Protein AF-0000000069304670 (afdb_homodimer)

Structure (mmCIF, N/CA/C/O backbone):
data_AF-0000000069304670-model_v1
#
loop_
_entity.id
_entity.type
_entity.pdbx_description
1 polymer 'Uncharacterized protein'
#
loop_
_atom_site.group_PDB
_atom_site.id
_atom_site.type_symbol
_atom_site.label_atom_id
_atom_site.label_alt_id
_atom_site.label_comp_id
_atom_site.label_asym_id
_atom_site.label_entity_id
_atom_site.label_seq_id
_atom_site.pdbx_PDB_ins_code
_atom_site.Cartn_x
_atom_site.Cartn_y
_atom_site.Cartn_z
_atom_site.occupancy
_atom_site.B_iso_or_equiv
_atom_site.auth_seq_id
_atom_site.auth_comp_id
_atom_site.auth_asym_id
_atom_site.auth_atom_id
_atom_site.pdbx_PDB_model_num
ATOM 1 N N . MET A 1 1 ? -14.133 -51.281 -9.211 1 35.16 1 MET A N 1
ATOM 2 C CA . MET A 1 1 ? -13.719 -49.969 -8.703 1 35.16 1 MET A CA 1
ATOM 3 C C . MET A 1 1 ? -14.164 -48.844 -9.641 1 35.16 1 MET A C 1
ATOM 5 O O . MET A 1 1 ? -13.594 -48.656 -10.719 1 35.16 1 MET A O 1
ATOM 9 N N . PRO A 1 2 ? -15.312 -48.594 -9.758 1 51.09 2 PRO A N 1
ATOM 10 C CA . PRO A 1 2 ? -16.062 -47.719 -10.656 1 51.09 2 PRO A CA 1
ATOM 11 C C . PRO A 1 2 ? -15.383 -46.375 -10.867 1 51.09 2 PRO A C 1
ATOM 13 O O . PRO A 1 2 ? -15.531 -45.75 -11.93 1 51.09 2 PRO A O 1
ATOM 16 N N . GLY A 1 3 ? -14.578 -45.969 -9.867 1 55.69 3 GLY A N 1
ATOM 17 C CA . GLY A 1 3 ? -13.914 -44.688 -9.852 1 55.69 3 GLY A CA 1
ATOM 18 C C . GLY A 1 3 ? -12.812 -44.562 -10.883 1 55.69 3 GLY A C 1
ATOM 19 O O . GLY A 1 3 ? -12.656 -43.5 -11.508 1 55.69 3 GLY A O 1
ATOM 20 N N . LEU A 1 4 ? -12.078 -45.688 -11.125 1 59 4 LEU A N 1
ATOM 21 C CA . LEU A 1 4 ? -10.992 -45.688 -12.102 1 59 4 LEU A CA 1
ATOM 22 C C . LEU A 1 4 ? -11.539 -45.594 -13.523 1 59 4 LEU A C 1
ATOM 24 O O . LEU A 1 4 ? -10.922 -44.969 -14.391 1 59 4 LEU A O 1
ATOM 28 N N . ARG A 1 5 ? -12.703 -46.281 -13.836 1 63.81 5 ARG A N 1
ATOM 29 C CA . ARG A 1 5 ? -13.281 -46.188 -15.172 1 63.81 5 ARG A CA 1
ATOM 30 C C . ARG A 1 5 ? -13.742 -44.781 -15.492 1 63.81 5 ARG A C 1
ATOM 32 O O . ARG A 1 5 ? -13.656 -44.344 -16.641 1 63.81 5 ARG A O 1
ATOM 39 N N . GLN A 1 6 ? -14.156 -44.219 -14.422 1 68.44 6 GLN A N 1
ATOM 40 C CA . GLN A 1 6 ? -14.641 -42.844 -14.609 1 68.44 6 GLN A CA 1
ATOM 41 C C . GLN A 1 6 ? -13.484 -41.875 -14.852 1 68.44 6 GLN A C 1
ATOM 43 O O . GLN A 1 6 ? -13.648 -40.875 -15.508 1 68.44 6 GLN A O 1
ATOM 48 N N . CYS A 1 7 ? -12.305 -42.375 -14.461 1 68.19 7 CYS A N 1
ATOM 49 C CA . CYS A 1 7 ? -11.117 -41.562 -14.633 1 68.19 7 CYS A CA 1
ATOM 50 C C . CYS A 1 7 ? -10.672 -41.562 -16.094 1 68.19 7 CYS A C 1
ATOM 52 O O . CYS A 1 7 ? -9.961 -40.625 -16.516 1 68.19 7 CYS A O 1
ATOM 54 N N . TRP A 1 8 ? -11.211 -42.531 -16.828 1 74.56 8 TRP A N 1
ATOM 55 C CA . TRP A 1 8 ? -10.734 -42.625 -18.203 1 74.56 8 TRP A CA 1
ATOM 56 C C . TRP A 1 8 ? -11.805 -42.156 -19.188 1 74.56 8 TRP A C 1
ATOM 58 O O . TRP A 1 8 ? -11.75 -42.469 -20.375 1 74.56 8 TRP A O 1
ATOM 68 N N . ASP A 1 9 ? -12.805 -41.5 -18.656 1 77.12 9 ASP A N 1
ATOM 69 C CA . ASP A 1 9 ? -13.758 -40.875 -19.578 1 77.12 9 ASP A CA 1
ATOM 70 C C . ASP A 1 9 ? -13.047 -39.906 -20.531 1 77.12 9 ASP A C 1
ATOM 72 O O . ASP A 1 9 ? -12.328 -39 -20.109 1 77.12 9 ASP A O 1
ATOM 76 N N . PRO A 1 10 ? -13.25 -40.156 -21.781 1 80.94 10 PRO A N 1
ATOM 77 C CA . PRO A 1 10 ? -12.438 -39.469 -22.781 1 80.94 10 PRO A CA 1
ATOM 78 C C . PRO A 1 10 ? -12.688 -37.969 -22.797 1 80.94 10 PRO A C 1
ATOM 80 O O . PRO A 1 10 ? -11.758 -37.188 -22.984 1 80.94 10 PRO A O 1
ATOM 83 N N . VAL A 1 11 ? -13.891 -37.531 -22.562 1 81.44 11 VAL A N 1
ATOM 84 C CA . VAL A 1 11 ? -14.203 -36.094 -22.703 1 81.44 11 VAL A CA 1
ATOM 85 C C . VAL A 1 11 ? -13.562 -35.312 -21.547 1 81.44 11 VAL A C 1
ATOM 87 O O . VAL A 1 11 ? -12.766 -34.406 -21.781 1 81.44 11 VAL A O 1
ATOM 90 N N . PRO A 1 12 ? -13.812 -35.75 -20.375 1 82.5 12 PRO A N 1
ATOM 91 C CA . PRO A 1 12 ? -13.156 -35.062 -19.281 1 82.5 12 PRO A CA 1
ATOM 92 C C . PRO A 1 12 ? -11.641 -35.188 -19.312 1 82.5 12 PRO A C 1
ATOM 94 O O . PRO A 1 12 ? -10.914 -34.25 -18.984 1 82.5 12 PRO A O 1
ATOM 97 N N . LEU A 1 13 ? -11.203 -36.281 -19.812 1 84.31 13 LEU A N 1
ATOM 98 C CA . LEU A 1 13 ? -9.766 -36.531 -19.859 1 84.31 13 LEU A CA 1
ATOM 99 C C . LEU A 1 13 ? -9.086 -35.594 -20.828 1 84.31 13 LEU A C 1
ATOM 101 O O . LEU A 1 13 ? -8 -35.062 -20.547 1 84.31 13 LEU A O 1
ATOM 105 N N . LYS A 1 14 ? -9.711 -35.344 -21.938 1 86.81 14 LYS A N 1
ATOM 106 C CA . LYS A 1 14 ? -9.133 -34.438 -22.922 1 86.81 14 LYS A CA 1
ATOM 107 C C . LYS A 1 14 ? -9.086 -33.031 -22.391 1 86.81 14 LYS A C 1
ATOM 109 O O . LYS A 1 14 ? -8.086 -32.312 -22.578 1 86.81 14 LYS A O 1
ATOM 114 N N . ILE A 1 15 ? -10.086 -32.656 -21.719 1 87.12 15 ILE A N 1
ATOM 115 C CA . ILE A 1 15 ? -10.18 -31.281 -21.203 1 87.12 15 ILE A CA 1
ATOM 116 C C . ILE A 1 15 ? -9.18 -31.078 -20.062 1 87.12 15 ILE A C 1
ATOM 118 O O . ILE A 1 15 ? -8.414 -30.109 -20.062 1 87.12 15 ILE A O 1
ATOM 122 N N . PHE A 1 16 ? -9.117 -32.031 -19.266 1 87.69 16 PHE A N 1
ATOM 123 C CA . PHE A 1 16 ? -8.211 -31.906 -18.125 1 87.69 16 PHE A CA 1
ATOM 124 C C . PHE A 1 16 ? -6.762 -32.062 -18.562 1 87.69 16 PHE A C 1
ATOM 126 O O . PHE A 1 16 ? -5.859 -31.484 -17.969 1 87.69 16 PHE A O 1
ATOM 133 N N . SER A 1 17 ? -6.602 -32.844 -19.625 1 88.12 17 SER A N 1
ATOM 134 C CA . SER A 1 17 ? -5.254 -32.969 -20.172 1 88.12 17 SER A CA 1
ATOM 135 C C . SER A 1 17 ? -4.773 -31.656 -20.766 1 88.12 17 SER A C 1
ATOM 137 O O . SER A 1 17 ? -3.604 -31.281 -20.625 1 88.12 17 SER A O 1
ATOM 139 N N . ALA A 1 18 ? -5.656 -30.984 -21.406 1 89.19 18 ALA A N 1
ATOM 140 C CA . ALA A 1 18 ? -5.305 -29.672 -21.969 1 89.19 18 ALA A CA 1
ATOM 141 C C . ALA A 1 18 ? -4.957 -28.688 -20.859 1 89.19 18 ALA A C 1
ATOM 143 O O . ALA A 1 18 ? -3.994 -27.922 -20.984 1 89.19 18 ALA A O 1
ATOM 144 N N . ILE A 1 19 ? -5.723 -28.734 -19.797 1 89.69 19 ILE A N 1
ATOM 145 C CA . ILE A 1 19 ? -5.461 -27.875 -18.641 1 89.69 19 ILE A CA 1
ATOM 146 C C . ILE A 1 19 ? -4.129 -28.25 -18 1 89.69 19 ILE A C 1
ATOM 148 O O . ILE A 1 19 ? -3.35 -27.375 -17.609 1 89.69 19 ILE A O 1
ATOM 152 N N . ALA A 1 20 ? -3.898 -29.469 -18.031 1 90.31 20 ALA A N 1
ATOM 153 C CA . ALA A 1 20 ? -2.668 -29.969 -17.438 1 90.31 20 ALA A CA 1
ATOM 154 C C . ALA A 1 20 ? -1.442 -29.484 -18.203 1 90.31 20 ALA A C 1
ATOM 156 O O . ALA A 1 20 ? -0.4 -29.203 -17.609 1 90.31 20 ALA A O 1
ATOM 157 N N . VAL A 1 21 ? -1.559 -29.484 -19.516 1 91.31 21 VAL A N 1
ATOM 158 C CA . VAL A 1 21 ? -0.458 -29 -20.344 1 91.31 21 VAL A CA 1
ATOM 159 C C . VAL A 1 21 ? -0.141 -27.547 -20 1 91.31 21 VAL A C 1
ATOM 161 O O . VAL A 1 21 ? 1.025 -27.188 -19.844 1 91.31 21 VAL A O 1
ATOM 164 N N . ALA A 1 22 ? -1.161 -26.781 -19.844 1 91.06 22 ALA A N 1
ATOM 165 C CA . ALA A 1 22 ? -0.978 -25.375 -19.5 1 91.06 22 ALA A CA 1
ATOM 166 C C . ALA A 1 22 ? -0.364 -25.219 -18.109 1 91.06 22 ALA A C 1
ATOM 168 O O . ALA A 1 22 ? 0.526 -24.391 -17.906 1 91.06 22 ALA A O 1
ATOM 169 N N . TYR A 1 23 ? -0.764 -26.016 -17.25 1 89.62 23 TYR A N 1
ATOM 170 C CA . TYR A 1 23 ? -0.209 -26 -15.898 1 89.62 23 TYR A CA 1
ATOM 171 C C . TYR A 1 23 ? 1.265 -26.391 -15.906 1 89.62 23 TYR A C 1
ATOM 173 O O . TYR A 1 23 ? 2.078 -25.781 -15.203 1 89.62 23 TYR A O 1
ATOM 181 N N . ALA A 1 24 ? 1.558 -27.359 -16.672 1 91.25 24 ALA A N 1
ATOM 182 C CA . ALA A 1 24 ? 2.939 -27.828 -16.766 1 91.25 24 ALA A CA 1
ATOM 183 C C . ALA A 1 24 ? 3.848 -26.734 -17.344 1 91.25 24 ALA A C 1
ATOM 185 O O . ALA A 1 24 ? 4.977 -26.562 -16.875 1 91.25 24 ALA A O 1
ATOM 186 N N . LEU A 1 25 ? 3.35 -26.125 -18.328 1 90.5 25 LEU A N 1
ATOM 187 C CA . LEU A 1 25 ? 4.109 -25.016 -18.906 1 90.5 25 LEU A CA 1
ATOM 188 C C . LEU A 1 25 ? 4.32 -23.906 -17.875 1 90.5 25 LEU A C 1
ATOM 190 O O . LEU A 1 25 ? 5.418 -23.359 -17.766 1 90.5 25 LEU A O 1
ATOM 194 N N . GLY A 1 26 ? 3.258 -23.625 -17.188 1 91.06 26 GLY A N 1
ATOM 195 C CA . GLY A 1 26 ? 3.375 -22.641 -16.125 1 91.06 26 GLY A CA 1
ATOM 196 C C . GLY A 1 26 ? 4.395 -23.016 -15.062 1 91.06 26 GLY A C 1
ATOM 197 O O . GLY A 1 26 ? 5.176 -22.172 -14.609 1 91.06 26 GLY A O 1
ATOM 198 N N . ASP A 1 27 ? 4.41 -24.234 -14.711 1 89.12 27 ASP A N 1
ATOM 199 C CA . ASP A 1 27 ? 5.34 -24.719 -13.695 1 89.12 27 ASP A CA 1
ATOM 200 C C . ASP A 1 27 ? 6.777 -24.688 -14.211 1 89.12 27 ASP A C 1
ATOM 202 O O . ASP A 1 27 ? 7.707 -24.422 -13.438 1 89.12 27 ASP A O 1
ATOM 206 N N . PHE A 1 28 ? 6.91 -25.016 -15.453 1 89.19 28 PHE A N 1
ATOM 207 C CA . PHE A 1 28 ? 8.234 -24.938 -16.062 1 89.19 28 PHE A CA 1
ATOM 208 C C . PHE A 1 28 ? 8.75 -23.5 -16.047 1 89.19 28 PHE A C 1
ATOM 210 O O . PHE A 1 28 ? 9.906 -23.266 -15.688 1 89.19 28 PHE A O 1
ATOM 217 N N . LEU A 1 29 ? 7.914 -22.594 -16.359 1 89.25 29 LEU A N 1
ATOM 218 C CA . LEU A 1 29 ? 8.289 -21.188 -16.359 1 89.25 29 LEU A CA 1
ATOM 219 C C . LEU A 1 29 ? 8.562 -20.703 -14.938 1 89.25 29 LEU A C 1
ATOM 221 O O . LEU A 1 29 ? 9.422 -19.844 -14.727 1 89.25 29 LEU A O 1
ATOM 225 N N . GLU A 1 30 ? 7.848 -21.266 -14.031 1 89.19 30 GLU A N 1
ATOM 226 C CA . GLU A 1 30 ? 8.078 -20.953 -12.625 1 89.19 30 GLU A CA 1
ATOM 227 C C . GLU A 1 30 ? 9.5 -21.328 -12.203 1 89.19 30 GLU A C 1
ATOM 229 O O . GLU A 1 30 ? 10.188 -20.547 -11.555 1 89.19 30 GLU A O 1
ATOM 234 N N . MET A 1 31 ? 9.93 -22.484 -12.648 1 85.81 31 MET A N 1
ATOM 235 C CA . MET A 1 31 ? 11.266 -22.938 -12.305 1 85.81 31 MET A CA 1
ATOM 236 C C . MET A 1 31 ? 12.336 -22.078 -12.969 1 85.81 31 MET A C 1
ATOM 238 O O . MET A 1 31 ? 13.359 -21.766 -12.359 1 85.81 31 MET A O 1
ATOM 242 N N . GLN A 1 32 ? 12.086 -21.688 -14.148 1 84.88 32 GLN A N 1
ATOM 243 C CA . GLN A 1 32 ? 13.023 -20.812 -14.852 1 84.88 32 GLN A CA 1
ATOM 244 C C . GLN A 1 32 ? 13.094 -19.438 -14.203 1 84.88 32 GLN A C 1
ATOM 246 O O . GLN A 1 32 ? 14.172 -18.844 -14.109 1 84.88 32 GLN A O 1
ATOM 251 N N . SER A 1 33 ? 11.969 -18.953 -13.758 1 86.5 33 SER A N 1
ATOM 252 C CA . SER A 1 33 ? 11.914 -17.641 -13.133 1 86.5 33 SER A CA 1
ATOM 253 C C . SER A 1 33 ? 12.672 -17.625 -11.805 1 86.5 33 SER A C 1
ATOM 255 O O . SER A 1 33 ? 13.43 -16.703 -11.523 1 86.5 33 SER A O 1
ATOM 257 N N . MET A 1 34 ? 12.508 -18.672 -11.062 1 82.69 34 MET A N 1
ATOM 258 C CA . MET A 1 34 ? 13.133 -18.75 -9.75 1 82.69 34 MET A CA 1
ATOM 259 C C . MET A 1 34 ? 14.648 -18.891 -9.875 1 82.69 34 MET A C 1
ATOM 261 O O . MET A 1 34 ? 15.383 -18.594 -8.938 1 82.69 34 MET A O 1
ATOM 265 N N . SER A 1 35 ? 15.117 -19.312 -11.047 1 79.31 35 SER A N 1
ATOM 266 C CA . SER A 1 35 ? 16.547 -19.453 -11.258 1 79.31 35 SER A CA 1
ATOM 267 C C . SER A 1 35 ? 17.219 -18.109 -11.516 1 79.31 35 SER A C 1
ATOM 269 O O . SER A 1 35 ? 18.422 -17.953 -11.289 1 79.31 35 SER A O 1
ATOM 271 N N . VAL A 1 36 ? 16.438 -17.156 -11.961 1 80.94 36 VAL A N 1
ATOM 272 C CA . VAL A 1 36 ? 17.047 -15.891 -12.367 1 80.94 36 VAL A CA 1
ATOM 273 C C . VAL A 1 36 ? 16.688 -14.797 -11.367 1 80.94 36 VAL A C 1
ATOM 275 O O . VAL A 1 36 ? 17.219 -13.688 -11.438 1 80.94 36 VAL A O 1
ATOM 278 N N . MET A 1 37 ? 15.758 -15.18 -10.523 1 79.38 37 MET A N 1
ATOM 279 C CA . MET A 1 37 ? 15.336 -14.156 -9.578 1 79.38 37 MET A CA 1
ATOM 280 C C . MET A 1 37 ? 15.383 -14.68 -8.148 1 79.38 37 MET A C 1
ATOM 282 O O . MET A 1 37 ? 15.367 -15.891 -7.926 1 79.38 37 MET A O 1
ATOM 286 N N . GLY A 1 38 ? 15.508 -13.867 -7.203 1 76.94 38 GLY A N 1
ATOM 287 C CA . GLY A 1 38 ? 15.453 -14.258 -5.805 1 76.94 38 GLY A CA 1
ATOM 288 C C . GLY A 1 38 ? 14.078 -14.75 -5.379 1 76.94 38 GLY A C 1
ATOM 289 O O . GLY A 1 38 ? 13.078 -14.438 -6.023 1 76.94 38 GLY A O 1
ATOM 290 N N . GLY A 1 39 ? 13.992 -15.672 -4.363 1 79.62 39 GLY A N 1
ATOM 291 C CA . GLY A 1 39 ? 12.758 -16.25 -3.867 1 79.62 39 GLY A CA 1
ATOM 292 C C . GLY A 1 39 ? 11.727 -15.203 -3.473 1 79.62 39 GLY A C 1
ATOM 293 O O . GLY A 1 39 ? 10.555 -15.32 -3.822 1 79.62 39 GLY A O 1
ATOM 294 N N . ALA A 1 40 ? 12.18 -14.156 -2.768 1 82.94 40 ALA A N 1
ATOM 295 C CA . ALA A 1 40 ? 11.25 -13.133 -2.295 1 82.94 40 ALA A CA 1
ATOM 296 C C . ALA A 1 40 ? 10.664 -12.344 -3.461 1 82.94 40 ALA A C 1
ATOM 298 O O . ALA A 1 40 ? 9.469 -12.039 -3.477 1 82.94 40 ALA A O 1
ATOM 299 N N . ALA A 1 41 ? 11.523 -11.977 -4.387 1 85.94 41 ALA A N 1
ATOM 300 C CA . ALA A 1 41 ? 11.062 -11.234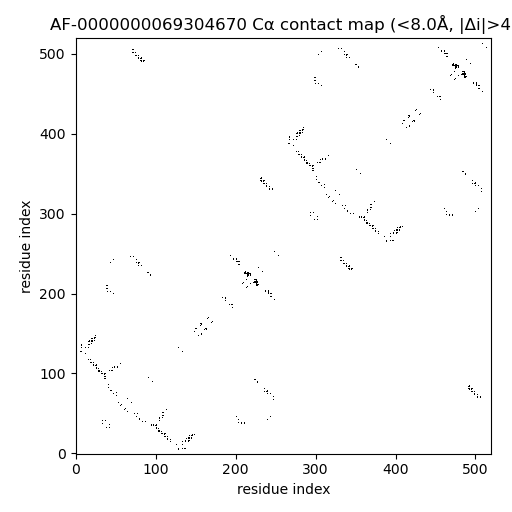 -5.555 1 85.94 41 ALA A CA 1
ATOM 301 C C . ALA A 1 41 ? 10.047 -12.047 -6.355 1 85.94 41 ALA A C 1
ATOM 303 O O . ALA A 1 41 ? 9.023 -11.516 -6.793 1 85.94 41 ALA A O 1
ATOM 304 N N . TYR A 1 42 ? 10.305 -13.297 -6.52 1 88.56 42 TYR A N 1
ATOM 305 C CA . TYR A 1 42 ? 9.383 -14.164 -7.234 1 88.56 42 TYR A CA 1
ATOM 306 C C . TYR A 1 42 ? 8.031 -14.234 -6.52 1 88.56 42 TYR A C 1
ATOM 308 O O . TYR A 1 42 ? 6.98 -14.109 -7.152 1 88.56 42 TYR A O 1
ATOM 316 N N . GLN A 1 43 ? 8.047 -14.492 -5.203 1 88 43 GLN A N 1
ATOM 317 C CA . GLN A 1 43 ? 6.82 -14.641 -4.426 1 88 43 GLN A CA 1
ATOM 318 C C . GLN A 1 43 ? 5.98 -13.367 -4.477 1 88 43 GLN A C 1
ATOM 320 O O . GLN A 1 43 ? 4.75 -13.43 -4.512 1 88 43 GLN A O 1
ATOM 325 N N . ILE A 1 44 ? 6.625 -12.258 -4.41 1 91 44 ILE A N 1
ATOM 326 C CA . ILE A 1 44 ? 5.914 -10.984 -4.457 1 91 44 ILE A CA 1
ATOM 327 C C . ILE A 1 44 ? 5.285 -10.797 -5.836 1 91 44 ILE A C 1
ATOM 329 O O . ILE A 1 44 ? 4.133 -10.367 -5.945 1 91 44 ILE A O 1
ATOM 333 N N . LEU A 1 45 ? 5.988 -11.148 -6.863 1 90.5 45 LEU A N 1
ATOM 334 C CA . LEU A 1 45 ? 5.496 -10.977 -8.227 1 90.5 45 LEU A CA 1
ATOM 335 C C . LEU A 1 45 ? 4.336 -11.93 -8.508 1 90.5 45 LEU A C 1
ATOM 337 O O . LEU A 1 45 ? 3.48 -11.641 -9.344 1 90.5 45 LEU A O 1
ATOM 341 N N . LEU A 1 46 ? 4.324 -12.992 -7.766 1 90.25 46 LEU A N 1
ATOM 342 C CA . LEU A 1 46 ? 3.227 -13.938 -7.918 1 90.25 46 LEU A CA 1
ATOM 343 C C . LEU A 1 46 ? 1.903 -13.312 -7.484 1 90.25 46 LEU A C 1
ATOM 345 O O . LEU A 1 46 ? 0.834 -13.766 -7.898 1 90.25 46 LEU A O 1
ATOM 349 N N . GLN A 1 47 ? 1.986 -12.305 -6.727 1 88.5 47 GLN A N 1
ATOM 350 C CA . GLN A 1 47 ? 0.762 -11.648 -6.285 1 88.5 47 GLN A CA 1
ATOM 351 C C . GLN A 1 47 ? 0.067 -10.945 -7.445 1 88.5 47 GLN A C 1
ATOM 353 O O . GLN A 1 47 ? -1.09 -10.531 -7.328 1 88.5 47 GLN A O 1
ATOM 358 N N . SER A 1 48 ? 0.752 -10.867 -8.531 1 89.44 48 SER A N 1
ATOM 359 C CA . SER A 1 48 ? 0.111 -10.297 -9.711 1 89.44 48 SER A CA 1
ATOM 360 C C . SER A 1 48 ? -1.067 -11.156 -10.164 1 89.44 48 SER A C 1
ATOM 362 O O . SER A 1 48 ? -1.889 -10.711 -10.969 1 89.44 48 SER A O 1
ATOM 364 N N . LYS A 1 49 ? -1.186 -12.312 -9.586 1 88.31 49 LYS A N 1
ATOM 365 C CA . LYS A 1 49 ? -2.307 -13.195 -9.914 1 88.31 49 LYS A CA 1
ATOM 366 C C . LYS A 1 49 ? -3.641 -12.508 -9.625 1 88.31 49 LYS A C 1
ATOM 368 O O . LYS A 1 49 ? -4.641 -12.781 -10.289 1 88.31 49 LYS A O 1
ATOM 373 N N . LEU A 1 50 ? -3.703 -11.711 -8.625 1 87.12 50 LEU A N 1
ATOM 374 C CA . LEU A 1 50 ? -4.938 -11.008 -8.289 1 87.12 50 LEU A CA 1
ATOM 375 C C . LEU A 1 50 ? -5.355 -10.078 -9.414 1 87.12 50 LEU A C 1
ATOM 377 O O . LEU A 1 50 ? -6.535 -10 -9.766 1 87.12 50 LEU A O 1
ATOM 381 N N . LEU A 1 51 ? -4.375 -9.492 -9.93 1 87.12 51 LEU A N 1
ATOM 382 C CA . LEU A 1 51 ? -4.637 -8.555 -11.016 1 87.12 51 LEU A CA 1
ATOM 383 C C . LEU A 1 51 ? -5.039 -9.305 -12.289 1 87.12 51 LEU A C 1
ATOM 385 O O . LEU A 1 51 ? -6.02 -8.945 -12.938 1 87.12 51 LEU A O 1
ATOM 389 N N . VAL A 1 52 ? -4.348 -10.336 -12.617 1 88.06 52 VAL A N 1
ATOM 390 C CA . VAL A 1 52 ? -4.609 -11.102 -13.828 1 88.06 52 VAL A CA 1
ATOM 391 C C . VAL A 1 52 ? -5.961 -11.805 -13.719 1 88.06 52 VAL A C 1
ATOM 393 O O . VAL A 1 52 ? -6.734 -11.828 -14.68 1 88.06 52 VAL A O 1
ATOM 396 N N . THR A 1 53 ? -6.207 -12.328 -12.531 1 83.44 53 THR A N 1
ATOM 397 C CA . THR A 1 53 ? -7.5 -12.969 -12.312 1 83.44 53 THR A CA 1
ATOM 398 C C . THR A 1 53 ? -8.641 -11.977 -12.5 1 83.44 53 THR A C 1
ATOM 400 O O . THR A 1 53 ? -9.664 -12.297 -13.109 1 83.44 53 THR A O 1
ATOM 403 N N . ALA A 1 54 ? -8.5 -10.789 -12 1 84.06 54 ALA A N 1
ATOM 404 C CA . ALA A 1 54 ? -9.531 -9.766 -12.141 1 84.06 54 ALA A CA 1
ATOM 405 C C . ALA A 1 54 ? -9.766 -9.422 -13.609 1 84.06 54 ALA A C 1
ATOM 407 O O . ALA A 1 54 ? -10.906 -9.25 -14.039 1 84.06 54 ALA A O 1
ATOM 408 N N . VAL A 1 55 ? -8.719 -9.406 -14.359 1 85.75 55 VAL A N 1
ATOM 409 C CA . VAL A 1 55 ? -8.82 -9.07 -15.781 1 85.75 55 VAL A CA 1
ATOM 410 C C . VAL A 1 55 ? -9.484 -10.227 -16.531 1 85.75 55 VAL A C 1
ATOM 412 O O . VAL A 1 55 ? -10.336 -10 -17.391 1 85.75 55 VAL A O 1
ATOM 415 N N . ILE A 1 56 ? -9.141 -11.391 -16.203 1 82.12 56 ILE A N 1
ATOM 416 C CA . ILE A 1 56 ? -9.695 -12.562 -16.875 1 82.12 56 ILE A CA 1
ATOM 417 C C . ILE A 1 56 ? -11.18 -12.695 -16.531 1 82.12 56 ILE A C 1
ATOM 419 O O . ILE A 1 56 ? -12 -12.961 -17.422 1 82.12 56 ILE A O 1
ATOM 423 N N . ILE A 1 57 ? -11.5 -12.469 -15.305 1 76.44 57 ILE A N 1
ATOM 424 C CA . ILE A 1 57 ? -12.898 -12.547 -14.906 1 76.44 57 ILE A CA 1
ATOM 425 C C . ILE A 1 57 ? -13.703 -11.445 -15.602 1 76.44 57 ILE A C 1
ATOM 427 O O . ILE A 1 57 ? -14.828 -11.68 -16.047 1 76.44 57 ILE A O 1
ATOM 431 N N . TRP A 1 58 ? -13.109 -10.312 -15.633 1 82.62 58 TRP A N 1
ATOM 432 C CA . TRP A 1 58 ? -13.773 -9.203 -16.312 1 82.62 58 TRP A CA 1
ATOM 433 C C . TRP A 1 58 ? -13.953 -9.508 -17.797 1 82.62 58 TRP A C 1
ATOM 435 O O . TRP A 1 58 ? -15.016 -9.242 -18.375 1 82.62 58 TRP A O 1
ATOM 445 N N . SER A 1 59 ? -12.977 -10.117 -18.406 1 82.31 59 SER A N 1
ATOM 446 C CA . SER A 1 59 ? -13 -10.406 -19.844 1 82.31 59 SER A CA 1
ATOM 447 C C . SER A 1 59 ? -13.906 -11.586 -20.156 1 82.31 59 SER A C 1
ATOM 449 O O . SER A 1 59 ? -14.617 -11.578 -21.156 1 82.31 59 SER A O 1
ATOM 451 N N . LEU A 1 60 ? -13.969 -12.57 -19.328 1 76.06 60 LEU A N 1
ATOM 452 C CA . LEU A 1 60 ? -14.703 -13.797 -19.609 1 76.06 60 LEU A CA 1
ATOM 453 C C . LEU A 1 60 ? -16.141 -13.703 -19.109 1 76.06 60 LEU A C 1
ATOM 455 O O . LEU A 1 60 ? -17.062 -14.148 -19.797 1 76.06 60 LEU A O 1
ATOM 459 N N . ARG A 1 61 ? -16.297 -13.086 -17.875 1 73.94 61 ARG A N 1
ATOM 460 C CA . ARG A 1 61 ? -17.609 -13.117 -17.25 1 73.94 61 ARG A CA 1
ATOM 461 C C . ARG A 1 61 ? -18.281 -11.75 -17.328 1 73.94 61 ARG A C 1
ATOM 463 O O . ARG A 1 61 ? -19.469 -11.617 -17.047 1 73.94 61 ARG A O 1
ATOM 470 N N . GLY A 1 62 ? -17.516 -10.703 -17.672 1 77.62 62 GLY A N 1
ATOM 471 C CA . GLY A 1 62 ? -18.078 -9.367 -17.797 1 77.62 62 GLY A CA 1
ATOM 472 C C . GLY A 1 62 ? -18.328 -8.711 -16.453 1 77.62 62 GLY A C 1
ATOM 473 O O . GLY A 1 62 ? -19.078 -7.738 -16.359 1 77.62 62 GLY A O 1
ATOM 474 N N . VAL A 1 63 ? -17.875 -9.352 -15.461 1 75.31 63 VAL A N 1
ATOM 475 C CA . VAL A 1 63 ? -18.062 -8.781 -14.125 1 75.31 63 VAL A CA 1
ATOM 476 C C . VAL A 1 63 ? -17.031 -7.684 -13.891 1 75.31 63 VAL A C 1
ATOM 478 O O . VAL A 1 63 ? -15.82 -7.914 -14 1 75.31 63 VAL A O 1
ATOM 481 N N . ARG A 1 64 ? -17.609 -6.5 -13.594 1 77.5 64 ARG A N 1
ATOM 482 C CA . ARG A 1 64 ? -16.703 -5.371 -13.383 1 77.5 64 ARG A CA 1
ATOM 483 C C . ARG A 1 64 ? -16.391 -5.191 -11.898 1 77.5 64 ARG A C 1
ATOM 485 O O . ARG A 1 64 ? -17.281 -5.285 -11.055 1 77.5 64 ARG A O 1
ATOM 492 N N . GLN A 1 65 ? -15.117 -5.113 -11.773 1 79.81 65 GLN A N 1
ATOM 493 C CA . GLN A 1 65 ? -14.656 -4.785 -10.43 1 79.81 65 GLN A CA 1
ATOM 494 C C . GLN A 1 65 ? -15.008 -3.348 -10.055 1 79.81 65 GLN A C 1
ATOM 496 O O . GLN A 1 65 ? -15.18 -2.5 -10.938 1 79.81 65 GLN A O 1
ATOM 501 N N . THR A 1 66 ? -15.164 -3.1 -8.859 1 84.62 66 THR A N 1
ATOM 502 C CA . THR A 1 66 ? -15.422 -1.741 -8.391 1 84.62 66 THR A CA 1
ATOM 503 C C . THR A 1 66 ? -14.172 -0.878 -8.539 1 84.62 66 THR A C 1
ATOM 505 O O . THR A 1 66 ? -13.055 -1.399 -8.609 1 84.62 66 THR A O 1
ATOM 508 N N . PRO A 1 67 ? -14.391 0.325 -8.648 1 85 67 PRO A N 1
ATOM 509 C CA . PRO A 1 67 ? -13.234 1.215 -8.75 1 85 67 PRO A CA 1
ATOM 510 C C . PRO A 1 67 ? -12.281 1.082 -7.559 1 85 67 PRO A C 1
ATOM 512 O O . PRO A 1 67 ? -11.07 1.228 -7.719 1 85 67 PRO A O 1
ATOM 515 N N . LEU A 1 68 ? -12.844 0.875 -6.449 1 84.81 68 LEU A N 1
ATOM 516 C CA . LEU A 1 68 ? -12.016 0.704 -5.262 1 84.81 68 LEU A CA 1
ATOM 517 C C . LEU A 1 68 ? -11.156 -0.551 -5.375 1 84.81 68 LEU A C 1
ATOM 519 O O . LEU A 1 68 ? -9.984 -0.542 -4.996 1 84.81 68 LEU A O 1
ATOM 523 N N . GLN A 1 69 ? -11.758 -1.564 -5.926 1 87.25 69 GLN A N 1
ATOM 524 C CA . GLN A 1 69 ? -11 -2.797 -6.121 1 87.25 69 GLN A CA 1
ATOM 525 C C . GLN A 1 69 ? -9.852 -2.59 -7.102 1 87.25 69 GLN A C 1
ATOM 527 O O . GLN A 1 69 ? -8.742 -3.088 -6.887 1 87.25 69 GLN A O 1
ATOM 532 N N . TRP A 1 70 ? -10.172 -1.853 -8.133 1 88.69 70 TRP A N 1
ATOM 533 C CA . TRP A 1 70 ? -9.133 -1.552 -9.109 1 88.69 70 TRP A CA 1
ATOM 534 C C . TRP A 1 70 ? -8.016 -0.736 -8.484 1 88.69 70 TRP A C 1
ATOM 536 O O . TRP A 1 70 ? -6.836 -0.956 -8.773 1 88.69 70 TRP A O 1
ATOM 546 N N . ASN A 1 71 ? -8.398 0.16 -7.664 1 90.38 71 ASN A N 1
ATOM 547 C CA . ASN A 1 71 ? -7.402 0.982 -6.984 1 90.38 71 ASN A CA 1
ATOM 548 C C . ASN A 1 71 ? -6.465 0.135 -6.133 1 90.38 71 ASN A C 1
ATOM 550 O O . ASN A 1 71 ? -5.25 0.356 -6.129 1 90.38 71 ASN A O 1
ATOM 554 N N . VAL A 1 72 ? -7.043 -0.787 -5.438 1 91 72 VAL A N 1
ATOM 555 C CA . VAL A 1 72 ? -6.238 -1.644 -4.57 1 91 72 VAL A CA 1
ATOM 556 C C . VAL A 1 72 ? -5.336 -2.537 -5.418 1 91 72 VAL A C 1
ATOM 558 O O . VAL A 1 72 ? -4.168 -2.744 -5.086 1 91 72 VAL A O 1
ATOM 561 N N . LEU A 1 73 ? -5.875 -3.025 -6.527 1 92.06 73 LEU A N 1
ATOM 562 C CA . LEU A 1 73 ? -5.094 -3.879 -7.418 1 92.06 73 LEU A CA 1
ATOM 563 C C . LEU A 1 73 ? -3.91 -3.117 -8 1 92.06 73 LEU A C 1
ATOM 565 O O . LEU A 1 73 ? -2.803 -3.654 -8.086 1 92.06 73 LEU A O 1
ATOM 569 N N . VAL A 1 74 ? -4.148 -1.915 -8.344 1 93.25 74 VAL A N 1
ATOM 570 C CA . VAL A 1 74 ? -3.074 -1.081 -8.875 1 93.25 74 VAL A CA 1
ATOM 571 C C . VAL A 1 74 ? -2.043 -0.805 -7.781 1 93.25 74 VAL A C 1
ATOM 573 O O . VAL A 1 74 ? -0.84 -0.765 -8.055 1 93.25 74 VAL A O 1
ATOM 576 N N . THR A 1 75 ? -2.551 -0.598 -6.59 1 94.31 75 THR A N 1
ATOM 577 C CA . THR A 1 75 ? -1.654 -0.392 -5.457 1 94.31 75 THR A CA 1
ATOM 578 C C . THR A 1 75 ? -0.731 -1.593 -5.273 1 94.31 75 THR A C 1
ATOM 580 O O . THR A 1 75 ? 0.468 -1.43 -5.035 1 94.31 75 THR A O 1
ATOM 583 N N . ILE A 1 76 ? -1.283 -2.768 -5.398 1 93.56 76 ILE A N 1
ATOM 584 C CA . ILE A 1 76 ? -0.491 -3.986 -5.27 1 93.56 76 ILE A CA 1
ATOM 585 C C . ILE A 1 76 ? 0.576 -4.023 -6.363 1 93.56 76 ILE A C 1
ATOM 587 O O . ILE A 1 76 ? 1.746 -4.297 -6.086 1 93.56 76 ILE A O 1
ATOM 591 N N . ALA A 1 77 ? 0.186 -3.688 -7.559 1 93.31 77 ALA A N 1
ATOM 592 C CA . ALA A 1 77 ? 1.103 -3.705 -8.695 1 93.31 77 ALA A CA 1
ATOM 593 C C . ALA A 1 77 ? 2.244 -2.713 -8.492 1 93.31 77 ALA A C 1
ATOM 595 O O . ALA A 1 77 ? 3.404 -3.029 -8.766 1 93.31 77 ALA A O 1
ATOM 596 N N . MET A 1 78 ? 1.915 -1.588 -8.008 1 93.81 78 MET A N 1
ATOM 597 C CA . MET A 1 78 ? 2.936 -0.573 -7.766 1 93.81 78 MET A CA 1
ATOM 598 C C . MET A 1 78 ? 3.859 -0.994 -6.625 1 93.81 78 MET A C 1
ATOM 600 O O . MET A 1 78 ? 5.074 -0.791 -6.699 1 93.81 78 MET A O 1
ATOM 604 N N . GLY A 1 79 ? 3.229 -1.526 -5.594 1 93.75 79 GLY A N 1
ATOM 605 C CA . GLY A 1 79 ? 4.027 -1.982 -4.465 1 93.75 79 GLY A CA 1
ATOM 606 C C . GLY A 1 79 ? 5.012 -3.076 -4.836 1 93.75 79 GLY A C 1
ATOM 607 O O . GLY A 1 79 ? 6.176 -3.033 -4.43 1 93.75 79 GLY A O 1
ATOM 608 N N . MET A 1 80 ? 4.602 -4.02 -5.637 1 92.38 80 MET A N 1
ATOM 609 C CA . MET A 1 80 ? 5.48 -5.109 -6.059 1 92.38 80 MET A CA 1
ATOM 610 C C . MET A 1 80 ? 6.621 -4.582 -6.922 1 92.38 80 MET A C 1
ATOM 612 O O . MET A 1 80 ? 7.762 -5.031 -6.793 1 92.38 80 MET A O 1
ATOM 616 N N . SER A 1 81 ? 6.277 -3.658 -7.805 1 90.5 81 SER A N 1
ATOM 617 C CA . SER A 1 81 ? 7.289 -3.072 -8.68 1 90.5 81 SER A CA 1
ATOM 618 C C . SER A 1 81 ? 8.328 -2.299 -7.875 1 90.5 81 SER A C 1
ATOM 620 O O . SER A 1 81 ? 9.523 -2.389 -8.156 1 90.5 81 SER A O 1
ATOM 622 N N . ALA A 1 82 ? 7.852 -1.592 -6.895 1 91.12 82 ALA A N 1
ATOM 623 C CA . ALA A 1 82 ? 8.758 -0.836 -6.039 1 91.12 82 ALA A CA 1
ATOM 624 C C . ALA A 1 82 ? 9.711 -1.768 -5.293 1 91.12 82 ALA A C 1
ATOM 626 O O . ALA A 1 82 ? 10.914 -1.495 -5.199 1 91.12 82 ALA A O 1
ATOM 627 N N . PHE A 1 83 ? 9.219 -2.848 -4.762 1 89.69 83 PHE A N 1
ATOM 628 C CA . PHE A 1 83 ? 10.039 -3.795 -4.016 1 89.69 83 PHE A CA 1
ATOM 629 C C . PHE A 1 83 ? 11.109 -4.406 -4.906 1 89.69 83 PHE A C 1
ATOM 631 O O . PHE A 1 83 ? 12.273 -4.496 -4.512 1 89.69 83 PHE A O 1
ATOM 638 N N . VAL A 1 84 ? 10.734 -4.863 -6.109 1 86.56 84 VAL A N 1
ATOM 639 C CA . VAL A 1 84 ? 11.664 -5.555 -6.988 1 86.56 84 VAL A CA 1
ATOM 640 C C . VAL A 1 84 ? 12.812 -4.613 -7.371 1 86.56 84 VAL A C 1
ATOM 642 O O . VAL A 1 84 ? 13.969 -5.023 -7.402 1 86.56 84 VAL A O 1
ATOM 645 N N . LEU A 1 85 ? 12.477 -3.346 -7.59 1 84.44 85 LEU A N 1
ATOM 646 C CA . LEU A 1 85 ? 13.484 -2.363 -7.961 1 84.44 85 LEU A CA 1
ATOM 647 C C . LEU A 1 85 ? 14.383 -2.033 -6.773 1 84.44 85 LEU A C 1
ATOM 649 O O . LEU A 1 85 ? 15.594 -1.877 -6.93 1 84.44 85 LEU A O 1
ATOM 653 N N . ALA A 1 86 ? 13.766 -1.948 -5.633 1 82.94 86 ALA A N 1
ATOM 654 C CA . ALA A 1 86 ? 14.531 -1.635 -4.434 1 82.94 86 ALA A CA 1
ATOM 655 C C . ALA A 1 86 ? 15.43 -2.803 -4.031 1 82.94 86 ALA A C 1
ATOM 657 O O . ALA A 1 86 ? 16.547 -2.602 -3.557 1 82.94 86 ALA A O 1
ATOM 658 N N . ASP A 1 87 ? 14.844 -3.945 -4.172 1 77.56 87 ASP A N 1
ATOM 659 C CA . ASP A 1 87 ? 15.578 -5.152 -3.816 1 77.56 87 ASP A CA 1
ATOM 660 C C . ASP A 1 87 ? 16.781 -5.355 -4.738 1 77.56 87 ASP A C 1
ATOM 662 O O . ASP A 1 87 ? 17.828 -5.816 -4.301 1 77.56 87 ASP A O 1
ATOM 666 N N . GLN A 1 88 ? 16.641 -5.02 -5.973 1 73.12 88 GLN A N 1
ATOM 667 C CA . GLN A 1 88 ? 17.734 -5.141 -6.941 1 73.12 88 GLN A CA 1
ATOM 668 C C . GLN A 1 88 ? 18.859 -4.168 -6.625 1 73.12 88 GLN A C 1
ATOM 670 O O . GLN A 1 88 ? 20.031 -4.488 -6.812 1 73.12 88 GLN A O 1
ATOM 675 N N . GLY A 1 89 ? 18.484 -2.955 -6.273 1 65.06 89 GLY A N 1
ATOM 676 C CA . GLY A 1 89 ? 19.5 -1.972 -5.957 1 65.06 89 GLY A CA 1
ATOM 677 C C . GLY A 1 89 ? 20.344 -2.346 -4.746 1 65.06 89 GLY A C 1
ATOM 678 O O . GLY A 1 89 ? 21.5 -1.937 -4.629 1 65.06 89 GLY A O 1
ATOM 679 N N . SER A 1 90 ? 19.797 -3.055 -3.867 1 60.38 90 SER A N 1
ATOM 680 C CA . SER A 1 90 ? 20.5 -3.396 -2.635 1 60.38 90 SER A CA 1
ATOM 681 C C . SER A 1 90 ? 21.359 -4.648 -2.812 1 60.38 90 SER A C 1
ATOM 683 O O . SER A 1 90 ? 22.203 -4.953 -1.972 1 60.38 90 SER A O 1
ATOM 685 N N . SER A 1 91 ? 21.047 -5.492 -3.816 1 56.88 91 SER A N 1
ATOM 686 C CA . SER A 1 91 ? 21.75 -6.766 -3.949 1 56.88 91 SER A CA 1
ATOM 687 C C . SER A 1 91 ? 23.125 -6.574 -4.57 1 56.88 91 SER A C 1
ATOM 689 O O . SER A 1 91 ? 23.25 -6.41 -5.785 1 56.88 91 SER A O 1
ATOM 691 N N . SER A 1 92 ? 23.969 -5.75 -4.051 1 53.88 92 SER A N 1
ATOM 692 C CA . SER A 1 92 ? 25.344 -5.625 -4.512 1 53.88 92 SER A CA 1
ATOM 693 C C . SER A 1 92 ? 25.906 -6.973 -4.957 1 53.88 92 SER A C 1
ATOM 695 O O . SER A 1 92 ? 26.766 -7.035 -5.84 1 53.88 92 SER A O 1
ATOM 697 N N . GLY A 1 93 ? 25.438 -8.078 -4.398 1 50.59 93 GLY A N 1
ATOM 698 C CA . GLY A 1 93 ? 26.172 -9.312 -4.656 1 50.59 93 GLY A CA 1
ATOM 699 C C . GLY A 1 93 ? 25.328 -10.352 -5.391 1 50.59 93 GLY A C 1
ATOM 700 O O . GLY A 1 93 ? 25.828 -11.422 -5.73 1 50.59 93 GLY A O 1
ATOM 701 N N . GLY A 1 94 ? 24.109 -10.148 -5.512 1 52.72 94 GLY A N 1
ATOM 702 C CA . GLY A 1 94 ? 23.375 -11.234 -6.121 1 52.72 94 GLY A CA 1
ATOM 703 C C . GLY A 1 94 ? 23.188 -11.062 -7.617 1 52.72 94 GLY A C 1
ATOM 704 O O . GLY A 1 94 ? 23.641 -10.07 -8.195 1 52.72 94 GLY A O 1
ATOM 705 N N . PRO A 1 95 ? 23.016 -12.188 -8.328 1 54.66 95 PRO A N 1
ATOM 706 C CA . PRO A 1 95 ? 22.828 -12.086 -9.781 1 54.66 95 PRO A CA 1
ATOM 707 C C . PRO A 1 95 ? 21.906 -10.93 -10.172 1 54.66 95 PRO A C 1
ATOM 709 O O . PRO A 1 95 ? 20.969 -10.617 -9.438 1 54.66 95 PRO A O 1
ATOM 712 N N . PRO A 1 96 ? 22.438 -10.062 -10.945 1 57.69 96 PRO A N 1
ATOM 713 C CA . PRO A 1 96 ? 21.672 -8.906 -11.406 1 57.69 96 PRO A CA 1
ATOM 714 C C . PRO A 1 96 ? 20.25 -9.258 -11.805 1 57.69 96 PRO A C 1
ATOM 716 O O . PRO A 1 96 ? 19.984 -10.375 -12.266 1 57.69 96 PRO A O 1
ATOM 719 N N . PHE A 1 97 ? 19.281 -8.609 -11.352 1 59.81 97 PHE A N 1
ATOM 720 C CA . PHE A 1 97 ? 17.906 -8.75 -11.812 1 59.81 97 PHE A CA 1
ATOM 721 C C . PHE A 1 97 ? 17.859 -8.82 -13.336 1 59.81 97 PHE A C 1
ATOM 723 O O . PHE A 1 97 ? 18.375 -7.938 -14.023 1 59.81 97 PHE A O 1
ATOM 730 N N . GLN A 1 98 ? 17.5 -10.094 -13.93 1 72.56 98 GLN A N 1
ATOM 731 C CA . GLN A 1 98 ? 17.297 -10.273 -15.367 1 72.56 98 GLN A CA 1
ATOM 732 C C . GLN A 1 98 ? 15.836 -10 -15.742 1 72.56 98 GLN A C 1
ATOM 734 O O . GLN A 1 98 ? 14.93 -10.672 -15.258 1 72.56 98 GLN A O 1
ATOM 739 N N . PRO A 1 99 ? 15.617 -9.031 -16.484 1 79.75 99 PRO A N 1
ATOM 740 C CA . PRO A 1 99 ? 14.258 -8.695 -16.906 1 79.75 99 PRO A CA 1
ATOM 741 C C . PRO A 1 99 ? 13.492 -9.906 -17.453 1 79.75 99 PRO A C 1
ATOM 743 O O . PRO A 1 99 ? 12.258 -9.938 -17.406 1 79.75 99 PRO A O 1
ATOM 746 N N . ILE A 1 100 ? 14.281 -10.945 -17.906 1 84.31 100 ILE A N 1
ATOM 747 C CA . ILE A 1 100 ? 13.641 -12.133 -18.469 1 84.31 100 ILE A CA 1
ATOM 748 C C . ILE A 1 100 ? 12.875 -12.867 -17.375 1 84.31 100 ILE A C 1
ATOM 750 O O . ILE A 1 100 ? 11.875 -13.531 -17.656 1 84.31 100 ILE A O 1
ATOM 754 N N . GLY A 1 101 ? 13.312 -12.789 -16.203 1 84.69 101 GLY A N 1
ATOM 755 C CA . GLY A 1 101 ? 12.609 -13.383 -15.07 1 84.69 101 GLY A CA 1
ATOM 756 C C . GLY A 1 101 ? 11.203 -12.828 -14.891 1 84.69 101 GLY A C 1
ATOM 757 O O . GLY A 1 101 ? 10.281 -13.57 -14.555 1 84.69 101 GLY A O 1
ATOM 758 N N . LEU A 1 102 ? 11.141 -11.594 -15.219 1 86.06 102 LEU A N 1
ATOM 759 C CA . LEU A 1 102 ? 9.836 -10.953 -15.117 1 86.06 102 LEU A CA 1
ATOM 760 C C . LEU A 1 102 ? 8.867 -11.516 -16.156 1 86.06 102 LEU A C 1
ATOM 762 O O . LEU A 1 102 ? 7.691 -11.734 -15.859 1 86.06 102 LEU A O 1
ATOM 766 N N . VAL A 1 103 ? 9.391 -11.766 -17.312 1 88.75 103 VAL A N 1
ATOM 767 C CA . VAL A 1 103 ? 8.578 -12.328 -18.375 1 88.75 103 VAL A CA 1
ATOM 768 C C . VAL A 1 103 ? 8.102 -13.719 -17.984 1 88.75 103 VAL A C 1
ATOM 770 O O . VAL A 1 103 ? 6.934 -14.07 -18.203 1 88.75 103 VAL A O 1
ATOM 773 N N . PHE A 1 104 ? 8.969 -14.453 -17.406 1 91.38 104 PHE A N 1
ATOM 774 C CA . PHE A 1 104 ? 8.625 -15.805 -17 1 91.38 104 PHE A CA 1
ATOM 775 C C . PHE A 1 104 ? 7.531 -15.789 -15.945 1 91.38 104 PHE A C 1
ATOM 777 O O . PHE A 1 104 ? 6.59 -16.594 -16 1 91.38 104 PHE A O 1
ATOM 784 N N . VAL A 1 105 ? 7.621 -14.867 -15.047 1 91 105 VAL A N 1
ATOM 785 C CA . VAL A 1 105 ? 6.656 -14.828 -13.961 1 91 105 VAL A CA 1
ATOM 786 C C . VAL A 1 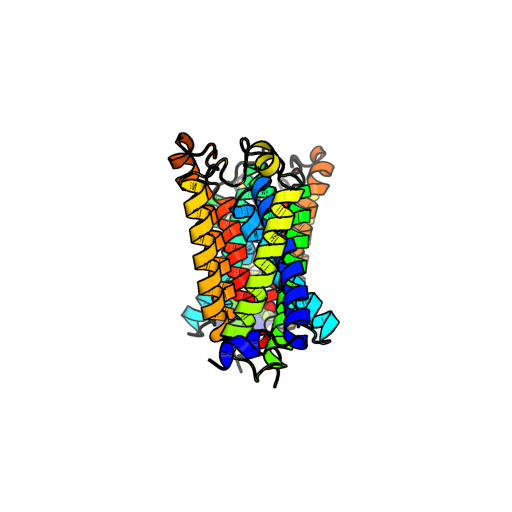105 ? 5.285 -14.414 -14.5 1 91 105 VAL A C 1
ATOM 788 O O . VAL A 1 105 ? 4.266 -14.992 -14.117 1 91 105 VAL A O 1
ATOM 791 N N . VAL A 1 106 ? 5.309 -13.469 -15.367 1 88.25 106 VAL A N 1
ATOM 792 C CA . VAL A 1 106 ? 4.051 -12.992 -15.93 1 88.25 106 VAL A CA 1
ATOM 793 C C . VAL A 1 106 ? 3.385 -14.109 -16.734 1 88.25 106 VAL A C 1
ATOM 795 O O . VAL A 1 106 ? 2.172 -14.32 -16.625 1 88.25 106 VAL A O 1
ATOM 798 N N . ALA A 1 107 ? 4.16 -14.766 -17.5 1 91.38 107 ALA A N 1
ATOM 799 C CA . ALA A 1 107 ? 3.639 -15.891 -18.266 1 91.38 107 ALA A CA 1
ATOM 800 C C . ALA A 1 107 ? 3.109 -16.984 -17.359 1 91.38 107 ALA A C 1
ATOM 802 O O . ALA A 1 107 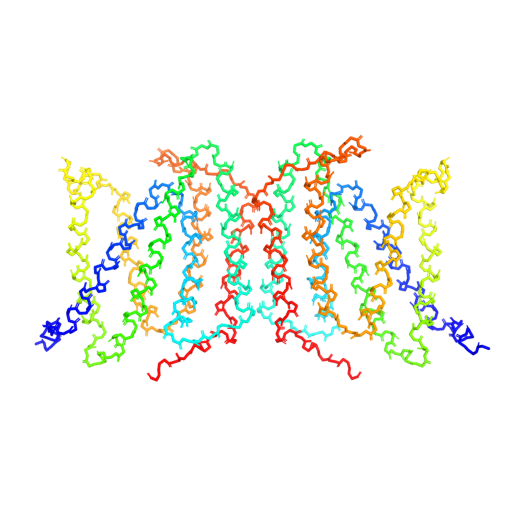? 2.033 -17.547 -17.594 1 91.38 107 ALA A O 1
ATOM 803 N N . LYS A 1 108 ? 3.838 -17.297 -16.344 1 92.69 108 LYS A N 1
ATOM 804 C CA . LYS A 1 108 ? 3.41 -18.312 -15.375 1 92.69 108 LYS A CA 1
ATOM 805 C C . LYS A 1 108 ? 2.078 -17.922 -14.742 1 92.69 108 LYS A C 1
ATOM 807 O O . LYS A 1 108 ? 1.176 -18.766 -14.625 1 92.69 108 LYS A O 1
ATOM 812 N N . VAL A 1 109 ? 1.968 -16.719 -14.367 1 91 109 VAL A N 1
ATOM 813 C CA . VAL A 1 109 ? 0.755 -16.25 -13.703 1 91 109 VAL A CA 1
ATOM 814 C C . VAL A 1 109 ? -0.42 -16.297 -14.672 1 91 109 VAL A C 1
ATOM 816 O O . VAL A 1 109 ? -1.531 -16.688 -14.297 1 91 109 VAL A O 1
ATOM 819 N N . PHE A 1 110 ? -0.164 -15.961 -15.891 1 88.94 110 PHE A N 1
ATOM 820 C CA . PHE A 1 110 ? -1.209 -16 -16.906 1 88.94 110 PHE A CA 1
ATOM 821 C C . PHE A 1 110 ? -1.708 -17.422 -17.109 1 88.94 110 PHE A C 1
ATOM 823 O O . PHE A 1 110 ? -2.916 -17.672 -17.094 1 88.94 110 PHE A O 1
ATOM 830 N N . PHE A 1 111 ? -0.85 -18.328 -17.234 1 88.94 111 PHE A N 1
ATOM 831 C CA . PHE A 1 111 ? -1.218 -19.734 -17.438 1 88.94 111 PHE A CA 1
ATOM 832 C C . PHE A 1 111 ? -1.91 -20.297 -16.203 1 88.94 111 PHE A C 1
ATOM 834 O O . PHE A 1 111 ? -2.928 -20.984 -16.312 1 88.94 111 PHE A O 1
ATOM 841 N N . SER A 1 112 ? -1.382 -19.938 -15.094 1 86.81 112 SER A N 1
ATOM 842 C CA . SER A 1 112 ? -1.946 -20.438 -13.844 1 86.81 112 SER A CA 1
ATOM 843 C C . SER A 1 112 ? -3.367 -19.922 -13.633 1 86.81 112 SER A C 1
ATOM 845 O O . SER A 1 112 ? -4.254 -20.688 -13.25 1 86.81 112 SER A O 1
ATOM 847 N N . CYS A 1 113 ? -3.613 -18.688 -13.922 1 85 113 CYS A N 1
ATOM 848 C CA . CYS A 1 113 ? -4.941 -18.125 -13.734 1 85 113 CYS A CA 1
ATOM 849 C C . CYS A 1 113 ? -5.922 -18.672 -14.766 1 85 113 CYS A C 1
ATOM 851 O O . CYS A 1 113 ? -7.07 -18.969 -14.438 1 85 113 CYS A O 1
ATOM 853 N N . LEU A 1 114 ? -5.473 -18.797 -15.953 1 83.5 114 LEU A N 1
ATOM 854 C CA . LEU A 1 114 ? -6.312 -19.359 -17 1 83.5 114 LEU A CA 1
ATOM 855 C C . LEU A 1 114 ? -6.719 -20.797 -16.656 1 83.5 114 LEU A C 1
ATOM 857 O O . LEU A 1 114 ? -7.891 -21.156 -16.781 1 83.5 114 LEU A O 1
ATOM 861 N N . CYS A 1 115 ? -5.773 -21.531 -16.188 1 84.44 115 CYS A N 1
ATOM 862 C CA . CYS A 1 115 ? -6.035 -22.922 -15.812 1 84.44 115 CYS A CA 1
ATOM 863 C C . CYS A 1 115 ? -6.98 -23 -14.625 1 84.44 115 CYS A C 1
ATOM 865 O O . CYS A 1 115 ? -7.859 -23.859 -14.57 1 84.44 115 CYS A O 1
ATOM 867 N N . ALA A 1 116 ? -6.77 -22.062 -13.727 1 77.94 116 ALA A N 1
ATOM 868 C CA . ALA A 1 116 ? -7.613 -22.062 -12.531 1 77.94 116 ALA A CA 1
ATOM 869 C C . ALA A 1 116 ? -9.07 -21.766 -12.898 1 77.94 116 ALA A C 1
ATOM 871 O O . ALA A 1 116 ? -9.984 -22.438 -12.391 1 77.94 116 ALA A O 1
ATOM 872 N N . VAL A 1 117 ? -9.25 -20.859 -13.727 1 76.38 117 VAL A N 1
ATOM 873 C CA . VAL A 1 117 ? -10.602 -20.484 -14.133 1 76.38 117 VAL A CA 1
ATOM 874 C C . VAL A 1 117 ? -11.219 -21.609 -14.953 1 76.38 117 VAL A C 1
ATOM 876 O O . VAL A 1 117 ? -12.391 -21.953 -14.758 1 76.38 117 VAL A O 1
ATOM 879 N N . MET A 1 118 ? -10.445 -22.234 -15.812 1 80.31 118 MET A N 1
ATOM 880 C CA . MET A 1 118 ? -10.945 -23.328 -16.641 1 80.31 118 MET A CA 1
ATOM 881 C C . MET A 1 118 ? -11.234 -24.562 -15.805 1 80.31 118 MET A C 1
ATOM 883 O O . MET A 1 118 ? -12.219 -25.266 -16.047 1 80.31 118 MET A O 1
ATOM 887 N N . ALA A 1 119 ? -10.328 -24.734 -14.914 1 77.75 119 ALA A N 1
ATOM 888 C CA . ALA A 1 119 ? -10.523 -25.891 -14.031 1 77.75 119 ALA A CA 1
ATOM 889 C C . ALA A 1 119 ? -11.789 -25.719 -13.188 1 77.75 119 ALA A C 1
ATOM 891 O O . ALA A 1 119 ? -12.547 -26.672 -13 1 77.75 119 ALA A O 1
ATOM 892 N N . GLU A 1 120 ? -11.945 -24.547 -12.68 1 73.38 120 GLU A N 1
ATOM 893 C CA . GLU A 1 120 ? -13.133 -24.281 -11.875 1 73.38 120 GLU A CA 1
ATOM 894 C C . GLU A 1 120 ? -14.406 -24.484 -12.703 1 73.38 120 GLU A C 1
ATOM 896 O O . GLU A 1 120 ? -15.383 -25.062 -12.219 1 73.38 120 GLU A O 1
ATOM 901 N N . LYS A 1 121 ? -14.406 -24 -13.828 1 75.25 121 LYS A N 1
ATOM 902 C CA . LYS A 1 121 ? -15.555 -24.109 -14.727 1 75.25 121 LYS A CA 1
ATOM 903 C C . LYS A 1 121 ? -15.859 -25.578 -15.031 1 75.25 121 LYS A C 1
ATOM 905 O O . LYS A 1 121 ? -17.016 -26 -14.977 1 75.25 121 LYS A O 1
ATOM 910 N N . HIS A 1 122 ? -14.875 -26.391 -15.25 1 78.88 122 HIS A N 1
ATOM 911 C CA . HIS A 1 122 ? -15.086 -27.766 -15.703 1 78.88 122 HIS A CA 1
ATOM 912 C C . HIS A 1 122 ? -15.281 -28.703 -14.523 1 78.88 122 HIS A C 1
ATOM 914 O O . HIS A 1 122 ? -15.977 -29.719 -14.648 1 78.88 122 HIS A O 1
ATOM 920 N N . LEU A 1 123 ? -14.703 -28.328 -13.43 1 75.44 123 LEU A N 1
ATOM 921 C CA . LEU A 1 123 ? -14.953 -29.125 -12.227 1 75.44 123 LEU A CA 1
ATOM 922 C C . LEU A 1 123 ? -16.422 -29.047 -11.836 1 75.44 123 LEU A C 1
ATOM 924 O O . LEU A 1 123 ? -17 -30.047 -11.383 1 75.44 123 LEU A O 1
ATOM 928 N N . LYS A 1 124 ? -16.891 -27.906 -12.047 1 73.25 124 LYS A N 1
ATOM 929 C CA . LYS A 1 124 ? -18.312 -27.719 -11.742 1 73.25 124 LYS A CA 1
ATOM 930 C C . LYS A 1 124 ? -19.203 -28.391 -12.789 1 73.25 124 LYS A C 1
ATOM 932 O O . LYS A 1 124 ? -20.297 -28.844 -12.484 1 73.25 124 LYS A O 1
ATOM 937 N N . ALA A 1 125 ? -18.688 -28.453 -13.992 1 78.44 125 ALA A N 1
ATOM 938 C CA . ALA A 1 125 ? -19.453 -29.031 -15.086 1 78.44 125 ALA A CA 1
ATOM 939 C C . ALA A 1 125 ? -19.531 -30.562 -14.961 1 78.44 125 ALA A C 1
ATOM 941 O O . ALA A 1 125 ? -20.547 -31.172 -15.297 1 78.44 125 ALA A O 1
ATOM 942 N N . PHE A 1 126 ? -18.344 -31.156 -14.508 1 80.19 126 PHE A N 1
ATOM 943 C CA . PHE A 1 126 ? -18.297 -32.625 -14.367 1 80.19 126 PHE A CA 1
ATOM 944 C C . PHE A 1 126 ? -18.531 -33.031 -12.914 1 80.19 126 PHE A C 1
ATOM 946 O O . PHE A 1 126 ? -17.734 -33.781 -12.352 1 80.19 126 PHE A O 1
ATOM 953 N N . SER A 1 127 ? -19.547 -32.531 -12.336 1 76.81 127 SER A N 1
ATOM 954 C CA . SER A 1 127 ? -19.828 -32.781 -10.93 1 76.81 127 SER A CA 1
ATOM 955 C C . SER A 1 127 ? -20.141 -34.25 -10.664 1 76.81 127 SER A C 1
ATOM 957 O O . SER A 1 127 ? -20.078 -34.688 -9.516 1 76.81 127 SER A O 1
ATOM 959 N N . HIS A 1 128 ? -20.312 -35.031 -11.781 1 79.75 128 HIS A N 1
ATOM 960 C CA . HIS A 1 128 ? -20.625 -36.469 -11.617 1 79.75 128 HIS A CA 1
ATOM 961 C C . HIS A 1 128 ? -19.359 -37.281 -11.297 1 79.75 128 HIS A C 1
ATOM 963 O O . HIS A 1 128 ? -19.453 -38.406 -10.82 1 79.75 128 HIS A O 1
ATOM 969 N N . ILE A 1 129 ? -18.234 -36.781 -11.625 1 80.06 129 ILE A N 1
ATOM 970 C CA . ILE A 1 129 ? -16.953 -37.406 -11.297 1 80.06 129 ILE A CA 1
ATOM 971 C C . ILE A 1 129 ? -16.422 -36.812 -9.992 1 80.06 129 ILE A C 1
ATOM 973 O O . ILE A 1 129 ? -16.422 -35.594 -9.797 1 80.06 129 ILE A O 1
ATOM 977 N N . PRO A 1 130 ? -16.094 -37.688 -9.117 1 80.56 130 PRO A N 1
ATOM 978 C CA . PRO A 1 130 ? -15.531 -37.156 -7.867 1 80.56 130 PRO A CA 1
ATOM 979 C C . PRO A 1 130 ? -14.312 -36.281 -8.094 1 80.56 130 PRO A C 1
ATOM 981 O O . PRO A 1 130 ? -13.531 -36.5 -9.023 1 80.56 130 PRO A O 1
ATOM 984 N N . ILE A 1 131 ? -14.148 -35.344 -7.27 1 77.56 131 ILE A N 1
ATOM 985 C CA . ILE A 1 131 ? -13.117 -34.312 -7.414 1 77.56 131 ILE A CA 1
ATOM 986 C C . ILE A 1 131 ? -11.742 -34.969 -7.41 1 77.56 131 ILE A C 1
ATOM 988 O O . ILE A 1 131 ? -10.836 -34.531 -8.133 1 77.56 131 ILE A O 1
ATOM 992 N N . TYR A 1 132 ? -11.539 -36.031 -6.633 1 78.31 132 TYR A N 1
ATOM 993 C CA . TYR A 1 132 ? -10.234 -36.656 -6.543 1 78.31 132 TYR A CA 1
ATOM 994 C C . TYR A 1 132 ? -9.859 -37.312 -7.863 1 78.31 132 TYR A C 1
ATOM 996 O O . TYR A 1 132 ? -8.688 -37.344 -8.242 1 78.31 132 TYR A O 1
ATOM 1004 N N . ALA A 1 133 ? -10.805 -37.812 -8.547 1 80.31 133 ALA A N 1
ATOM 1005 C CA . ALA A 1 133 ? -10.547 -38.438 -9.844 1 80.31 133 ALA A CA 1
ATOM 1006 C C . ALA A 1 133 ? -10.211 -37.406 -10.906 1 80.31 133 ALA A C 1
ATOM 1008 O O . ALA A 1 133 ? -9.375 -37.625 -11.773 1 80.31 133 ALA A O 1
ATOM 1009 N N . GLN A 1 134 ? -10.852 -36.344 -10.773 1 81.19 134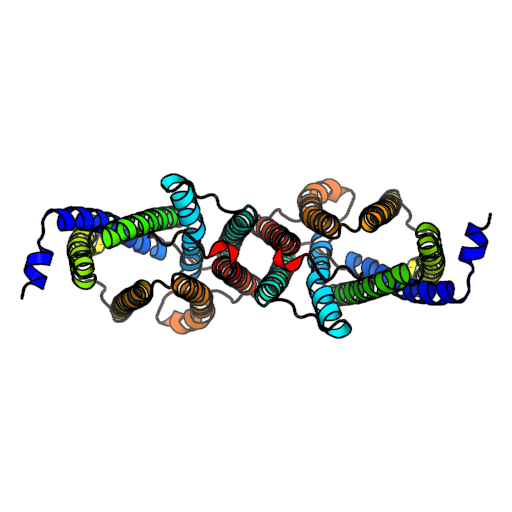 GLN A N 1
ATOM 1010 C CA . GLN A 1 134 ? -10.578 -35.281 -11.711 1 81.19 134 GLN A CA 1
ATOM 1011 C C . GLN A 1 134 ? -9.172 -34.719 -11.523 1 81.19 134 GLN A C 1
ATOM 1013 O O . GLN A 1 134 ? -8.453 -34.469 -12.5 1 81.19 134 GLN A O 1
ATOM 1018 N N . VAL A 1 135 ? -8.773 -34.625 -10.281 1 80.44 135 VAL A N 1
ATOM 1019 C CA . VAL A 1 135 ? -7.445 -34.094 -9.969 1 80.44 135 VAL A CA 1
ATOM 1020 C C . VAL A 1 135 ? -6.391 -35.125 -10.383 1 80.44 135 VAL A C 1
ATOM 1022 O O . VAL A 1 135 ? -5.305 -34.75 -10.844 1 80.44 135 VAL A O 1
ATOM 1025 N N . ALA A 1 136 ? -6.75 -36.312 -10.227 1 81 136 ALA A N 1
ATOM 1026 C CA . ALA A 1 136 ? -5.824 -37.375 -10.617 1 81 136 ALA A CA 1
ATOM 1027 C C . ALA A 1 136 ? -5.582 -37.375 -12.117 1 81 136 ALA A C 1
ATOM 1029 O O . ALA A 1 136 ? -4.465 -37.625 -12.578 1 81 136 ALA A O 1
ATOM 1030 N N . GLN A 1 137 ? -6.621 -37.156 -12.852 1 83.56 137 GLN A N 1
ATOM 1031 C CA . GLN A 1 137 ? -6.48 -37.062 -14.297 1 83.56 137 GLN A CA 1
ATOM 1032 C C . GLN A 1 137 ? -5.602 -35.875 -14.695 1 83.56 137 GLN A C 1
ATOM 1034 O O . GLN A 1 137 ? -4.738 -36 -15.57 1 83.56 137 GLN A O 1
ATOM 1039 N N . LEU A 1 138 ? -5.809 -34.875 -14.047 1 85.62 138 LEU A N 1
ATOM 1040 C CA . LEU A 1 138 ? -5.039 -33.656 -14.32 1 85.62 138 LEU A CA 1
ATOM 1041 C C . LEU A 1 138 ? -3.564 -33.875 -13.992 1 85.62 138 LEU A C 1
ATOM 1043 O O . LEU A 1 138 ? -2.691 -33.5 -14.789 1 85.62 138 LEU A O 1
ATOM 1047 N N . LYS A 1 139 ? -3.283 -34.5 -12.875 1 86.19 139 LYS A N 1
ATOM 1048 C CA . LYS A 1 139 ? -1.903 -34.656 -12.43 1 86.19 139 LYS A CA 1
ATOM 1049 C C . LYS A 1 139 ? -1.17 -35.688 -13.266 1 86.19 139 LYS A C 1
ATOM 1051 O O . LYS A 1 139 ? 0.036 -35.562 -13.5 1 86.19 139 LYS A O 1
ATOM 1056 N N . PHE A 1 140 ? -1.953 -36.625 -13.711 1 87.81 140 PHE A N 1
ATOM 1057 C CA . PHE A 1 140 ? -1.349 -37.625 -14.57 1 87.81 140 PHE A CA 1
ATOM 1058 C C . PHE A 1 140 ? -0.845 -37 -15.867 1 87.81 140 PHE A C 1
ATOM 1060 O O . PHE A 1 140 ? 0.293 -37.25 -16.281 1 87.81 140 PHE A O 1
ATOM 1067 N N . ALA A 1 141 ? -1.683 -36.312 -16.484 1 89.25 141 ALA A N 1
ATOM 1068 C CA . ALA A 1 141 ? -1.28 -35.625 -17.719 1 89.25 141 ALA A CA 1
ATOM 1069 C C . ALA A 1 141 ? -0.184 -34.594 -17.453 1 89.25 141 ALA A C 1
ATOM 1071 O O . ALA A 1 141 ? 0.745 -34.469 -18.266 1 89.25 141 ALA A O 1
ATOM 1072 N N . TRP A 1 142 ? -0.267 -33.906 -16.344 1 91.06 142 TRP A N 1
ATOM 1073 C CA . TRP A 1 142 ? 0.728 -32.906 -15.953 1 91.06 142 TRP A CA 1
ATOM 1074 C C . TRP A 1 142 ? 2.107 -33.562 -15.82 1 91.06 142 TRP A C 1
ATOM 1076 O O . TRP A 1 142 ? 3.109 -32.969 -16.25 1 91.06 142 TRP A O 1
ATOM 1086 N N . LEU A 1 143 ? 2.184 -34.75 -15.266 1 90.75 143 LEU A N 1
ATOM 1087 C CA . LEU A 1 143 ? 3.441 -35.438 -15.023 1 90.75 143 LEU A CA 1
ATOM 1088 C C . LEU A 1 143 ? 4.152 -35.75 -16.344 1 90.75 143 LEU A C 1
ATOM 1090 O O . LEU A 1 143 ? 5.359 -35.531 -16.469 1 90.75 143 LEU A O 1
ATOM 1094 N N . TRP A 1 144 ? 3.414 -36.188 -17.297 1 91.25 144 TRP A N 1
ATOM 1095 C CA . TRP A 1 144 ? 4 -36.562 -18.578 1 91.25 144 TRP A CA 1
ATOM 1096 C C . TRP A 1 144 ? 4.484 -35.344 -19.328 1 91.25 144 TRP A C 1
ATOM 1098 O O . TRP A 1 144 ? 5.566 -35.344 -19.922 1 91.25 144 TRP A O 1
ATOM 1108 N N . VAL A 1 145 ? 3.725 -34.406 -19.266 1 91.69 145 VAL A N 1
ATOM 1109 C CA . VAL A 1 145 ? 4.09 -33.188 -19.984 1 91.69 145 VAL A CA 1
ATOM 1110 C C . VAL A 1 145 ? 5.309 -32.562 -19.312 1 91.69 145 VAL A C 1
ATOM 1112 O O . VAL A 1 145 ? 6.23 -32.094 -20 1 91.69 145 VAL A O 1
ATOM 1115 N N . SER A 1 146 ? 5.305 -32.5 -17.984 1 91.19 146 SER A N 1
ATOM 1116 C CA . SER A 1 146 ? 6.43 -31.922 -17.25 1 91.19 146 SER A CA 1
ATOM 1117 C C . SER A 1 146 ? 7.719 -32.688 -17.531 1 91.19 146 SER A C 1
ATOM 1119 O O . SER A 1 146 ? 8.789 -32.094 -17.672 1 91.19 146 SER A O 1
ATOM 1121 N N . LEU A 1 147 ? 7.602 -34 -17.656 1 89.31 147 LEU A N 1
ATOM 1122 C CA . LEU A 1 147 ? 8.758 -34.844 -17.984 1 89.31 147 LEU A CA 1
ATOM 1123 C C . LEU A 1 147 ? 9.273 -34.531 -19.391 1 89.31 147 LEU A C 1
ATOM 1125 O O . LEU A 1 147 ? 10.484 -34.438 -19.594 1 89.31 147 LEU A O 1
ATOM 1129 N N . ALA A 1 148 ? 8.367 -34.375 -20.25 1 90.5 148 ALA A N 1
ATOM 1130 C CA . ALA A 1 148 ? 8.742 -34.062 -21.625 1 90.5 148 ALA A CA 1
ATOM 1131 C C . ALA A 1 148 ? 9.422 -32.719 -21.703 1 90.5 148 ALA A C 1
ATOM 1133 O O . ALA A 1 148 ? 10.43 -32.562 -22.406 1 90.5 148 ALA A O 1
ATOM 1134 N N . LEU A 1 149 ? 8.906 -31.797 -20.953 1 89.44 149 LEU A N 1
ATOM 1135 C CA . LEU A 1 149 ? 9.469 -30.438 -20.953 1 89.44 149 LEU A CA 1
ATOM 1136 C C . LEU A 1 149 ? 10.859 -30.438 -20.344 1 89.44 149 LEU A C 1
ATOM 1138 O O . LEU A 1 149 ? 11.773 -29.781 -20.859 1 89.44 149 LEU A O 1
ATOM 1142 N N . THR A 1 150 ? 11.07 -31.094 -19.281 1 86.06 150 THR A N 1
ATOM 1143 C CA . THR A 1 150 ? 12.359 -31.141 -18.594 1 86.06 150 THR A CA 1
ATOM 1144 C C . THR A 1 150 ? 13.406 -31.844 -19.469 1 86.06 150 THR A C 1
ATOM 1146 O O . THR A 1 150 ? 14.547 -31.375 -19.562 1 86.06 150 THR A O 1
ATOM 1149 N N . LEU A 1 151 ? 12.953 -32.906 -20.172 1 85.5 151 LEU A N 1
ATOM 1150 C CA . LEU A 1 151 ? 13.883 -33.656 -21.016 1 85.5 151 LEU A CA 1
ATOM 1151 C C . LEU A 1 151 ? 14.25 -32.875 -22.266 1 85.5 151 LEU A C 1
ATOM 1153 O O . LEU A 1 151 ? 15.352 -33 -22.797 1 85.5 151 LEU A O 1
ATOM 1157 N N . THR A 1 152 ? 13.414 -31.938 -22.656 1 85.19 152 THR A N 1
ATOM 1158 C CA . THR A 1 152 ? 13.641 -31.188 -23.891 1 85.19 152 THR A CA 1
ATOM 1159 C C . THR A 1 152 ? 14.422 -29.906 -23.609 1 85.19 152 THR A C 1
ATOM 1161 O O . THR A 1 152 ? 15.328 -29.547 -24.359 1 85.19 152 THR A O 1
ATOM 1164 N N . PHE A 1 153 ? 14.133 -29.266 -22.453 1 81.81 153 PHE A N 1
ATOM 1165 C CA . PHE A 1 153 ? 14.648 -27.906 -22.281 1 81.81 153 PHE A CA 1
ATOM 1166 C C . PHE A 1 153 ? 15.742 -27.875 -21.219 1 81.81 153 PHE A C 1
ATOM 1168 O O . PHE A 1 153 ? 16.5 -26.906 -21.141 1 81.81 153 PHE A O 1
ATOM 1175 N N . ASP A 1 154 ? 15.82 -28.844 -20.422 1 76.5 154 ASP A N 1
ATOM 1176 C CA . ASP A 1 154 ? 16.875 -28.859 -19.422 1 76.5 154 ASP A CA 1
ATOM 1177 C C . ASP A 1 154 ? 18.125 -29.594 -19.953 1 76.5 154 ASP A C 1
ATOM 1179 O O . ASP A 1 154 ? 18.156 -30.812 -20 1 76.5 154 ASP A O 1
ATOM 1183 N N . GLY A 1 155 ? 19.109 -28.828 -20.266 1 75.12 155 GLY A N 1
ATOM 1184 C CA . GLY A 1 155 ? 20.344 -29.375 -20.812 1 75.12 155 GLY A CA 1
ATOM 1185 C C . GLY A 1 155 ? 21.094 -30.25 -19.828 1 75.12 155 GLY A C 1
ATOM 1186 O O . GLY A 1 155 ? 21.703 -31.234 -20.234 1 75.12 155 GLY A O 1
ATOM 1187 N N . ASN A 1 156 ? 20.984 -29.922 -18.656 1 76.5 156 ASN A N 1
ATOM 1188 C CA . ASN A 1 156 ? 21.719 -30.688 -17.656 1 76.5 156 ASN A CA 1
ATOM 1189 C C . ASN A 1 156 ? 21.172 -32.094 -17.516 1 76.5 156 ASN A C 1
ATOM 1191 O O . ASN A 1 156 ? 21.922 -33.062 -17.391 1 76.5 156 ASN A O 1
ATOM 1195 N N . VAL A 1 157 ? 19.875 -32.188 -17.578 1 76.19 157 VAL A N 1
ATOM 1196 C CA . VAL A 1 157 ? 19.234 -33.469 -17.453 1 76.19 157 VAL A CA 1
ATOM 1197 C C . VAL A 1 157 ? 19.547 -34.344 -18.688 1 76.19 157 VAL A C 1
ATOM 1199 O O . VAL A 1 157 ? 19.734 -35.531 -18.578 1 76.19 157 VAL A O 1
ATOM 1202 N N . ARG A 1 158 ? 19.703 -33.625 -19.75 1 77.44 158 ARG A N 1
ATOM 1203 C CA . ARG A 1 158 ? 20 -34.344 -20.984 1 77.44 158 ARG A CA 1
ATOM 1204 C C . ARG A 1 158 ? 21.422 -34.844 -21 1 77.44 158 ARG A C 1
ATOM 1206 O O . ARG A 1 158 ? 21.688 -35.969 -21.484 1 77.44 158 ARG A O 1
ATOM 1213 N N . GLN A 1 159 ? 22.25 -34.094 -20.359 1 81.12 159 GLN A N 1
ATOM 1214 C CA . GLN A 1 159 ? 23.672 -34.438 -20.438 1 81.12 159 GLN A CA 1
ATOM 1215 C C . GLN A 1 159 ? 24.078 -35.344 -19.281 1 81.12 159 GLN A C 1
ATOM 1217 O O . GLN A 1 159 ? 24.859 -36.281 -19.453 1 81.12 159 GLN A O 1
ATOM 1222 N N . HIS A 1 160 ? 23.5 -35.062 -18.125 1 81.75 160 HIS A N 1
ATOM 1223 C CA . HIS A 1 160 ? 24.031 -35.75 -16.953 1 81.75 160 HIS A CA 1
ATOM 1224 C C . HIS A 1 160 ? 22.984 -36.688 -16.359 1 81.75 160 HIS A C 1
ATOM 1226 O O . HIS A 1 160 ? 23.297 -37.438 -15.445 1 81.75 160 HIS A O 1
ATOM 1232 N N . GLY A 1 161 ? 21.797 -36.688 -16.969 1 76.62 161 GLY A N 1
ATOM 1233 C CA . GLY A 1 161 ? 20.766 -37.594 -16.453 1 76.62 161 GLY A CA 1
ATOM 1234 C C . GLY A 1 161 ? 19.75 -36.906 -15.562 1 76.62 161 GLY A C 1
ATOM 1235 O O . GLY A 1 161 ? 20 -35.781 -15.086 1 76.62 161 GLY A O 1
ATOM 1236 N N . PHE A 1 162 ? 18.688 -37.531 -15.25 1 79.44 162 PHE A N 1
ATOM 1237 C CA . PHE A 1 162 ? 17.531 -37 -14.523 1 79.44 162 PHE A CA 1
ATOM 1238 C C . PHE A 1 162 ? 17.875 -36.781 -13.055 1 79.44 162 PHE A C 1
ATOM 1240 O O . PHE A 1 162 ? 17.438 -35.781 -12.445 1 79.44 162 PHE A O 1
ATOM 1247 N N . PHE A 1 163 ? 18.688 -37.594 -12.508 1 78.69 163 PHE A N 1
ATOM 1248 C CA . PHE A 1 163 ? 18.953 -37.531 -11.078 1 78.69 163 PHE A CA 1
ATOM 1249 C C . PHE A 1 163 ? 20.266 -36.812 -10.797 1 78.69 163 PHE A C 1
ATOM 1251 O O . PHE A 1 163 ? 20.75 -36.812 -9.664 1 78.69 163 PHE A O 1
ATOM 1258 N N . ASP A 1 164 ? 20.75 -36.281 -11.883 1 75.75 164 ASP A N 1
ATOM 1259 C CA . ASP A 1 164 ? 22 -35.531 -11.688 1 75.75 164 ASP A CA 1
ATOM 1260 C C . ASP A 1 164 ? 21.75 -34.219 -10.922 1 75.75 164 ASP A C 1
ATOM 1262 O O . ASP A 1 164 ? 20.812 -33.469 -11.234 1 75.75 164 ASP A O 1
ATOM 1266 N N . GLY A 1 165 ? 22.297 -34.094 -9.859 1 72.38 165 GLY A N 1
ATOM 1267 C CA . GLY A 1 165 ? 22.188 -32.875 -9.078 1 72.38 165 GLY A CA 1
ATOM 1268 C C . GLY A 1 165 ? 21.25 -33 -7.898 1 72.38 165 GLY A C 1
ATOM 1269 O O . GLY A 1 165 ? 21.031 -32.031 -7.156 1 72.38 165 GLY A O 1
ATOM 1270 N N . TRP A 1 166 ? 20.672 -34.156 -7.938 1 77.31 166 TRP A N 1
ATOM 1271 C CA . TRP A 1 166 ? 19.781 -34.375 -6.809 1 77.31 166 TRP A CA 1
ATOM 1272 C C . TRP A 1 166 ? 20.547 -34.406 -5.496 1 77.31 166 TRP A C 1
ATOM 1274 O O . TRP A 1 166 ? 21.453 -35.219 -5.328 1 77.31 166 TRP A O 1
ATOM 1284 N N . ASP A 1 167 ? 20.391 -33.406 -4.82 1 80.5 167 ASP A N 1
ATOM 1285 C CA . ASP A 1 167 ? 20.938 -33.344 -3.471 1 80.5 167 ASP A CA 1
ATOM 1286 C C . ASP A 1 167 ? 19.844 -33.156 -2.432 1 80.5 167 ASP A C 1
ATOM 1288 O O . ASP A 1 167 ? 18.656 -33.344 -2.742 1 80.5 167 ASP A O 1
ATOM 1292 N N . ALA A 1 168 ? 20.156 -33.219 -1.232 1 82.75 168 ALA A N 1
ATOM 1293 C CA . ALA A 1 168 ? 19.188 -33.062 -0.142 1 82.75 168 ALA A CA 1
ATOM 1294 C C . ALA A 1 168 ? 18.344 -31.797 -0.333 1 82.75 168 ALA A C 1
ATOM 1296 O O . ALA A 1 168 ? 17.156 -31.781 -0.015 1 82.75 168 ALA A O 1
ATOM 1297 N N . ARG A 1 169 ? 18.984 -30.859 -1.006 1 76.31 169 ARG A N 1
ATOM 1298 C CA . ARG A 1 169 ? 18.281 -29.594 -1.244 1 76.31 169 ARG A CA 1
ATOM 1299 C C . ARG A 1 169 ? 17.172 -29.781 -2.285 1 76.31 169 ARG A C 1
ATOM 1301 O O . ARG A 1 169 ? 16.078 -29.25 -2.125 1 76.31 169 ARG A O 1
ATOM 1308 N N . THR A 1 170 ? 17.547 -30.531 -3.223 1 80 170 THR A N 1
ATOM 1309 C CA . THR A 1 170 ? 16.562 -30.766 -4.281 1 80 170 THR A CA 1
ATOM 1310 C C . THR A 1 170 ? 15.398 -31.594 -3.76 1 80 170 THR A C 1
ATOM 1312 O O . THR A 1 170 ? 14.242 -31.328 -4.102 1 80 170 THR A O 1
ATOM 1315 N N . VAL A 1 171 ? 15.695 -32.531 -2.924 1 84.94 171 VAL A N 1
ATOM 1316 C CA . VAL A 1 171 ? 14.664 -33.375 -2.35 1 84.94 171 VAL A CA 1
ATOM 1317 C C . VAL A 1 171 ? 13.758 -32.562 -1.434 1 84.94 171 VAL A C 1
ATOM 1319 O O . VAL A 1 171 ? 12.539 -32.719 -1.429 1 84.94 171 VAL A O 1
ATOM 1322 N N . ALA A 1 172 ? 14.336 -31.703 -0.718 1 83.06 172 ALA A N 1
ATOM 1323 C CA . ALA A 1 172 ? 13.547 -30.828 0.164 1 83.06 172 ALA A CA 1
ATOM 1324 C C . ALA A 1 172 ? 12.594 -29.953 -0.637 1 83.06 172 ALA A C 1
ATOM 1326 O O . ALA A 1 172 ? 11.445 -29.75 -0.234 1 83.06 172 ALA A O 1
ATOM 1327 N N . VAL A 1 173 ? 13.102 -29.469 -1.734 1 81.75 173 VAL A N 1
ATOM 1328 C CA . VAL A 1 173 ? 12.266 -28.625 -2.588 1 81.75 173 VAL A CA 1
ATOM 1329 C C . VAL A 1 173 ? 11.133 -29.469 -3.182 1 81.75 173 VAL A C 1
ATOM 1331 O O . VAL A 1 173 ? 9.984 -29.031 -3.213 1 81.75 173 VAL A O 1
ATOM 1334 N N . ALA A 1 174 ? 11.484 -30.672 -3.635 1 83.19 174 ALA A N 1
ATOM 1335 C CA . ALA A 1 174 ? 10.477 -31.547 -4.219 1 83.19 174 ALA A CA 1
ATOM 1336 C C . ALA A 1 174 ? 9.391 -31.891 -3.205 1 83.19 174 ALA A C 1
ATOM 1338 O O . ALA A 1 174 ? 8.203 -31.844 -3.525 1 83.19 174 ALA A O 1
ATOM 1339 N N . VAL A 1 175 ? 9.766 -32.156 -2.039 1 87.12 175 VAL A N 1
ATOM 1340 C CA . VAL A 1 175 ? 8.812 -32.469 -0.987 1 87.12 175 VAL A CA 1
ATOM 1341 C C . VAL A 1 175 ? 7.953 -31.266 -0.655 1 87.12 175 VAL A C 1
ATOM 1343 O O . VAL A 1 175 ? 6.746 -31.391 -0.422 1 87.12 175 VAL A O 1
ATOM 1346 N N . SER A 1 176 ? 8.617 -30.156 -0.637 1 84.69 176 SER A N 1
ATOM 1347 C CA . SER A 1 176 ? 7.871 -28.922 -0.351 1 84.69 176 SER A CA 1
ATOM 1348 C C . SER A 1 176 ? 6.805 -28.672 -1.409 1 84.69 176 SER A C 1
ATOM 1350 O O . SER A 1 176 ? 5.707 -28.203 -1.091 1 84.69 176 SER A O 1
ATOM 1352 N N . TRP A 1 177 ? 7.082 -29.016 -2.588 1 84.12 177 TRP A N 1
ATOM 1353 C CA . TRP A 1 177 ? 6.121 -28.812 -3.668 1 84.12 177 TRP A CA 1
ATOM 1354 C C . TRP A 1 177 ? 4.934 -29.75 -3.527 1 84.12 177 TRP A C 1
ATOM 1356 O O . TRP A 1 177 ? 3.799 -29.391 -3.83 1 84.12 177 TRP A O 1
ATOM 1366 N N . VAL A 1 178 ? 5.234 -30.938 -3.094 1 82.88 178 VAL A N 1
ATOM 1367 C CA . VAL A 1 178 ? 4.164 -31.906 -2.877 1 82.88 178 VAL A CA 1
ATOM 1368 C C . VAL A 1 178 ? 3.256 -31.422 -1.747 1 82.88 178 VAL A C 1
ATOM 1370 O O . VAL A 1 178 ? 2.031 -31.5 -1.852 1 82.88 178 VAL A O 1
ATOM 1373 N N . CYS A 1 179 ? 3.824 -30.938 -0.745 1 85.12 179 CYS A N 1
ATOM 1374 C CA . CYS A 1 179 ? 3.045 -30.422 0.374 1 85.12 179 CYS A CA 1
ATOM 1375 C C . CYS A 1 179 ? 2.193 -29.234 -0.056 1 85.12 179 CYS A C 1
ATOM 1377 O O . CYS A 1 179 ? 1.033 -29.125 0.343 1 85.12 179 CYS A O 1
ATOM 1379 N N . LYS A 1 180 ? 2.807 -28.375 -0.853 1 78.88 180 LYS A N 1
ATOM 1380 C CA . LYS A 1 180 ? 2.082 -27.219 -1.374 1 78.88 180 LYS A CA 1
ATOM 1381 C C . LYS A 1 180 ? 0.878 -27.656 -2.205 1 78.88 180 LYS A C 1
ATOM 1383 O O . LYS A 1 180 ? -0.209 -27.094 -2.078 1 78.88 180 LYS A O 1
ATOM 1388 N N . GLY A 1 181 ? 1.039 -28.672 -3.021 1 74.44 181 GLY A N 1
ATOM 1389 C CA . GLY A 1 181 ? -0.054 -29.188 -3.83 1 74.44 181 GLY A CA 1
ATOM 1390 C C . GLY A 1 181 ? -1.179 -29.781 -3.002 1 74.44 181 GLY A C 1
ATOM 1391 O O . GLY A 1 181 ? -2.355 -29.531 -3.279 1 74.44 181 GLY A O 1
ATOM 1392 N N . TRP A 1 182 ? -0.751 -30.406 -1.976 1 77.25 182 TRP A N 1
ATOM 1393 C CA . TRP A 1 182 ? -1.74 -31.016 -1.097 1 77.25 182 TRP A CA 1
ATOM 1394 C C . TRP A 1 182 ? -2.527 -29.969 -0.336 1 77.25 182 TRP A C 1
ATOM 1396 O O . TRP A 1 182 ? -3.746 -30.078 -0.186 1 77.25 182 TRP A O 1
ATOM 1406 N N . THR A 1 183 ? -1.89 -29.047 0.108 1 76.69 183 THR A N 1
ATOM 1407 C CA . THR A 1 183 ? -2.545 -27.953 0.834 1 76.69 183 THR A CA 1
ATOM 1408 C C . THR A 1 183 ? -3.51 -27.203 -0.075 1 76.69 183 THR A C 1
ATOM 1410 O O . THR A 1 183 ? -4.609 -26.844 0.346 1 76.69 183 THR A O 1
ATOM 1413 N N . THR A 1 184 ? -3.041 -27 -1.252 1 71.56 184 THR A N 1
ATOM 1414 C CA . THR A 1 184 ? -3.898 -26.312 -2.211 1 71.56 184 THR A CA 1
ATOM 1415 C C . THR A 1 184 ? -5.164 -27.125 -2.484 1 71.56 184 THR A C 1
ATOM 1417 O O . THR A 1 184 ? -6.25 -26.562 -2.617 1 71.56 184 THR A O 1
ATOM 1420 N N . PHE A 1 185 ? -5.008 -28.359 -2.545 1 68.75 185 PHE A N 1
ATOM 1421 C CA . PHE A 1 185 ? -6.148 -29.25 -2.756 1 68.75 185 PHE A CA 1
ATOM 1422 C C . PHE A 1 185 ? -7.129 -29.156 -1.592 1 68.75 185 PHE A C 1
ATOM 1424 O O . PHE A 1 185 ? -8.344 -29.109 -1.797 1 68.75 185 PHE A O 1
ATOM 1431 N N . LEU A 1 186 ? -6.605 -29.078 -0.435 1 73.25 186 LEU A N 1
ATOM 1432 C CA . LEU A 1 186 ? -7.445 -29.016 0.754 1 73.25 186 LEU A CA 1
ATOM 1433 C C . LEU A 1 186 ? -8.188 -27.688 0.831 1 73.25 186 LEU A C 1
ATOM 1435 O O . LEU A 1 186 ? -9.352 -27.641 1.229 1 73.25 186 LEU A O 1
ATOM 1439 N N . VAL A 1 187 ? -7.492 -26.688 0.385 1 69.88 187 VAL A N 1
ATOM 1440 C CA . VAL A 1 187 ? -8.086 -25.359 0.42 1 69.88 187 VAL A CA 1
ATOM 1441 C C . VAL A 1 187 ? -9.148 -25.234 -0.673 1 69.88 187 VAL A C 1
ATOM 1443 O O . VAL A 1 187 ? -10.195 -24.625 -0.465 1 69.88 187 VAL A O 1
ATOM 1446 N N . LEU A 1 188 ? -8.875 -25.812 -1.815 1 61.91 188 LEU A N 1
ATOM 1447 C CA . LEU A 1 188 ? -9.844 -25.797 -2.91 1 61.91 188 LEU A CA 1
ATOM 1448 C C . LEU A 1 188 ? -11.094 -26.578 -2.541 1 61.91 188 LEU A C 1
ATOM 1450 O O . LEU A 1 188 ? -12.203 -26.188 -2.916 1 61.91 188 LEU A O 1
ATOM 1454 N N . LYS A 1 189 ? -10.867 -27.562 -1.846 1 63.5 189 LYS A N 1
ATOM 1455 C CA . LYS A 1 189 ? -11.992 -28.375 -1.412 1 63.5 189 LYS A CA 1
ATOM 1456 C C . LYS A 1 189 ? -12.938 -27.578 -0.519 1 63.5 189 LYS A C 1
ATOM 1458 O O . LYS A 1 189 ? -14.156 -27.75 -0.585 1 63.5 189 LYS A O 1
ATOM 1463 N N . ASN A 1 190 ? -12.328 -26.656 0.142 1 61.84 190 ASN A N 1
ATOM 1464 C CA . ASN A 1 190 ? -13.148 -25.859 1.048 1 61.84 190 ASN A CA 1
ATOM 1465 C C . ASN A 1 190 ? -13.492 -24.5 0.45 1 61.84 190 ASN A C 1
ATOM 1467 O O . ASN A 1 190 ? -14.195 -23.703 1.07 1 61.84 190 ASN A O 1
ATOM 1471 N N . LEU A 1 191 ? -13.188 -24.328 -0.797 1 57.09 191 LEU A N 1
ATOM 1472 C CA . LEU A 1 191 ? -13.492 -23.188 -1.646 1 57.09 191 LEU A CA 1
ATOM 1473 C C . LEU A 1 191 ? -13.109 -21.875 -0.953 1 57.09 191 LEU A C 1
ATOM 1475 O O . LEU A 1 191 ? -13.859 -20.906 -1.013 1 57.09 191 LEU A O 1
ATOM 1479 N N . ASP A 1 192 ? -12.148 -21.969 -0.069 1 67.69 192 ASP A N 1
ATOM 1480 C CA . ASP A 1 192 ? -11.883 -20.703 0.612 1 67.69 192 ASP A CA 1
ATOM 1481 C C . ASP A 1 192 ? -10.695 -19.984 -0.02 1 67.69 192 ASP A C 1
ATOM 1483 O O . ASP A 1 192 ? -9.555 -20.141 0.422 1 67.69 192 ASP A O 1
ATOM 1487 N N . SER A 1 193 ? -10.93 -19.328 -1.088 1 70.38 193 SER A N 1
ATOM 1488 C CA . SER A 1 193 ? -9.938 -18.562 -1.82 1 70.38 193 SER A CA 1
ATOM 1489 C C . SER A 1 193 ? -9.328 -17.469 -0.943 1 70.38 193 SER A C 1
ATOM 1491 O O . SER A 1 193 ? -8.188 -17.062 -1.152 1 70.38 193 SER A O 1
ATOM 1493 N N . VAL A 1 194 ? -10.039 -17.172 0.03 1 74.88 194 VAL A N 1
ATOM 1494 C CA . VAL A 1 194 ? -9.578 -16.125 0.924 1 74.88 194 VAL A CA 1
ATOM 1495 C C . VAL A 1 194 ? -8.383 -16.625 1.736 1 74.88 194 VAL A C 1
ATOM 1497 O O . VAL A 1 194 ? -7.348 -15.953 1.81 1 74.88 194 VAL A O 1
ATOM 1500 N N . LEU A 1 195 ? -8.562 -17.828 2.236 1 76.44 195 LEU A N 1
ATOM 1501 C CA . LEU A 1 195 ? -7.508 -18.391 3.062 1 76.44 195 LEU A CA 1
ATOM 1502 C C . LEU A 1 195 ? -6.254 -18.672 2.234 1 76.44 195 LEU A C 1
ATOM 1504 O O . LEU A 1 195 ? -5.137 -18.469 2.713 1 76.44 195 LEU A O 1
ATOM 1508 N N . LYS A 1 196 ? -6.43 -19.062 1.091 1 77.31 196 LYS A N 1
ATOM 1509 C CA . LYS A 1 196 ? -5.312 -19.312 0.185 1 77.31 196 LYS A CA 1
ATOM 1510 C C . LYS A 1 196 ? -4.527 -18.031 -0.087 1 77.31 196 LYS A C 1
ATOM 1512 O O . LYS A 1 196 ? -3.297 -18.031 -0.017 1 77.31 196 LYS A O 1
ATOM 1517 N N . ASN A 1 197 ? -5.25 -17.031 -0.333 1 79.75 197 ASN A N 1
ATOM 1518 C CA . ASN A 1 197 ? -4.598 -15.766 -0.65 1 79.75 197 ASN A CA 1
ATOM 1519 C C . ASN A 1 197 ? -3.889 -15.18 0.566 1 79.75 197 ASN A C 1
ATOM 1521 O O . ASN A 1 197 ? -2.799 -14.617 0.444 1 79.75 197 ASN A O 1
ATOM 1525 N N . ILE A 1 198 ? -4.488 -15.328 1.685 1 83.12 198 ILE A N 1
ATOM 1526 C CA . ILE A 1 198 ? -3.865 -14.836 2.906 1 83.12 198 ILE A CA 1
ATOM 1527 C C . ILE A 1 198 ? -2.605 -15.641 3.209 1 83.12 198 ILE A C 1
ATOM 1529 O O . ILE A 1 198 ? -1.585 -15.078 3.617 1 83.12 198 ILE A O 1
ATOM 1533 N N . GLY A 1 199 ? -2.748 -17 3.033 1 85.06 199 GLY A N 1
ATOM 1534 C CA . GLY A 1 199 ? -1.585 -17.844 3.221 1 85.06 199 GLY A CA 1
ATOM 1535 C C . GLY A 1 199 ? -0.425 -17.484 2.314 1 85.06 199 GLY A C 1
ATOM 1536 O O . GLY A 1 199 ? 0.726 -17.453 2.754 1 85.06 199 GLY A O 1
ATOM 1537 N N . GLU A 1 200 ? -0.672 -17.219 1.114 1 84.62 200 GLU A N 1
ATOM 1538 C CA . GLU A 1 200 ? 0.359 -16.844 0.146 1 84.62 200 GLU A CA 1
ATOM 1539 C C . GLU A 1 200 ? 0.967 -15.492 0.473 1 84.62 200 GLU A C 1
ATOM 1541 O O . GLU A 1 200 ? 2.164 -15.273 0.269 1 84.62 200 GLU A O 1
ATOM 1546 N N . ALA A 1 201 ? 0.113 -14.609 0.97 1 87.88 201 ALA A N 1
ATOM 1547 C CA . ALA A 1 201 ? 0.622 -13.297 1.366 1 87.88 201 ALA A CA 1
ATOM 1548 C C . ALA A 1 201 ? 1.59 -13.422 2.539 1 87.88 201 ALA A C 1
ATOM 1550 O O . ALA A 1 201 ? 2.648 -12.789 2.545 1 87.88 201 ALA A O 1
ATOM 1551 N N . VAL A 1 202 ? 1.249 -14.227 3.461 1 88.38 202 VAL A N 1
ATOM 1552 C CA . VAL A 1 202 ? 2.102 -14.43 4.625 1 88.38 202 VAL A CA 1
ATOM 1553 C C . VAL A 1 202 ? 3.393 -15.133 4.207 1 88.38 202 VAL A C 1
ATOM 1555 O O . VAL A 1 202 ? 4.461 -14.867 4.766 1 88.38 202 VAL A O 1
ATOM 1558 N N . ALA A 1 203 ? 3.24 -15.992 3.242 1 89.81 203 ALA A N 1
ATOM 1559 C CA . ALA A 1 203 ? 4.414 -16.703 2.738 1 89.81 203 ALA A CA 1
ATOM 1560 C C . ALA A 1 203 ? 5.457 -15.727 2.201 1 89.81 203 ALA A C 1
ATOM 1562 O O . ALA A 1 203 ? 6.66 -15.984 2.279 1 89.81 203 ALA A O 1
ATOM 1563 N N . ILE A 1 204 ? 5.027 -14.594 1.652 1 91.25 204 ILE A N 1
ATOM 1564 C CA . ILE A 1 204 ? 5.957 -13.578 1.174 1 91.25 204 ILE A CA 1
ATOM 1565 C C . ILE A 1 204 ? 6.863 -13.125 2.318 1 91.25 204 ILE A C 1
ATOM 1567 O O . ILE A 1 204 ? 8.086 -13.047 2.156 1 91.25 204 ILE A O 1
ATOM 1571 N N . LEU A 1 205 ? 6.258 -12.852 3.439 1 90.31 205 LEU A N 1
ATOM 1572 C CA . LEU A 1 205 ? 6.98 -12.359 4.609 1 90.31 205 LEU A CA 1
ATOM 1573 C C . LEU A 1 205 ? 7.984 -13.398 5.098 1 90.31 205 LEU A C 1
ATOM 1575 O O . LEU A 1 205 ? 9.141 -13.07 5.371 1 90.31 205 LEU A O 1
ATOM 1579 N N . VAL A 1 206 ? 7.578 -14.633 5.117 1 88.38 206 VAL A N 1
ATOM 1580 C CA . VAL A 1 206 ? 8.43 -15.711 5.613 1 88.38 206 VAL A CA 1
ATOM 1581 C C . VAL A 1 206 ? 9.609 -15.922 4.668 1 88.38 206 VAL A C 1
ATOM 1583 O O . VAL A 1 206 ? 10.75 -16.047 5.109 1 88.38 206 VAL A O 1
ATOM 1586 N N . ILE A 1 207 ? 9.328 -15.914 3.408 1 87.31 207 ILE A N 1
ATOM 1587 C CA . ILE A 1 207 ? 10.375 -16.141 2.414 1 87.31 207 ILE A CA 1
ATOM 1588 C C . ILE A 1 207 ? 11.367 -14.984 2.43 1 87.31 207 ILE A C 1
ATOM 1590 O O . ILE A 1 207 ? 12.578 -15.195 2.297 1 87.31 207 ILE A O 1
ATOM 1594 N N . TYR A 1 208 ? 10.875 -13.789 2.598 1 87.38 208 TYR A N 1
ATOM 1595 C CA . TYR A 1 208 ? 11.766 -12.633 2.674 1 87.38 208 TYR A CA 1
ATOM 1596 C C . TYR A 1 208 ? 12.688 -12.727 3.881 1 87.38 208 TYR A C 1
ATOM 1598 O O . TYR A 1 208 ? 13.891 -12.469 3.773 1 87.38 208 TYR A O 1
ATOM 1606 N N . LEU A 1 209 ? 12.102 -13.047 5.043 1 84.88 209 LEU A N 1
ATOM 1607 C CA . LEU A 1 209 ? 12.891 -13.172 6.262 1 84.88 209 LEU A CA 1
ATOM 1608 C C . LEU A 1 209 ? 13.922 -14.289 6.129 1 84.88 209 LEU A C 1
ATOM 1610 O O . LEU A 1 209 ? 15.039 -14.164 6.629 1 84.88 209 LEU A O 1
ATOM 1614 N N . PHE A 1 210 ? 13.523 -15.352 5.461 1 81.31 210 PHE A N 1
ATOM 1615 C CA . PHE A 1 210 ? 14.453 -16.438 5.199 1 81.31 210 PHE A CA 1
ATOM 1616 C C . PHE A 1 210 ? 15.594 -15.984 4.297 1 81.31 210 PHE A C 1
ATOM 1618 O O . PHE A 1 210 ? 16.75 -16.375 4.492 1 81.31 210 PHE A O 1
ATOM 1625 N N . ASP A 1 211 ? 15.258 -15.164 3.338 1 76.56 211 ASP A N 1
ATOM 1626 C CA . ASP A 1 211 ? 16.25 -14.633 2.406 1 76.56 211 ASP A CA 1
ATOM 1627 C C . ASP A 1 211 ? 17.266 -13.758 3.131 1 76.56 211 ASP A C 1
ATOM 1629 O O . ASP A 1 211 ? 18.453 -13.797 2.811 1 76.56 211 ASP A O 1
ATOM 1633 N N . VAL A 1 212 ? 16.844 -13.031 4.09 1 77.44 212 VAL A N 1
ATOM 1634 C CA . VAL A 1 212 ? 17.703 -12.078 4.793 1 77.44 212 VAL A CA 1
ATOM 1635 C C . VAL A 1 212 ? 18.531 -12.812 5.852 1 77.44 212 VAL A C 1
ATOM 1637 O O . VAL A 1 212 ? 19.719 -12.555 6.008 1 77.44 212 VAL A O 1
ATOM 1640 N N . PHE A 1 213 ? 17.953 -13.656 6.629 1 74.25 213 PHE A N 1
ATOM 1641 C CA . PHE A 1 213 ? 18.641 -14.25 7.773 1 74.25 213 PHE A CA 1
ATOM 1642 C C . PHE A 1 213 ? 19.375 -15.516 7.371 1 74.25 213 PHE A C 1
ATOM 1644 O O . PHE A 1 213 ? 20.484 -15.773 7.84 1 74.25 213 PHE A O 1
ATOM 1651 N N . ILE A 1 214 ? 18.75 -16.344 6.684 1 66.06 214 ILE A N 1
ATOM 1652 C CA . ILE A 1 214 ? 19.312 -17.672 6.457 1 66.06 214 ILE A CA 1
ATOM 1653 C C . ILE A 1 214 ? 20.328 -17.625 5.309 1 66.06 214 ILE A C 1
ATOM 1655 O O . ILE A 1 214 ? 21.297 -18.375 5.289 1 66.06 214 ILE A O 1
ATOM 1659 N N . ALA A 1 215 ? 20.062 -16.625 4.445 1 59.75 215 ALA A N 1
ATOM 1660 C CA . ALA A 1 215 ? 21.016 -16.625 3.34 1 59.75 215 ALA A CA 1
ATOM 1661 C C . ALA A 1 215 ? 22.438 -16.359 3.844 1 59.75 215 ALA A C 1
ATOM 1663 O O . ALA A 1 215 ? 23.406 -16.922 3.311 1 59.75 215 ALA A O 1
ATOM 1664 N N . ASP A 1 216 ? 22.453 -15.547 4.922 1 57.12 216 ASP A N 1
ATOM 1665 C CA . ASP A 1 216 ? 23.781 -15.344 5.516 1 57.12 216 ASP A CA 1
ATOM 1666 C C . ASP A 1 216 ? 24.266 -16.609 6.219 1 57.12 216 ASP A C 1
ATOM 1668 O O . ASP A 1 216 ? 25.453 -16.906 6.207 1 57.12 216 ASP A O 1
ATOM 1672 N N . MET A 1 217 ? 23.328 -17.234 6.789 1 55.94 217 MET A N 1
ATOM 1673 C CA . MET A 1 217 ? 23.734 -18.391 7.566 1 55.94 217 MET A CA 1
ATOM 1674 C C . MET A 1 217 ? 24.156 -19.547 6.652 1 55.94 217 MET A C 1
ATOM 1676 O O . MET A 1 217 ? 25.016 -20.344 7.004 1 55.94 217 MET A O 1
ATOM 1680 N N . VAL A 1 218 ? 23.5 -19.562 5.574 1 54.25 218 VAL A N 1
ATOM 168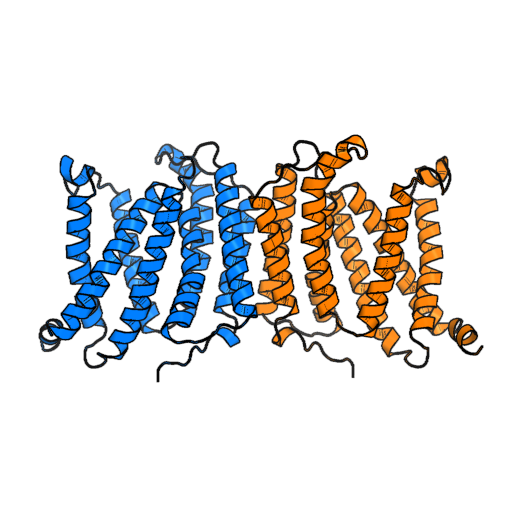1 C CA . VAL A 1 218 ? 23.781 -20.688 4.695 1 54.25 218 VAL A CA 1
ATOM 1682 C C . VAL A 1 218 ? 24.75 -20.266 3.598 1 54.25 218 VAL A C 1
ATOM 1684 O O . VAL A 1 218 ? 25.016 -21.031 2.662 1 54.25 218 VAL A O 1
ATOM 1687 N N . ALA A 1 219 ? 25.172 -19.016 3.73 1 54.97 219 ALA A N 1
ATOM 1688 C CA . ALA A 1 219 ? 26.156 -18.531 2.756 1 54.97 219 ALA A CA 1
ATOM 1689 C C . ALA A 1 219 ? 27.312 -19.516 2.604 1 54.97 219 ALA A C 1
ATOM 1691 O O . ALA A 1 219 ? 27.922 -19.609 1.538 1 54.97 219 ALA A O 1
ATOM 1692 N N . ASP A 1 220 ? 27.547 -20.078 3.691 1 52.56 220 ASP A N 1
ATOM 1693 C CA . ASP A 1 220 ? 28.625 -21.062 3.619 1 52.56 220 ASP A CA 1
ATOM 1694 C C . ASP A 1 220 ? 28.219 -22.266 2.77 1 52.56 220 ASP A C 1
ATOM 1696 O O . ASP A 1 220 ? 29.078 -22.875 2.123 1 52.56 220 ASP A O 1
ATOM 1700 N N . ILE A 1 221 ? 27.047 -22.609 2.807 1 50.75 221 ILE A N 1
ATOM 1701 C CA . ILE A 1 221 ? 26.625 -23.812 2.107 1 50.75 221 ILE A CA 1
ATOM 1702 C C . ILE A 1 221 ? 26.031 -23.453 0.755 1 50.75 221 ILE A C 1
ATOM 1704 O O . ILE A 1 221 ? 26.156 -24.203 -0.216 1 50.75 221 ILE A O 1
ATOM 1708 N N . LEU A 1 222 ? 25.297 -22.344 0.727 1 49.06 222 LEU A N 1
ATOM 1709 C CA . LEU A 1 222 ? 24.656 -21.922 -0.507 1 49.06 222 LEU A CA 1
ATOM 1710 C C . LEU A 1 222 ? 25.172 -20.547 -0.95 1 49.06 222 LEU A C 1
ATOM 1712 O O . LEU A 1 222 ? 25.375 -19.656 -0.12 1 49.06 222 LEU A O 1
ATOM 1716 N N . PRO A 1 223 ? 25.859 -20.578 -2.01 1 47.12 223 PRO A N 1
ATOM 1717 C CA . PRO A 1 223 ? 26.391 -19.312 -2.52 1 47.12 223 PRO A CA 1
ATOM 1718 C C . PRO A 1 223 ? 25.344 -18.203 -2.508 1 47.12 223 PRO A C 1
ATOM 1720 O O . PRO A 1 223 ? 25.125 -17.531 -3.529 1 47.12 223 PRO A O 1
ATOM 1723 N N . VAL A 1 224 ? 24.516 -18.359 -1.604 1 51.31 224 VAL A N 1
ATOM 1724 C CA . VAL A 1 224 ? 23.5 -17.297 -1.616 1 51.31 224 VAL A CA 1
ATOM 1725 C C . VAL A 1 224 ? 23.984 -16.125 -0.758 1 51.31 224 VAL A C 1
ATOM 1727 O O . VAL A 1 224 ? 24.484 -16.328 0.347 1 51.31 224 VAL A O 1
ATOM 1730 N N . HIS A 1 225 ? 24.438 -15.188 -1.341 1 51.03 225 HIS A N 1
ATOM 1731 C CA . HIS A 1 225 ? 24.828 -13.984 -0.613 1 51.03 225 HIS A CA 1
ATOM 1732 C C . HIS A 1 225 ? 23.641 -13.359 0.097 1 51.03 225 HIS A C 1
ATOM 1734 O O . HIS A 1 225 ? 22.578 -13.172 -0.507 1 51.03 225 HIS A O 1
ATOM 1740 N N . GLY A 1 226 ? 23.578 -13.711 1.398 1 54.94 226 GLY A N 1
ATOM 1741 C CA . GLY A 1 226 ? 22.562 -13.109 2.242 1 54.94 226 GLY A CA 1
ATOM 1742 C C . GLY A 1 226 ? 22.328 -11.641 1.94 1 54.94 226 GLY A C 1
ATOM 1743 O O . GLY A 1 226 ? 23.25 -10.938 1.513 1 54.94 226 GLY A O 1
ATOM 1744 N N . LYS A 1 227 ? 21.156 -11.281 1.708 1 63.12 227 LYS A N 1
ATOM 1745 C CA . LYS A 1 227 ? 20.781 -9.883 1.492 1 63.12 227 LYS A CA 1
ATOM 1746 C C . LYS A 1 227 ? 20.859 -9.086 2.791 1 63.12 227 LYS A C 1
ATOM 1748 O O . LYS A 1 227 ? 20.609 -9.625 3.871 1 63.12 227 LYS A O 1
ATOM 1753 N N . ASP A 1 228 ? 21.625 -8.023 2.83 1 69.12 228 ASP A N 1
ATOM 1754 C CA . ASP A 1 228 ? 21.609 -7.105 3.967 1 69.12 228 ASP A CA 1
ATOM 1755 C C . ASP A 1 228 ? 20.188 -6.66 4.301 1 69.12 228 ASP A C 1
ATOM 1757 O O . ASP A 1 228 ? 19.406 -6.355 3.402 1 69.12 228 ASP A O 1
ATOM 1761 N N . PHE A 1 229 ? 19.828 -7.02 5.492 1 76.38 229 PHE A N 1
ATOM 1762 C CA . PHE A 1 229 ? 18.516 -6.59 5.949 1 76.38 229 PHE A CA 1
ATOM 1763 C C . PHE A 1 229 ? 18.359 -5.082 5.793 1 76.38 229 PHE A C 1
ATOM 1765 O O . PHE A 1 229 ? 19.125 -4.309 6.367 1 76.38 229 PHE A O 1
ATOM 1772 N N . ARG A 1 230 ? 17.594 -4.719 4.949 1 81.62 230 ARG A N 1
ATOM 1773 C CA . ARG A 1 230 ? 17.219 -3.316 4.812 1 81.62 230 ARG A CA 1
ATOM 1774 C C . ARG A 1 230 ? 15.797 -3.08 5.328 1 81.62 230 ARG A C 1
ATOM 1776 O O . ARG A 1 230 ? 14.844 -3.674 4.824 1 81.62 230 ARG A O 1
ATOM 1783 N N . LEU A 1 231 ? 15.672 -2.26 6.289 1 84.81 231 LEU A N 1
ATOM 1784 C CA . LEU A 1 231 ? 14.391 -1.969 6.922 1 84.81 231 LEU A CA 1
ATOM 1785 C C . LEU A 1 231 ? 13.391 -1.44 5.902 1 84.81 231 LEU A C 1
ATOM 1787 O O . LEU A 1 231 ? 12.203 -1.764 5.969 1 84.81 231 LEU A O 1
ATOM 1791 N N . ALA A 1 232 ? 13.82 -0.65 5 1 85.81 232 ALA A N 1
ATOM 1792 C CA . ALA A 1 232 ? 12.938 -0.089 3.977 1 85.81 232 ALA A CA 1
ATOM 1793 C C . ALA A 1 232 ? 12.297 -1.192 3.145 1 85.81 232 ALA A C 1
ATOM 1795 O O . ALA A 1 232 ? 11.094 -1.153 2.879 1 85.81 232 ALA A O 1
ATOM 1796 N N . THR A 1 233 ? 13.07 -2.154 2.785 1 88.12 233 THR A N 1
ATOM 1797 C CA . THR A 1 233 ? 12.555 -3.248 1.968 1 88.12 233 THR A CA 1
ATOM 1798 C C . THR A 1 233 ? 11.602 -4.125 2.771 1 88.12 233 THR A C 1
ATOM 1800 O O . THR A 1 233 ? 10.602 -4.613 2.238 1 88.12 233 THR A O 1
ATOM 1803 N N . PHE A 1 234 ? 11.938 -4.32 4.023 1 90.06 234 PHE A N 1
ATOM 1804 C CA . PHE A 1 234 ? 11.062 -5.086 4.902 1 90.06 234 PHE A CA 1
ATOM 1805 C C . PHE A 1 234 ? 9.695 -4.422 5.012 1 90.06 234 PHE A C 1
ATOM 1807 O O . PHE A 1 234 ? 8.664 -5.094 4.934 1 90.06 234 PHE A O 1
ATOM 1814 N N . LEU A 1 235 ? 9.672 -3.17 5.152 1 93.06 235 LEU A N 1
ATOM 1815 C CA . LEU A 1 235 ? 8.422 -2.426 5.258 1 93.06 235 LEU A CA 1
ATOM 1816 C C . LEU A 1 235 ? 7.633 -2.5 3.953 1 93.06 235 LEU A C 1
ATOM 1818 O O . LEU A 1 235 ? 6.402 -2.559 3.971 1 93.06 235 LEU A O 1
ATOM 1822 N N . MET A 1 236 ? 8.281 -2.484 2.883 1 93.12 236 MET A N 1
ATOM 1823 C CA . MET A 1 236 ? 7.609 -2.625 1.593 1 93.12 236 MET A CA 1
ATOM 1824 C C . MET A 1 236 ? 6.898 -3.971 1.491 1 93.12 236 MET A C 1
ATOM 1826 O O . MET A 1 236 ? 5.797 -4.059 0.946 1 93.12 236 MET A O 1
ATOM 1830 N N . VAL A 1 237 ? 7.57 -4.992 1.998 1 93.75 237 VAL A N 1
ATOM 1831 C CA . VAL A 1 237 ? 6.969 -6.32 2.006 1 93.75 237 VAL A CA 1
ATOM 1832 C C . VAL A 1 237 ? 5.68 -6.297 2.83 1 93.75 237 VAL A C 1
ATOM 1834 O O . VAL A 1 237 ? 4.656 -6.828 2.404 1 93.75 237 VAL A O 1
ATOM 1837 N N . LEU A 1 238 ? 5.738 -5.68 3.893 1 94.94 238 LEU A N 1
ATOM 1838 C CA . LEU A 1 238 ? 4.566 -5.59 4.762 1 94.94 238 LEU A CA 1
ATOM 1839 C C . LEU A 1 238 ? 3.43 -4.852 4.066 1 94.94 238 LEU A C 1
ATOM 1841 O O . LEU A 1 238 ? 2.266 -5.234 4.195 1 94.94 238 LEU A O 1
ATOM 1845 N N . VAL A 1 239 ? 3.787 -3.811 3.375 1 95.5 239 VAL A N 1
ATOM 1846 C CA . VAL A 1 239 ? 2.783 -3.039 2.648 1 95.5 239 VAL A CA 1
ATOM 1847 C C . VAL A 1 239 ? 2.062 -3.939 1.649 1 95.5 239 VAL A C 1
ATOM 1849 O O . VAL A 1 239 ? 0.832 -3.916 1.559 1 95.5 239 VAL A O 1
ATOM 1852 N N . ILE A 1 240 ? 2.801 -4.703 0.97 1 94.56 240 ILE A N 1
ATOM 1853 C CA . ILE A 1 240 ? 2.225 -5.578 -0.048 1 94.56 240 ILE A CA 1
ATOM 1854 C C . ILE A 1 240 ? 1.333 -6.625 0.615 1 94.56 240 ILE A C 1
ATOM 1856 O O . ILE A 1 240 ? 0.202 -6.852 0.179 1 94.56 240 ILE A O 1
ATOM 1860 N N . VAL A 1 241 ? 1.831 -7.227 1.69 1 94.88 241 VAL A N 1
ATOM 1861 C CA . VAL A 1 241 ? 1.092 -8.266 2.395 1 94.88 241 VAL A CA 1
ATOM 1862 C C . VAL A 1 241 ? -0.219 -7.699 2.934 1 94.88 241 VAL A C 1
ATOM 1864 O O . VAL A 1 241 ? -1.281 -8.305 2.764 1 94.88 241 VAL A O 1
ATOM 1867 N N . LEU A 1 242 ? -0.142 -6.578 3.451 1 94.5 242 LEU A N 1
ATOM 1868 C CA . LEU A 1 242 ? -1.326 -5.965 4.043 1 94.5 242 LEU A CA 1
ATOM 1869 C C . LEU A 1 242 ? -2.305 -5.52 2.961 1 94.5 242 LEU A C 1
ATOM 1871 O O . LEU A 1 242 ? -3.521 -5.594 3.15 1 94.5 242 LEU A O 1
ATOM 1875 N N . THR A 1 243 ? -1.8 -5.004 1.905 1 93.88 243 THR A N 1
ATOM 1876 C CA . THR A 1 243 ? -2.666 -4.586 0.808 1 93.88 243 THR A CA 1
ATOM 1877 C C . THR A 1 243 ? -3.387 -5.789 0.201 1 93.88 243 THR A C 1
ATOM 1879 O O . THR A 1 243 ? -4.582 -5.719 -0.092 1 93.88 243 THR A O 1
ATOM 1882 N N . VAL A 1 244 ? -2.666 -6.867 0.05 1 92.12 244 VAL A N 1
ATOM 1883 C CA . VAL A 1 244 ? -3.262 -8.086 -0.49 1 92.12 244 VAL A CA 1
ATOM 1884 C C . VAL A 1 244 ? -4.352 -8.586 0.453 1 92.12 244 VAL A C 1
ATOM 1886 O O . VAL A 1 244 ? -5.426 -9 0.007 1 92.12 244 VAL A O 1
ATOM 1889 N N . THR A 1 245 ? -4.074 -8.539 1.707 1 89.25 245 THR A N 1
ATOM 1890 C CA . THR A 1 245 ? -5.055 -8.977 2.693 1 89.25 245 THR A CA 1
ATOM 1891 C C . THR A 1 245 ? -6.289 -8.086 2.67 1 89.25 245 THR A C 1
ATOM 1893 O O . THR A 1 245 ? -7.41 -8.555 2.848 1 89.25 245 THR A O 1
ATOM 1896 N N . SER A 1 246 ? -6.062 -6.824 2.455 1 88.38 246 SER A N 1
ATOM 1897 C CA . SER A 1 246 ? -7.195 -5.91 2.354 1 88.38 246 SER A CA 1
ATOM 1898 C C . SER A 1 246 ? -8.062 -6.238 1.143 1 88.38 246 SER A C 1
ATOM 1900 O O . SER A 1 246 ? -9.297 -6.207 1.228 1 88.38 246 SER A O 1
ATOM 1902 N N . TYR A 1 247 ? -7.41 -6.527 0.075 1 88.25 247 TYR A N 1
ATOM 1903 C CA . TYR A 1 247 ? -8.148 -6.871 -1.135 1 88.25 247 TYR A CA 1
ATOM 1904 C C . TYR A 1 247 ? -8.953 -8.148 -0.94 1 88.25 247 TYR A C 1
ATOM 1906 O O . TYR A 1 247 ? -10.102 -8.242 -1.376 1 88.25 247 TYR A O 1
ATOM 1914 N N . THR A 1 248 ? -8.391 -9.078 -0.249 1 84.12 248 THR A N 1
ATOM 1915 C CA . THR A 1 248 ? -8.992 -10.398 -0.092 1 84.12 248 THR A CA 1
ATOM 1916 C C . THR A 1 248 ? -10.125 -10.359 0.928 1 84.12 248 THR A C 1
ATOM 1918 O O . THR A 1 248 ? -11.109 -11.086 0.8 1 84.12 248 THR A O 1
ATOM 1921 N N . LEU A 1 249 ? -10.008 -9.453 1.937 1 82.12 249 LEU A N 1
ATOM 1922 C CA . LEU A 1 249 ? -10.984 -9.422 3.02 1 82.12 249 LEU A CA 1
ATOM 1923 C C . LEU A 1 249 ? -12.109 -8.438 2.711 1 82.12 249 LEU A C 1
ATOM 1925 O O . LEU A 1 249 ? -13.164 -8.484 3.34 1 82.12 249 LEU A O 1
ATOM 1929 N N . ALA A 1 250 ? -11.953 -7.504 1.897 1 73.38 250 ALA A N 1
ATOM 1930 C CA . ALA A 1 250 ? -12.984 -6.512 1.611 1 73.38 250 ALA A CA 1
ATOM 1931 C C . ALA A 1 250 ? -14.258 -7.176 1.105 1 73.38 250 ALA A C 1
ATOM 1933 O O . ALA A 1 250 ? -14.211 -8.055 0.241 1 73.38 250 ALA A O 1
ATOM 1934 N N . PRO A 1 251 ? -15.359 -7.086 1.984 1 59.28 251 PRO A N 1
ATOM 1935 C CA . PRO A 1 251 ? -16.641 -7.742 1.687 1 59.28 251 PRO A CA 1
ATOM 1936 C C . PRO A 1 251 ? -17.094 -7.508 0.249 1 59.28 251 PRO A C 1
ATOM 1938 O O . PRO A 1 251 ? -17.734 -8.375 -0.347 1 59.28 251 PRO A O 1
ATOM 1941 N N . ALA A 1 252 ? -17.188 -6.281 -0.114 1 52.44 252 ALA A N 1
ATOM 1942 C CA . ALA A 1 252 ? -17.797 -6.051 -1.421 1 52.44 252 ALA A CA 1
ATOM 1943 C C . ALA A 1 252 ? -17.234 -7.012 -2.465 1 52.44 252 ALA A C 1
ATOM 1945 O O . ALA A 1 252 ? -17.844 -7.23 -3.514 1 52.44 252 ALA A O 1
ATOM 1946 N N . TRP A 1 253 ? -15.977 -7.344 -2.244 1 46.72 253 TRP A N 1
ATOM 1947 C CA . TRP A 1 253 ? -15.258 -8.078 -3.279 1 46.72 253 TRP A CA 1
ATOM 1948 C C . TRP A 1 253 ? -15.695 -9.539 -3.318 1 46.72 253 TRP A C 1
ATOM 1950 O O . TRP A 1 253 ? -15.25 -10.305 -4.176 1 46.72 253 TRP A O 1
ATOM 1960 N N . ARG A 1 254 ? -15.984 -10.031 -2.051 1 43.81 254 ARG A N 1
ATOM 1961 C CA . ARG A 1 254 ? -16.266 -11.453 -1.894 1 43.81 254 ARG A CA 1
ATOM 1962 C C . ARG A 1 254 ? -17.188 -11.953 -3.006 1 43.81 254 ARG A C 1
ATOM 1964 O O . ARG A 1 254 ? -17.016 -13.07 -3.508 1 43.81 254 ARG A O 1
ATOM 1971 N N . LYS A 1 255 ? -18.484 -11.664 -2.75 1 39.69 255 LYS A N 1
ATOM 1972 C CA . LYS A 1 255 ? -19.25 -12.711 -3.432 1 39.69 255 LYS A CA 1
ATOM 1973 C C . LYS A 1 255 ? -19.031 -12.641 -4.941 1 39.69 255 LYS A C 1
ATOM 1975 O O . LYS A 1 255 ? -19.531 -11.727 -5.602 1 39.69 255 LYS A O 1
ATOM 1980 N N . PRO A 1 256 ? -17.906 -12.734 -5.52 1 35.53 256 PRO A N 1
ATOM 1981 C CA . PRO A 1 256 ? -18.422 -13.117 -6.832 1 35.53 256 PRO A CA 1
ATOM 1982 C C . PRO A 1 256 ? -19.734 -13.891 -6.75 1 35.53 256 PRO A C 1
ATOM 1984 O O . PRO A 1 256 ? -20.031 -14.5 -5.719 1 35.53 256 PRO A O 1
ATOM 1987 N N . ALA A 1 257 ? -20.734 -13.758 -7.641 1 32.19 257 ALA A N 1
ATOM 1988 C CA . ALA A 1 257 ? -21.828 -14.703 -7.812 1 32.19 257 ALA A CA 1
ATOM 1989 C C . ALA A 1 257 ? -21.359 -16.141 -7.559 1 32.19 257 ALA A C 1
ATOM 1991 O O . ALA A 1 257 ? -20.359 -16.578 -8.117 1 32.19 257 ALA A O 1
ATOM 1992 N N . SER A 1 258 ? -21.375 -16.703 -6.344 1 28.72 258 SER A N 1
ATOM 1993 C CA . SER A 1 258 ? -21.422 -18.156 -6.355 1 28.72 258 SER A CA 1
ATOM 1994 C C . SER A 1 258 ? -21.906 -18.688 -7.703 1 28.72 258 SER A C 1
ATOM 1996 O O . SER A 1 258 ? -22.875 -18.172 -8.266 1 28.72 258 SER A O 1
ATOM 1998 N N . CYS A 1 259 ? -21.109 -19.172 -8.562 1 26.52 259 CYS A N 1
ATOM 1999 C CA . CYS A 1 259 ? -21.859 -20.047 -9.469 1 26.52 259 CYS A CA 1
ATOM 2000 C C . CYS A 1 259 ? -22.984 -20.766 -8.727 1 26.52 259 CYS A C 1
ATOM 2002 O O . CYS A 1 259 ? -22.781 -21.281 -7.625 1 26.52 259 CYS A O 1
ATOM 2004 N N . PRO A 1 260 ? -24.266 -20.562 -9.148 1 23.06 260 PRO A N 1
ATOM 2005 C CA . PRO A 1 260 ? -25.156 -21.578 -8.562 1 23.06 260 PRO A CA 1
ATOM 2006 C C . PRO A 1 260 ? -24.453 -22.906 -8.328 1 23.06 260 PRO A C 1
ATOM 2008 O O . PRO A 1 260 ? -23.516 -23.25 -9.039 1 23.06 260 PRO A O 1
ATOM 2011 N N . MET B 1 1 ? -23.516 46.5 12.984 1 35.44 1 MET B N 1
ATOM 2012 C CA . MET B 1 1 ? -22.906 45.312 12.375 1 35.44 1 MET B CA 1
ATOM 2013 C C . MET B 1 1 ? -22.828 44.156 13.367 1 35.44 1 MET B C 1
ATOM 2015 O O . MET B 1 1 ? -22.016 44.188 14.289 1 35.44 1 MET B O 1
ATOM 2019 N N . PRO B 1 2 ? -23.828 43.625 13.742 1 51.53 2 PRO B N 1
ATOM 2020 C CA . PRO B 1 2 ? -24.125 42.625 14.773 1 51.53 2 PRO B CA 1
ATOM 2021 C C . PRO B 1 2 ? -23.094 41.5 14.812 1 51.53 2 PRO B C 1
ATOM 2023 O O . PRO B 1 2 ? -22.844 40.938 15.875 1 51.53 2 PRO B O 1
ATOM 2026 N N . GLY B 1 3 ? -22.438 41.281 13.664 1 56.12 3 GLY B N 1
ATOM 2027 C CA . GLY B 1 3 ? -21.5 40.188 13.477 1 56.12 3 GLY B CA 1
ATOM 2028 C C . GLY B 1 3 ? -20.203 40.375 14.258 1 56.12 3 GLY B C 1
ATOM 2029 O O . GLY B 1 3 ? -19.688 39.438 14.828 1 56.12 3 GLY B O 1
ATOM 2030 N N . LEU B 1 4 ? -19.75 41.656 14.352 1 59.31 4 LEU B N 1
ATOM 2031 C CA . LEU B 1 4 ? -18.516 41.969 15.07 1 59.31 4 LEU B CA 1
ATOM 2032 C C . LEU B 1 4 ? -18.719 41.781 16.578 1 59.31 4 LEU B C 1
ATOM 2034 O O . LEU B 1 4 ? -17.797 41.344 17.281 1 59.31 4 LEU B O 1
ATOM 2038 N N . ARG B 1 5 ? -19.906 42.188 17.125 1 63.97 5 ARG B N 1
ATOM 2039 C CA . ARG B 1 5 ? -20.156 42.031 18.562 1 63.97 5 ARG B CA 1
ATOM 2040 C C . ARG B 1 5 ? -20.188 40.562 18.938 1 63.97 5 ARG B C 1
ATOM 2042 O O . ARG B 1 5 ? -19.75 40.188 20.031 1 63.97 5 ARG B O 1
ATOM 2049 N N . GLN B 1 6 ? -20.672 39.875 17.984 1 69.06 6 GLN B N 1
ATOM 2050 C CA . GLN B 1 6 ? -20.766 38.438 18.25 1 69.06 6 GLN B CA 1
ATOM 2051 C C . GLN B 1 6 ? -19.391 37.781 18.219 1 69.06 6 GLN B C 1
ATOM 2053 O O . GLN B 1 6 ? -19.172 36.75 18.875 1 69.06 6 GLN B O 1
ATOM 2058 N N . CYS B 1 7 ? -18.484 38.531 17.594 1 68.38 7 CYS B N 1
ATOM 2059 C CA . CYS B 1 7 ? -17.125 38 17.5 1 68.38 7 CYS B CA 1
ATOM 2060 C C . CYS B 1 7 ? -16.375 38.125 18.812 1 68.38 7 CYS B C 1
ATOM 2062 O O . CYS B 1 7 ? -15.406 37.438 19.062 1 68.38 7 CYS B O 1
ATOM 2064 N N . TRP B 1 8 ? -16.969 38.969 19.688 1 75.25 8 TRP B N 1
ATOM 2065 C CA . TRP B 1 8 ? -16.266 39.219 20.938 1 75.25 8 TRP B CA 1
ATOM 2066 C C . TRP B 1 8 ? -16.953 38.531 22.109 1 75.25 8 TRP B C 1
ATOM 2068 O O . TRP B 1 8 ? -16.719 38.875 23.266 1 75.25 8 TRP B O 1
ATOM 2078 N N . ASP B 1 9 ? -17.875 37.625 21.781 1 77.25 9 ASP B N 1
ATOM 2079 C CA . ASP B 1 9 ? -18.438 36.844 22.875 1 77.25 9 ASP B CA 1
ATOM 2080 C C . ASP B 1 9 ? -17.328 36.094 23.641 1 77.25 9 ASP B C 1
ATOM 2082 O O . ASP B 1 9 ? -16.547 35.375 23.047 1 77.25 9 ASP B O 1
ATOM 2086 N N . PRO B 1 10 ? -17.328 36.344 24.906 1 81 10 PRO B N 1
ATOM 2087 C CA . PRO B 1 10 ? -16.188 35.875 25.688 1 81 10 PRO B CA 1
ATOM 2088 C C . PRO B 1 10 ? -16.062 34.344 25.734 1 81 10 PRO B C 1
ATOM 2090 O O . PRO B 1 10 ? -14.961 33.812 25.703 1 81 10 PRO B O 1
ATOM 2093 N N . VAL B 1 11 ? -17.141 33.625 25.75 1 81.75 11 VAL B N 1
ATOM 2094 C CA . VAL B 1 11 ? -17.078 32.188 25.906 1 81.75 11 VAL B CA 1
ATOM 2095 C C . VAL B 1 11 ? -16.531 31.531 24.625 1 81.75 11 VAL B C 1
ATOM 2097 O O . VAL B 1 11 ? -15.523 30.844 24.656 1 81.75 11 VAL B O 1
ATOM 2100 N N . PRO B 1 12 ? -17.125 31.875 23.547 1 82.25 12 PRO B N 1
ATOM 2101 C CA . PRO B 1 12 ? -16.578 31.297 22.328 1 82.25 12 PRO B CA 1
ATOM 2102 C C . PRO B 1 12 ? -15.156 31.797 22.031 1 82.25 12 PRO B C 1
ATOM 2104 O O . PRO B 1 12 ? -14.32 31.047 21.531 1 82.25 12 PRO B O 1
ATOM 2107 N N . LEU B 1 13 ? -14.898 32.969 22.453 1 84.19 13 LEU B N 1
ATOM 2108 C CA . LEU B 1 13 ? -13.578 33.562 22.203 1 84.19 13 LEU B CA 1
ATOM 2109 C C . LEU B 1 13 ? -12.5 32.812 22.984 1 84.19 13 LEU B C 1
ATOM 2111 O O . LEU B 1 13 ? -11.414 32.562 22.453 1 84.19 13 LEU B O 1
ATOM 2115 N N . LYS B 1 14 ? -12.805 32.469 24.203 1 86.69 14 LYS B N 1
ATOM 2116 C CA . LYS B 1 14 ? -11.836 31.766 25.016 1 86.69 14 LYS B CA 1
ATOM 2117 C C . LYS B 1 14 ? -11.562 30.375 24.453 1 86.69 14 LYS B C 1
ATOM 2119 O O . LYS B 1 14 ? -10.414 29.922 24.406 1 86.69 14 LYS B O 1
ATOM 2124 N N . ILE B 1 15 ? -12.57 29.75 24 1 87.25 15 ILE B N 1
ATOM 2125 C CA . ILE B 1 15 ? -12.445 28.391 23.484 1 87.25 15 ILE B CA 1
ATOM 2126 C C . ILE B 1 15 ? -11.695 28.391 22.156 1 87.25 15 ILE B C 1
ATOM 2128 O O . ILE B 1 15 ? -10.75 27.625 21.969 1 87.25 15 ILE B O 1
ATOM 2132 N N . PHE B 1 16 ? -12.039 29.297 21.375 1 87.56 16 PHE B N 1
ATOM 2133 C CA . PHE B 1 16 ? -11.398 29.375 20.062 1 87.56 16 PHE B CA 1
ATOM 2134 C C . PHE B 1 16 ? -9.969 29.891 20.203 1 87.56 16 PHE B C 1
ATOM 2136 O O . PHE B 1 16 ? -9.094 29.516 19.406 1 87.56 16 PHE B O 1
ATOM 2143 N N . SER B 1 17 ? -9.758 30.703 21.234 1 88.12 17 SER B N 1
ATOM 2144 C CA . SER B 1 17 ? -8.391 31.156 21.484 1 88.12 17 SER B CA 1
ATOM 2145 C C . SER B 1 17 ? -7.5 30 21.938 1 88.12 17 SER B C 1
ATOM 2147 O O . SER B 1 17 ? -6.336 29.922 21.531 1 88.12 17 SER B O 1
ATOM 2149 N N . ALA B 1 18 ? -8.047 29.156 22.719 1 89.19 18 ALA B N 1
ATOM 2150 C CA . ALA B 1 18 ? -7.289 27.984 23.156 1 89.19 18 ALA B CA 1
ATOM 2151 C C . ALA B 1 18 ? -6.957 27.062 21.984 1 89.19 18 ALA B C 1
ATOM 2153 O O . ALA B 1 18 ? -5.84 26.547 21.875 1 89.19 18 ALA B O 1
ATOM 2154 N N . ILE B 1 19 ? -7.922 26.922 21.094 1 89.69 19 ILE B N 1
ATOM 2155 C CA . ILE B 1 19 ? -7.719 26.109 19.891 1 89.69 19 ILE B CA 1
ATOM 2156 C C . ILE B 1 19 ? -6.676 26.766 19 1 89.69 19 ILE B C 1
ATOM 2158 O O . ILE B 1 19 ? -5.82 26.094 18.422 1 89.69 19 ILE B O 1
ATOM 2162 N N . ALA B 1 20 ? -6.738 28 19 1 90.31 20 ALA B N 1
ATOM 2163 C CA . ALA B 1 20 ? -5.812 28.766 18.172 1 90.31 20 ALA B CA 1
ATOM 2164 C C . ALA B 1 20 ? -4.375 28.594 18.656 1 90.31 20 ALA B C 1
ATOM 2166 O O . ALA B 1 20 ? -3.447 28.547 17.844 1 90.31 20 ALA B O 1
ATOM 2167 N N . VAL B 1 21 ? -4.203 28.578 19.953 1 91.25 21 VAL B N 1
ATOM 2168 C CA . VAL B 1 21 ? -2.871 28.406 20.516 1 91.25 21 VAL B CA 1
ATOM 2169 C C . VAL B 1 21 ? -2.307 27.047 20.078 1 91.25 21 VAL B C 1
ATOM 2171 O O . VAL B 1 21 ? -1.146 26.969 19.672 1 91.25 21 VAL B O 1
ATOM 2174 N N . ALA B 1 22 ? -3.133 26.078 20.125 1 90.81 22 ALA B N 1
ATOM 2175 C CA . ALA B 1 22 ? -2.705 24.734 19.719 1 90.81 22 ALA B CA 1
ATOM 2176 C C . ALA B 1 22 ? -2.383 24.703 18.219 1 90.81 22 ALA B C 1
ATOM 2178 O O . ALA B 1 22 ? -1.39 24.094 17.812 1 90.81 22 ALA B O 1
ATOM 2179 N N . TYR B 1 23 ? -3.139 25.344 17.469 1 89.44 23 TYR B N 1
ATOM 2180 C CA . TYR B 1 23 ? -2.898 25.422 16.031 1 89.44 23 TYR B CA 1
ATOM 2181 C C . TYR B 1 23 ? -1.587 26.141 15.742 1 89.44 23 TYR B C 1
ATOM 2183 O O . TYR B 1 23 ? -0.831 25.734 14.859 1 89.44 23 TYR B O 1
ATOM 2191 N N . ALA B 1 24 ? -1.365 27.172 16.469 1 91.25 24 ALA B N 1
ATOM 2192 C CA . ALA B 1 24 ? -0.142 27.953 16.266 1 91.25 24 ALA B CA 1
ATOM 2193 C C . ALA B 1 24 ? 1.094 27.125 16.609 1 91.25 24 ALA B C 1
ATOM 2195 O O . ALA B 1 24 ? 2.107 27.188 15.906 1 91.25 24 ALA B O 1
ATOM 2196 N N . LEU B 1 25 ? 0.967 26.422 17.641 1 90.5 25 LEU B N 1
ATOM 2197 C CA . LEU B 1 25 ? 2.068 25.531 18.016 1 90.5 25 LEU B CA 1
ATOM 2198 C C . LEU B 1 25 ? 2.309 24.484 16.953 1 90.5 25 LEU B C 1
ATOM 2200 O O . LEU B 1 25 ? 3.455 24.203 16.594 1 90.5 25 LEU B O 1
ATOM 2204 N N . GLY B 1 26 ? 1.222 23.953 16.484 1 91 26 GLY B N 1
ATOM 2205 C CA . GLY B 1 26 ? 1.336 23 15.391 1 91 26 GLY B CA 1
ATOM 2206 C C . GLY B 1 26 ? 1.993 23.578 14.148 1 91 26 GLY B C 1
ATOM 2207 O O . GLY B 1 26 ? 2.83 22.922 13.523 1 91 26 GLY B O 1
ATOM 2208 N N . ASP B 1 27 ? 1.647 24.766 13.836 1 89.06 27 ASP B N 1
ATOM 2209 C CA . ASP B 1 27 ? 2.205 25.422 12.664 1 89.06 27 ASP B CA 1
ATOM 2210 C C . ASP B 1 27 ? 3.689 25.719 12.852 1 89.06 27 ASP B C 1
ATOM 2212 O O . ASP B 1 27 ? 4.469 25.672 11.898 1 89.06 27 ASP B O 1
ATOM 2216 N N . PHE B 1 28 ? 3.996 26.109 14.062 1 89.25 28 PHE B N 1
ATOM 2217 C CA . PHE B 1 28 ? 5.402 26.344 14.375 1 89.25 28 PHE B CA 1
ATOM 2218 C C . PHE B 1 28 ? 6.219 25.062 14.203 1 89.25 28 PHE B C 1
ATOM 2220 O O . PHE B 1 28 ? 7.301 25.094 13.617 1 89.25 28 PHE B O 1
ATOM 2227 N N . LEU B 1 29 ? 5.703 24 14.672 1 89.31 29 LEU B N 1
ATOM 2228 C CA . LEU B 1 29 ? 6.379 22.719 14.547 1 89.31 29 LEU B CA 1
ATOM 2229 C C . LEU B 1 29 ? 6.457 22.281 13.086 1 89.31 29 LEU B C 1
ATOM 2231 O O . LEU B 1 29 ? 7.426 21.641 12.68 1 89.31 29 LEU B O 1
ATOM 2235 N N . GLU B 1 30 ? 5.453 22.625 12.359 1 89.12 30 GLU B N 1
ATOM 2236 C CA . GLU B 1 30 ? 5.449 22.344 10.93 1 89.12 30 GLU B CA 1
ATOM 2237 C C . GLU B 1 30 ? 6.617 23.031 10.227 1 89.12 30 GLU B C 1
ATOM 2239 O O . GLU B 1 30 ? 7.312 22.406 9.422 1 89.12 30 GLU B O 1
ATOM 2244 N N . MET B 1 31 ? 6.863 24.266 10.602 1 85.75 31 MET B N 1
ATOM 2245 C CA . MET B 1 31 ? 7.953 25.016 9.984 1 85.75 31 MET B CA 1
ATOM 2246 C C . MET B 1 31 ? 9.305 24.438 10.391 1 85.75 31 MET B C 1
ATOM 2248 O O . MET B 1 31 ? 10.219 24.359 9.562 1 85.75 31 MET B O 1
ATOM 2252 N N . GLN B 1 32 ? 9.414 24.031 11.578 1 84.81 32 GLN B N 1
ATOM 2253 C CA . GLN B 1 32 ? 10.656 23.422 12.047 1 84.81 32 GLN B CA 1
ATOM 2254 C C . GLN B 1 32 ? 10.906 22.078 11.375 1 84.81 32 GLN B C 1
ATOM 2256 O O . GLN B 1 32 ? 12.047 21.75 11.039 1 84.81 32 GLN B O 1
ATOM 2261 N N . SER B 1 33 ? 9.852 21.344 11.164 1 86.5 33 SER B N 1
ATOM 2262 C CA . SER B 1 33 ? 9.977 20.031 10.531 1 86.5 33 SER B CA 1
ATOM 2263 C C . SER B 1 33 ? 10.414 20.156 9.078 1 86.5 33 SER B C 1
ATOM 2265 O O . SER B 1 33 ? 11.289 19.422 8.617 1 86.5 33 SER B O 1
ATOM 2267 N N . MET B 1 34 ? 9.836 21.094 8.414 1 82.56 34 MET B N 1
ATOM 2268 C CA . MET B 1 34 ? 10.133 21.281 6.992 1 82.56 34 MET B CA 1
ATOM 2269 C C . MET B 1 34 ? 11.57 21.766 6.797 1 82.56 34 MET B C 1
ATOM 2271 O O . MET B 1 34 ? 12.141 21.594 5.719 1 82.56 34 MET B O 1
ATOM 2275 N N . SER B 1 35 ? 12.172 22.328 7.836 1 79.25 35 SER B N 1
ATOM 2276 C CA . SER B 1 35 ? 13.547 22.812 7.738 1 79.25 35 SER B CA 1
ATOM 2277 C C . SER B 1 35 ? 14.547 21.672 7.82 1 79.25 35 SER B C 1
ATOM 2279 O O . SER B 1 35 ? 15.672 21.781 7.332 1 79.25 35 SER B O 1
ATOM 2281 N N . VAL B 1 36 ? 14.117 20.578 8.406 1 80.81 36 VAL B N 1
ATOM 2282 C CA . VAL B 1 36 ? 15.086 19.5 8.648 1 80.81 36 VAL B CA 1
ATOM 2283 C C . VAL B 1 36 ? 14.789 18.328 7.727 1 80.81 36 VAL B C 1
ATOM 2285 O O . VAL B 1 36 ? 15.578 17.375 7.648 1 80.81 36 VAL B O 1
ATOM 2288 N N . MET B 1 37 ? 13.633 18.469 7.105 1 79.31 37 MET B N 1
ATOM 2289 C CA . MET B 1 37 ? 13.273 17.344 6.246 1 79.31 37 MET B CA 1
ATOM 2290 C C . MET B 1 37 ? 12.898 17.828 4.848 1 79.31 37 MET B C 1
ATOM 2292 O O . MET B 1 37 ? 12.562 19 4.66 1 79.31 37 MET B O 1
ATOM 2296 N N . GLY B 1 38 ? 13.008 17.031 3.887 1 76.81 38 GLY B N 1
ATOM 2297 C CA . GLY B 1 38 ? 12.57 17.359 2.539 1 76.81 38 GLY B CA 1
ATOM 2298 C C . GLY B 1 38 ? 11.062 17.516 2.424 1 76.81 38 GLY B C 1
ATOM 2299 O O . GLY B 1 38 ? 10.32 16.984 3.258 1 76.81 38 GLY B O 1
ATOM 2300 N N . GLY B 1 39 ? 10.555 18.359 1.479 1 79.5 39 GLY B N 1
ATOM 2301 C CA . GLY B 1 39 ? 9.133 18.609 1.27 1 79.5 39 GLY B CA 1
ATOM 2302 C C . GLY B 1 39 ? 8.32 17.344 1.077 1 79.5 39 GLY B C 1
ATOM 2303 O O . GLY B 1 39 ? 7.25 17.203 1.67 1 79.5 39 GLY B O 1
ATOM 2304 N N . ALA B 1 40 ? 8.859 16.422 0.268 1 83 40 ALA B N 1
ATOM 2305 C CA . ALA B 1 40 ? 8.117 15.203 -0.022 1 83 40 ALA B CA 1
ATOM 2306 C C . ALA B 1 40 ? 7.992 14.328 1.223 1 83 40 ALA B C 1
ATOM 2308 O O . ALA B 1 40 ? 6.93 13.758 1.486 1 83 40 ALA B O 1
ATOM 2309 N N . ALA B 1 41 ? 9.078 14.203 1.943 1 85.88 41 ALA B N 1
ATOM 2310 C CA . ALA B 1 41 ? 9.062 13.406 3.166 1 85.88 41 ALA B CA 1
ATOM 2311 C C . ALA B 1 41 ? 8.078 13.977 4.18 1 85.88 41 ALA B C 1
ATOM 2313 O O . ALA B 1 41 ? 7.324 13.234 4.812 1 85.88 41 ALA B O 1
ATOM 2314 N N . TYR B 1 42 ? 8.062 15.25 4.305 1 88.44 42 TYR B N 1
ATOM 2315 C CA . TYR B 1 42 ? 7.133 15.898 5.219 1 88.44 42 TYR B CA 1
ATOM 2316 C C . TYR B 1 42 ? 5.691 15.633 4.809 1 88.44 42 TYR B C 1
ATOM 2318 O O . TYR B 1 42 ? 4.855 15.281 5.645 1 88.44 42 TYR B O 1
ATOM 2326 N N . GLN B 1 43 ? 5.363 15.859 3.533 1 87.94 43 GLN B N 1
ATOM 2327 C CA . GLN B 1 43 ? 4 15.695 3.035 1 87.94 43 GLN B CA 1
ATOM 2328 C C . GLN B 1 43 ? 3.51 14.266 3.232 1 87.94 43 GLN B C 1
ATOM 2330 O O . GLN B 1 43 ? 2.334 14.039 3.527 1 87.94 43 GLN B O 1
ATOM 2335 N N . ILE B 1 44 ? 4.375 13.328 3.01 1 91 44 ILE B N 1
ATOM 2336 C CA . ILE B 1 44 ? 4.008 11.93 3.174 1 91 44 ILE B CA 1
ATOM 2337 C C . ILE B 1 44 ? 3.742 11.633 4.648 1 91 44 ILE B C 1
ATOM 2339 O O . ILE B 1 44 ? 2.773 10.945 4.988 1 91 44 ILE B O 1
ATOM 2343 N N . LEU B 1 45 ? 4.543 12.172 5.516 1 90.44 45 LEU B N 1
ATOM 2344 C CA . LEU B 1 45 ? 4.398 11.93 6.945 1 90.44 45 LEU B CA 1
ATOM 2345 C C . LEU B 1 45 ? 3.141 12.594 7.488 1 90.44 45 LEU B C 1
ATOM 2347 O O . LEU B 1 45 ? 2.57 12.133 8.484 1 90.44 45 LEU B O 1
ATOM 2351 N N . LEU B 1 46 ? 2.717 13.594 6.797 1 90.19 46 LEU B N 1
ATOM 2352 C CA . LEU B 1 46 ? 1.485 14.266 7.207 1 90.19 46 LEU B CA 1
ATOM 2353 C C . LEU B 1 46 ? 0.285 13.336 7.047 1 90.19 46 LEU B C 1
ATOM 2355 O O . LEU B 1 46 ? -0.746 13.531 7.695 1 90.19 46 LEU B O 1
ATOM 2359 N N . GLN B 1 47 ? 0.439 12.359 6.254 1 88.44 47 GLN B N 1
ATOM 2360 C CA . GLN B 1 47 ? -0.662 11.422 6.066 1 88.44 47 GLN B CA 1
ATOM 2361 C C . GLN B 1 47 ? -0.91 10.609 7.332 1 88.44 47 GLN B C 1
ATOM 2363 O O . GLN B 1 47 ? -1.94 9.945 7.457 1 88.44 47 GLN B O 1
ATOM 2368 N N . SER B 1 48 ? -0.019 10.727 8.258 1 89.5 48 SER B N 1
ATOM 2369 C CA . SER B 1 48 ? -0.243 10.055 9.531 1 89.5 48 SER B CA 1
ATOM 2370 C C . SER B 1 48 ? -1.465 10.617 10.242 1 89.5 48 SER B C 1
ATOM 2372 O O . SER B 1 48 ? -1.969 10.016 11.195 1 89.5 48 SER B O 1
ATOM 2374 N N . LYS B 1 49 ? -1.968 11.703 9.734 1 88.12 49 LYS B N 1
ATOM 2375 C CA . LYS B 1 49 ? -3.168 12.305 10.312 1 88.12 49 LYS B CA 1
ATOM 2376 C C . LYS B 1 49 ? -4.336 11.32 10.289 1 88.12 49 LYS B C 1
ATOM 2378 O O . LYS B 1 49 ? -5.207 11.359 11.156 1 88.12 49 LYS B O 1
ATOM 2383 N N . LEU B 1 50 ? -4.414 10.5 9.297 1 86.94 50 LEU B N 1
ATOM 2384 C CA . LEU B 1 50 ? -5.488 9.516 9.211 1 86.94 50 LEU B CA 1
ATOM 2385 C C . LEU B 1 50 ? -5.43 8.539 10.383 1 86.94 50 LEU B C 1
ATOM 2387 O O . LEU B 1 50 ? -6.461 8.195 10.961 1 86.94 50 LEU B O 1
ATOM 2391 N N . LEU B 1 51 ? -4.25 8.227 10.664 1 87.19 51 LEU B N 1
ATOM 2392 C CA . LEU B 1 51 ? -4.055 7.289 11.766 1 87.19 51 LEU B CA 1
ATOM 2393 C C . LEU B 1 51 ? -4.352 7.953 13.109 1 87.19 51 LEU B C 1
ATOM 2395 O O . LEU B 1 51 ? -5.062 7.387 13.938 1 87.19 51 LEU B O 1
ATOM 2399 N N . VAL B 1 52 ? -3.873 9.125 13.312 1 87.88 52 VAL B N 1
ATOM 2400 C CA . VAL B 1 52 ? -4.051 9.836 14.57 1 87.88 52 VAL B CA 1
ATOM 2401 C C . VAL B 1 52 ? -5.523 10.188 14.766 1 87.88 52 VAL B C 1
ATOM 2403 O O . VAL B 1 52 ? -6.062 10.055 15.867 1 87.88 52 VAL B O 1
ATOM 2406 N N . THR B 1 53 ? -6.125 10.617 13.68 1 82.88 53 THR B N 1
ATOM 2407 C CA . THR B 1 53 ? -7.547 10.922 13.75 1 82.88 53 THR B CA 1
ATOM 2408 C C . THR B 1 53 ? -8.352 9.688 14.148 1 82.88 53 THR B C 1
ATOM 2410 O O . THR B 1 53 ? -9.273 9.773 14.961 1 82.88 53 THR B O 1
ATOM 2413 N N . ALA B 1 54 ? -8.039 8.562 13.578 1 83.81 54 ALA B N 1
ATOM 2414 C CA . ALA B 1 54 ? -8.742 7.32 13.906 1 83.81 54 ALA B CA 1
ATOM 2415 C C . ALA B 1 54 ? -8.578 6.973 15.383 1 83.81 54 ALA B C 1
ATOM 2417 O O . ALA B 1 54 ? -9.531 6.543 16.031 1 83.81 54 ALA B O 1
ATOM 2418 N N . VAL B 1 55 ? -7.418 7.227 15.906 1 85.56 55 VAL B N 1
ATOM 2419 C CA . VAL B 1 55 ? -7.141 6.914 17.312 1 85.56 55 VAL B CA 1
ATOM 2420 C C . VAL B 1 55 ? -7.887 7.895 18.219 1 85.56 55 VAL B C 1
ATOM 2422 O O . VAL B 1 55 ? -8.461 7.496 19.234 1 85.56 55 VAL B O 1
ATOM 2425 N N . ILE B 1 56 ? -7.918 9.094 17.844 1 81.56 56 ILE B N 1
ATOM 2426 C CA . ILE B 1 56 ? -8.586 10.117 18.641 1 81.56 56 ILE B CA 1
ATOM 2427 C C . ILE B 1 56 ? -10.094 9.883 18.625 1 81.56 56 ILE B C 1
ATOM 2429 O O . ILE B 1 56 ? -10.75 9.969 19.672 1 81.56 56 ILE B O 1
ATOM 2433 N N . ILE B 1 57 ? -10.594 9.57 17.484 1 75.81 57 ILE B N 1
ATOM 2434 C CA . ILE B 1 57 ? -12.023 9.305 17.375 1 75.81 57 ILE B CA 1
ATOM 2435 C C . ILE B 1 57 ? -12.375 8.062 18.203 1 75.81 57 ILE B C 1
ATOM 2437 O O . ILE B 1 57 ? -13.406 8.031 18.875 1 75.81 57 ILE B O 1
ATOM 2441 N N . TRP B 1 58 ? -11.539 7.094 18.078 1 82.38 58 TRP B N 1
ATOM 2442 C CA . TRP B 1 58 ? -11.758 5.879 18.859 1 82.38 58 TRP B CA 1
ATOM 2443 C C . TRP B 1 58 ? -11.688 6.168 20.359 1 82.38 58 TRP B C 1
ATOM 2445 O O . TRP B 1 58 ? -12.508 5.676 21.125 1 82.38 58 TRP B O 1
ATOM 2455 N N . SER B 1 59 ? -10.773 7.008 20.766 1 82.25 59 SER B N 1
ATOM 2456 C CA . SER B 1 59 ? -10.562 7.312 22.172 1 82.25 59 SER B CA 1
ATOM 2457 C C . SER B 1 59 ? -11.641 8.25 22.703 1 82.25 59 SER B C 1
ATOM 2459 O O . SER B 1 59 ? -12.102 8.094 23.844 1 82.25 59 SER B O 1
ATOM 2461 N N . LEU B 1 60 ? -12.109 9.172 21.953 1 75.5 60 LEU B N 1
ATOM 2462 C CA . LEU B 1 60 ? -13.031 10.203 22.406 1 75.5 60 LEU B CA 1
ATOM 2463 C C . LEU B 1 60 ? -14.477 9.758 22.219 1 75.5 60 LEU B C 1
ATOM 2465 O O . LEU B 1 60 ? -15.32 9.984 23.094 1 75.5 60 LEU B O 1
ATOM 2469 N N . ARG B 1 61 ? -14.734 9.094 21.031 1 73.44 61 ARG B N 1
ATOM 2470 C CA . ARG B 1 61 ? -16.125 8.797 20.703 1 73.44 61 ARG B CA 1
ATOM 2471 C C . ARG B 1 61 ? -16.422 7.309 20.875 1 73.44 61 ARG B C 1
ATOM 2473 O O . ARG B 1 61 ? -17.578 6.887 20.859 1 73.44 61 ARG B O 1
ATOM 2480 N N . GLY B 1 62 ? -15.359 6.473 21.016 1 77.62 62 GLY B N 1
ATOM 2481 C CA . GLY B 1 62 ? -15.555 5.047 21.203 1 77.62 62 GLY B CA 1
ATOM 2482 C C . GLY B 1 62 ? -15.922 4.32 19.922 1 77.62 62 GLY B C 1
ATOM 2483 O O . GLY B 1 62 ? -16.422 3.191 19.953 1 77.62 62 GLY B O 1
ATOM 2484 N N . VAL B 1 63 ? -15.883 5.027 18.875 1 75.19 63 VAL B N 1
ATOM 2485 C CA . VAL B 1 63 ? -16.203 4.41 17.594 1 75.19 63 VAL B CA 1
ATOM 2486 C C . VAL B 1 63 ? -15.023 3.562 17.125 1 75.19 63 VAL B C 1
ATOM 2488 O O . VAL B 1 63 ? -13.898 4.062 16.984 1 75.19 63 VAL B O 1
ATOM 2491 N N . ARG B 1 64 ? -15.359 2.27 16.922 1 77.38 64 ARG B N 1
ATOM 2492 C CA . ARG B 1 64 ? -14.289 1.37 16.5 1 77.38 64 ARG B CA 1
ATOM 2493 C C . ARG B 1 64 ? -14.242 1.235 14.984 1 77.38 64 ARG B C 1
ATOM 2495 O O . ARG B 1 64 ? -15.281 1.095 14.336 1 77.38 64 ARG B O 1
ATOM 2502 N N . GLN B 1 65 ? -13.07 1.441 14.617 1 79.62 65 GLN B N 1
ATOM 2503 C CA . GLN B 1 65 ? -12.82 1.2 13.195 1 79.62 65 GLN B CA 1
ATOM 2504 C C . GLN B 1 65 ? -12.883 -0.29 12.875 1 79.62 65 GLN B C 1
ATOM 2506 O O . GLN B 1 65 ? -12.656 -1.13 13.75 1 79.62 65 GLN B O 1
ATOM 2511 N N . THR B 1 66 ? -13.219 -0.59 11.727 1 84.25 66 THR B N 1
ATOM 2512 C CA . THR B 1 66 ? -13.234 -1.98 11.289 1 84.25 66 THR B CA 1
ATOM 2513 C C . THR B 1 66 ? -11.812 -2.518 11.148 1 84.25 66 THR B C 1
ATOM 2515 O O . THR B 1 66 ? -10.867 -1.746 10.992 1 84.25 66 THR B O 1
ATOM 2518 N N . PRO B 1 67 ? -11.727 -3.748 11.273 1 85 67 PRO B N 1
ATOM 2519 C CA . PRO B 1 67 ? -10.398 -4.332 11.102 1 85 67 PRO B CA 1
ATOM 2520 C C . PRO B 1 67 ? -9.781 -4.012 9.742 1 85 67 PRO B C 1
ATOM 2522 O O . PRO B 1 67 ? -8.562 -3.863 9.633 1 85 67 PRO B O 1
ATOM 2525 N N . LEU B 1 68 ? -10.594 -3.973 8.781 1 84.88 68 LEU B N 1
ATOM 2526 C CA . LEU B 1 68 ? -10.094 -3.641 7.445 1 84.88 68 LEU B CA 1
ATOM 2527 C C . LEU B 1 68 ? -9.555 -2.217 7.406 1 84.88 68 LEU B C 1
ATOM 2529 O O . LEU B 1 68 ? -8.523 -1.957 6.785 1 84.88 68 LEU B O 1
ATOM 2533 N N . GLN B 1 69 ? -10.25 -1.35 8.117 1 86.94 69 GLN B N 1
ATOM 2534 C CA . GLN B 1 69 ? -9.781 0.032 8.18 1 86.94 69 GLN B CA 1
ATOM 2535 C C . GLN B 1 69 ? -8.438 0.125 8.891 1 86.94 69 GLN B C 1
ATOM 2537 O O . GLN B 1 69 ? -7.547 0.865 8.461 1 86.94 69 GLN B O 1
ATOM 2542 N N . TRP B 1 70 ? -8.352 -0.643 9.938 1 88.5 70 TRP B N 1
ATOM 2543 C CA . TRP B 1 70 ? -7.086 -0.664 10.664 1 88.5 70 TRP B CA 1
ATOM 2544 C C . TRP B 1 70 ? -5.961 -1.212 9.797 1 88.5 70 TRP B C 1
ATOM 2546 O O . TRP B 1 70 ? -4.832 -0.715 9.836 1 88.5 70 TRP B O 1
ATOM 2556 N N . ASN B 1 71 ? -6.289 -2.191 9.062 1 90.56 71 ASN B N 1
ATOM 2557 C CA . ASN B 1 71 ? -5.293 -2.775 8.164 1 90.56 71 ASN B CA 1
ATOM 2558 C C . ASN B 1 71 ? -4.785 -1.755 7.152 1 90.56 71 ASN B C 1
ATOM 2560 O O . ASN B 1 71 ? -3.584 -1.687 6.887 1 90.56 71 ASN B O 1
ATOM 2564 N N . VAL B 1 72 ? -5.695 -1.015 6.621 1 91.06 72 VAL B N 1
ATOM 2565 C CA . VAL B 1 72 ? -5.32 -0.018 5.625 1 91.06 72 VAL B CA 1
ATOM 2566 C C . VAL B 1 72 ? -4.496 1.086 6.281 1 91.06 72 VAL B C 1
ATOM 2568 O O . VAL B 1 72 ? -3.506 1.553 5.711 1 91.06 72 VAL B O 1
ATOM 2571 N N . LEU B 1 73 ? -4.883 1.475 7.496 1 91.94 73 LEU B N 1
ATOM 2572 C CA . LEU B 1 73 ? -4.152 2.51 8.219 1 91.94 73 LEU B CA 1
ATOM 2573 C C . LEU B 1 73 ? -2.725 2.062 8.523 1 91.94 73 LEU B C 1
ATOM 2575 O O . LEU B 1 73 ? -1.782 2.846 8.375 1 91.94 73 LEU B O 1
ATOM 2579 N N . VAL B 1 74 ? -2.592 0.848 8.867 1 93.25 74 VAL B N 1
ATOM 2580 C CA . VAL B 1 74 ? -1.266 0.302 9.141 1 93.25 74 VAL B CA 1
ATOM 2581 C C . VAL B 1 74 ? -0.454 0.246 7.852 1 93.25 74 VAL B C 1
ATOM 2583 O O . VAL B 1 74 ? 0.754 0.496 7.855 1 93.25 74 VAL B O 1
ATOM 2586 N N . THR B 1 75 ? -1.141 -0.106 6.793 1 94.38 75 THR B N 1
ATOM 2587 C CA . THR B 1 75 ? -0.481 -0.126 5.492 1 94.38 75 THR B CA 1
ATOM 2588 C C . THR B 1 75 ? 0.073 1.253 5.145 1 94.38 75 THR B C 1
ATOM 2590 O O . THR B 1 75 ? 1.195 1.37 4.652 1 94.38 75 THR B O 1
ATOM 2593 N N . ILE B 1 76 ? -0.707 2.275 5.41 1 93.5 76 ILE B N 1
ATOM 2594 C CA . ILE B 1 76 ? -0.27 3.643 5.152 1 93.5 76 ILE B CA 1
ATOM 2595 C C . ILE B 1 76 ? 0.965 3.957 5.992 1 93.5 76 ILE B C 1
ATOM 2597 O O . ILE B 1 76 ? 1.953 4.488 5.48 1 93.5 76 ILE B O 1
ATOM 2601 N N . ALA B 1 77 ? 0.93 3.562 7.234 1 93.25 77 ALA B N 1
ATOM 2602 C CA . ALA B 1 77 ? 2.037 3.824 8.148 1 93.25 77 ALA B CA 1
ATOM 2603 C C . ALA B 1 77 ? 3.309 3.123 7.688 1 93.25 77 ALA B C 1
ATOM 2605 O O . ALA B 1 77 ? 4.395 3.709 7.715 1 93.25 77 ALA B O 1
ATOM 2606 N N . MET B 1 78 ? 3.16 1.945 7.254 1 93.88 78 MET B N 1
ATOM 2607 C CA . MET B 1 78 ? 4.312 1.192 6.77 1 93.88 78 MET B CA 1
ATOM 2608 C C . MET B 1 78 ? 4.848 1.788 5.473 1 93.88 78 MET B C 1
ATOM 2610 O O . MET B 1 78 ? 6.062 1.88 5.281 1 93.88 78 MET B O 1
ATOM 2614 N N . GLY B 1 79 ? 3.906 2.127 4.602 1 93.75 79 GLY B N 1
ATOM 2615 C CA . GLY B 1 79 ? 4.316 2.727 3.34 1 93.75 79 GLY B CA 1
ATOM 2616 C C . GLY B 1 79 ? 5.074 4.031 3.52 1 93.75 79 GLY B C 1
ATOM 2617 O O . GLY B 1 79 ? 6.102 4.25 2.873 1 93.75 79 GLY B O 1
ATOM 2618 N N . MET B 1 80 ? 4.633 4.867 4.414 1 92.38 80 MET B N 1
ATOM 2619 C CA . MET B 1 80 ? 5.297 6.145 4.664 1 92.38 80 MET B CA 1
ATOM 2620 C C . MET B 1 80 ? 6.688 5.926 5.254 1 92.38 80 MET B C 1
ATOM 2622 O O . MET B 1 80 ? 7.637 6.621 4.895 1 92.38 80 MET B O 1
ATOM 2626 N N . SER B 1 81 ? 6.77 4.973 6.172 1 90.56 81 SER B N 1
ATOM 2627 C CA . SER B 1 81 ? 8.055 4.664 6.793 1 90.56 81 SER B CA 1
ATOM 2628 C C . SER B 1 81 ? 9.047 4.133 5.77 1 90.56 81 SER B C 1
ATOM 2630 O O . SER B 1 81 ? 10.227 4.508 5.789 1 90.56 81 SER B O 1
ATOM 2632 N N . ALA B 1 82 ? 8.555 3.316 4.898 1 91.25 82 ALA B N 1
ATOM 2633 C CA . ALA B 1 82 ? 9.414 2.773 3.85 1 91.25 82 ALA B CA 1
ATOM 2634 C C . ALA B 1 82 ? 9.938 3.881 2.943 1 91.25 82 ALA B C 1
ATOM 2636 O O . ALA B 1 82 ? 11.117 3.895 2.588 1 91.25 82 ALA B O 1
ATOM 2637 N N . PHE B 1 83 ? 9.102 4.805 2.555 1 89.56 83 PHE B N 1
ATOM 2638 C CA . PHE B 1 83 ? 9.492 5.902 1.674 1 89.56 83 PHE B CA 1
ATOM 2639 C C . PHE B 1 83 ? 10.555 6.77 2.33 1 89.56 83 PHE B C 1
ATOM 2641 O O . PHE B 1 83 ? 11.555 7.117 1.699 1 89.56 83 PHE B O 1
ATOM 2648 N N . VAL B 1 84 ? 10.352 7.145 3.594 1 86.5 84 VAL B N 1
ATOM 2649 C CA . VAL B 1 84 ? 11.266 8.055 4.273 1 86.5 84 VAL B CA 1
ATOM 2650 C C . VAL B 1 84 ? 12.648 7.422 4.379 1 86.5 84 VAL B C 1
ATOM 2652 O O . VAL B 1 84 ? 13.664 8.094 4.172 1 86.5 84 VAL B O 1
ATOM 2655 N N . LEU B 1 85 ? 12.672 6.117 4.637 1 84.44 85 LEU B N 1
ATOM 2656 C CA . LEU B 1 85 ? 13.945 5.41 4.758 1 84.44 85 LEU B CA 1
ATOM 2657 C C . LEU B 1 85 ? 14.617 5.266 3.396 1 84.44 85 LEU B C 1
ATOM 2659 O O . LEU B 1 85 ? 15.836 5.402 3.287 1 84.44 85 LEU B O 1
ATOM 2663 N N . ALA B 1 86 ? 13.812 5.012 2.42 1 83.12 86 ALA B N 1
ATOM 2664 C CA . ALA B 1 86 ? 14.359 4.859 1.074 1 83.12 86 ALA B CA 1
ATOM 2665 C C . ALA B 1 86 ? 14.844 6.195 0.524 1 83.12 86 ALA B C 1
ATOM 2667 O O . ALA B 1 86 ? 15.852 6.25 -0.184 1 83.12 86 ALA B O 1
ATOM 2668 N N . ASP B 1 87 ? 14.039 7.168 0.817 1 77.56 87 ASP B N 1
ATOM 2669 C CA . ASP B 1 87 ? 14.383 8.508 0.341 1 77.56 87 ASP B CA 1
ATOM 2670 C C . ASP B 1 87 ? 15.664 9.008 0.993 1 77.56 87 ASP B C 1
ATOM 2672 O O . ASP B 1 87 ? 16.469 9.695 0.353 1 77.56 87 ASP B O 1
ATOM 2676 N N . GLN B 1 88 ? 15.875 8.688 2.219 1 73.25 88 GLN B N 1
ATOM 2677 C CA . GLN B 1 88 ? 17.078 9.086 2.934 1 73.25 88 GLN B CA 1
ATOM 2678 C C . GLN B 1 88 ? 18.312 8.398 2.355 1 73.25 88 GLN B C 1
ATOM 2680 O O . GLN B 1 88 ? 19.391 8.992 2.303 1 73.25 88 GLN B O 1
ATOM 2685 N N . GLY B 1 89 ? 18.172 7.125 2.053 1 65.12 89 GLY B N 1
ATOM 2686 C CA . GLY B 1 89 ? 19.312 6.402 1.493 1 65.12 89 GLY B CA 1
ATOM 2687 C C . GLY B 1 89 ? 19.75 6.934 0.14 1 65.12 89 GLY B C 1
ATOM 2688 O O . GLY B 1 89 ? 20.906 6.805 -0.237 1 65.12 89 GLY B O 1
ATOM 2689 N N . SER B 1 90 ? 18.875 7.469 -0.567 1 60.44 90 SER B N 1
ATOM 2690 C CA . SER B 1 90 ? 19.188 7.941 -1.912 1 60.44 90 SER B CA 1
ATOM 2691 C C . SER B 1 90 ? 19.734 9.367 -1.884 1 60.44 90 SER B C 1
ATOM 2693 O O . SER B 1 90 ? 20.281 9.844 -2.879 1 60.44 90 SER B O 1
ATOM 2695 N N . SER B 1 91 ? 19.469 10.133 -0.82 1 56.97 91 SER B N 1
ATOM 2696 C CA . SER B 1 91 ? 19.859 11.531 -0.806 1 56.97 91 SER B CA 1
ATOM 2697 C C . SER B 1 91 ? 21.344 11.695 -0.502 1 56.97 91 SER B C 1
ATOM 2699 O O . SER B 1 91 ? 21.766 11.594 0.654 1 56.97 91 SER B O 1
ATOM 2701 N N . SER B 1 92 ? 22.219 11.086 -1.206 1 54.03 92 SER B N 1
ATOM 2702 C CA . SER B 1 92 ? 23.656 11.312 -1.052 1 54.03 92 SER B CA 1
ATOM 2703 C C . SER B 1 92 ? 23.953 12.766 -0.711 1 54.03 92 SER B C 1
ATOM 2705 O O . SER B 1 92 ? 24.938 13.062 -0.036 1 54.03 92 SER B O 1
ATOM 2707 N N . GLY B 1 93 ? 23.109 13.688 -1.128 1 50.91 93 GLY B N 1
ATOM 2708 C CA . GLY B 1 93 ? 23.562 15.07 -1.011 1 50.91 93 GLY B CA 1
ATOM 2709 C C . GLY B 1 93 ? 22.688 15.906 -0.091 1 50.91 93 GLY B C 1
ATOM 2710 O O . GLY B 1 93 ? 22.984 17.078 0.154 1 50.91 93 GLY B O 1
ATOM 2711 N N . GLY B 1 94 ? 21.625 15.43 0.289 1 52.66 94 GLY B N 1
ATOM 2712 C CA . GLY B 1 94 ? 20.781 16.328 1.069 1 52.66 94 GLY B CA 1
ATOM 2713 C C . GLY B 1 94 ? 20.969 16.172 2.566 1 52.66 94 GLY B C 1
ATOM 2714 O O . GLY B 1 94 ? 21.75 15.328 3.014 1 52.66 94 GLY B O 1
ATOM 2715 N N . PRO B 1 95 ? 20.703 17.25 3.328 1 54.78 95 PRO B N 1
ATOM 2716 C CA . PRO B 1 95 ? 20.828 17.141 4.781 1 54.78 95 PRO B CA 1
ATOM 2717 C C . PRO B 1 95 ? 20.328 15.805 5.328 1 54.78 95 PRO B C 1
ATOM 2719 O O . PRO B 1 95 ? 19.344 15.258 4.82 1 54.78 95 PRO B O 1
ATOM 2722 N N . PRO B 1 96 ? 21.219 15.125 5.945 1 57.69 96 PRO B N 1
ATOM 2723 C CA . PRO B 1 96 ? 20.859 13.828 6.527 1 57.69 96 PRO B CA 1
ATOM 2724 C C . PRO B 1 96 ? 19.516 13.836 7.234 1 57.69 96 PRO B C 1
ATOM 2726 O O . PRO B 1 96 ? 19.109 14.875 7.773 1 57.69 96 PRO B O 1
ATOM 2729 N N . PHE B 1 97 ? 18.688 12.961 6.973 1 60 97 PHE B N 1
ATOM 2730 C CA . PHE B 1 97 ? 17.453 12.789 7.723 1 60 97 PHE B CA 1
ATOM 2731 C C . PHE B 1 97 ? 17.719 12.859 9.227 1 60 97 PHE B C 1
ATOM 2733 O O . PHE B 1 97 ? 18.562 12.141 9.75 1 60 97 PHE B O 1
ATOM 2740 N N . GLN B 1 98 ? 17.188 14.031 9.93 1 72.44 98 GLN B N 1
ATOM 2741 C CA . GLN B 1 98 ? 17.25 14.18 11.383 1 72.44 98 GLN B CA 1
ATOM 2742 C C . GLN B 1 98 ? 16.031 13.586 12.055 1 72.44 98 GLN B C 1
ATOM 2744 O O . GLN B 1 98 ? 14.898 14.016 11.797 1 72.44 98 GLN B O 1
ATOM 2749 N N . PRO B 1 99 ? 16.203 12.617 12.812 1 79.5 99 PRO B N 1
ATOM 2750 C CA . PRO B 1 99 ? 15.086 11.992 13.508 1 79.5 99 PRO B CA 1
ATOM 2751 C C . PRO B 1 99 ? 14.188 13 14.227 1 79.5 99 PRO B C 1
ATOM 2753 O O . PRO B 1 99 ? 13 12.734 14.438 1 79.5 99 PRO B O 1
ATOM 2756 N N . ILE B 1 100 ? 14.797 14.203 14.523 1 84.25 100 ILE B N 1
ATOM 2757 C CA . ILE B 1 100 ? 14.031 15.219 15.242 1 84.25 100 ILE B CA 1
ATOM 2758 C C . ILE B 1 100 ? 12.898 15.727 14.352 1 84.25 100 ILE B C 1
ATOM 2760 O O . ILE B 1 100 ? 11.852 16.156 14.859 1 84.25 100 ILE B O 1
ATOM 2764 N N . GLY B 1 101 ? 13.094 15.711 13.109 1 84.56 101 GLY B N 1
ATOM 2765 C CA . GLY B 1 101 ? 12.039 16.094 12.172 1 84.56 101 GLY B CA 1
ATOM 2766 C C . GLY B 1 101 ? 10.805 15.227 12.281 1 84.56 101 GLY B C 1
ATOM 2767 O O . GLY B 1 101 ? 9.68 15.727 12.172 1 84.56 101 GLY B O 1
ATOM 2768 N N . LEU B 1 102 ? 11.086 14.023 12.602 1 86.06 102 LEU B N 1
ATOM 2769 C CA . LEU B 1 102 ? 9.977 13.086 12.766 1 86.06 102 LEU B CA 1
ATOM 2770 C C . LEU B 1 102 ? 9.156 13.438 14 1 86.06 102 LEU B C 1
ATOM 2772 O O . LEU B 1 102 ? 7.922 13.367 13.969 1 86.06 102 LEU B O 1
ATOM 2776 N N . VAL B 1 103 ? 9.836 13.836 15 1 88.75 103 VAL B N 1
ATOM 2777 C CA . VAL B 1 103 ? 9.164 14.211 16.234 1 88.75 103 VAL B CA 1
ATOM 2778 C C . VAL B 1 103 ? 8.297 15.453 15.992 1 88.75 103 VAL B C 1
ATOM 2780 O O . VAL B 1 103 ? 7.16 15.516 16.453 1 88.75 103 VAL B O 1
ATOM 2783 N N . PHE B 1 104 ? 8.828 16.344 15.258 1 91.31 104 PHE B N 1
ATOM 2784 C CA . PHE B 1 104 ? 8.102 17.578 14.969 1 91.31 104 PHE B CA 1
ATOM 2785 C C . PHE B 1 104 ? 6.84 17.281 14.164 1 91.31 104 PHE B C 1
ATOM 2787 O O . PHE B 1 104 ? 5.777 17.844 14.438 1 91.31 104 PHE B O 1
ATOM 2794 N N . VAL B 1 105 ? 6.949 16.375 13.258 1 91.06 105 VAL B N 1
ATOM 2795 C CA . VAL B 1 105 ? 5.812 16.078 12.391 1 91.06 105 VAL B CA 1
ATOM 2796 C C . VAL B 1 105 ? 4.723 15.383 13.195 1 91.06 105 VAL B C 1
ATOM 2798 O O . VAL B 1 105 ? 3.537 15.695 13.055 1 91.06 105 VAL B O 1
ATOM 2801 N N . VAL B 1 106 ? 5.148 14.5 14.023 1 88.19 106 VAL B N 1
ATOM 2802 C CA . VAL B 1 106 ? 4.184 13.758 14.828 1 88.19 106 VAL B CA 1
ATOM 2803 C C . VAL B 1 106 ? 3.461 14.711 15.781 1 88.19 106 VAL B C 1
ATOM 2805 O O . VAL B 1 106 ? 2.242 14.625 15.945 1 88.19 106 VAL B O 1
ATOM 2808 N N . ALA B 1 107 ? 4.207 15.547 16.375 1 91.31 107 ALA B N 1
ATOM 2809 C CA . ALA B 1 107 ? 3.615 16.531 17.266 1 91.31 107 ALA B CA 1
ATOM 2810 C C . ALA B 1 107 ? 2.664 17.469 16.516 1 91.31 107 ALA B C 1
ATOM 2812 O O . ALA B 1 107 ? 1.566 17.75 17 1 91.31 107 ALA B O 1
ATOM 2813 N N . LYS B 1 108 ? 3.068 17.906 15.383 1 92.62 108 LYS B N 1
ATOM 2814 C CA . LYS B 1 108 ? 2.223 18.766 14.555 1 92.62 108 LYS B CA 1
ATOM 2815 C C . LYS B 1 108 ? 0.911 18.062 14.211 1 92.62 108 LYS B C 1
ATOM 2817 O O . LYS B 1 108 ? -0.161 18.672 14.305 1 92.62 108 LYS B O 1
ATOM 2822 N N . VAL B 1 109 ? 1.008 16.844 13.852 1 91 109 VAL B N 1
ATOM 2823 C CA . VAL B 1 109 ? -0.176 16.094 13.445 1 91 109 VAL B CA 1
ATOM 2824 C C . VAL B 1 109 ? -1.096 15.898 14.648 1 91 109 VAL B C 1
ATOM 2826 O O . VAL B 1 109 ? -2.318 16 14.531 1 91 109 VAL B O 1
ATOM 2829 N N . PHE B 1 110 ? -0.51 15.664 15.773 1 88.81 110 PHE B N 1
ATOM 2830 C CA . PHE B 1 110 ? -1.296 15.492 16.984 1 88.81 110 PHE B CA 1
ATOM 2831 C C . PHE B 1 110 ? -2.059 16.766 17.328 1 88.81 110 PHE B C 1
ATOM 2833 O O . PHE B 1 110 ? -3.266 16.719 17.578 1 88.81 110 PHE B O 1
ATOM 2840 N N . PHE B 1 111 ? -1.435 17.859 17.297 1 88.75 111 PHE B N 1
ATOM 2841 C CA . PHE B 1 111 ? -2.066 19.125 17.594 1 88.75 111 PHE B CA 1
ATOM 2842 C C . PHE B 1 111 ? -3.117 19.484 16.547 1 88.75 111 PHE B C 1
ATOM 2844 O O . PHE B 1 111 ? -4.219 19.922 16.875 1 88.75 111 PHE B O 1
ATOM 2851 N N . SER B 1 112 ? -2.76 19.219 15.344 1 86.69 112 SER B N 1
ATOM 2852 C CA . SER B 1 112 ? -3.68 19.531 14.258 1 86.69 112 SER B CA 1
ATOM 2853 C C . SER B 1 112 ? -4.953 18.703 14.344 1 86.69 112 SER B C 1
ATOM 2855 O O . SER B 1 112 ? -6.059 19.234 14.18 1 86.69 112 SER B O 1
ATOM 2857 N N . CYS B 1 113 ? -4.852 17.453 14.664 1 84.81 113 CYS B N 1
ATOM 2858 C CA . CYS B 1 113 ? -6.02 16.594 14.758 1 84.81 113 CYS B CA 1
ATOM 2859 C C . CYS B 1 113 ? -6.852 16.938 15.984 1 84.81 113 CYS B C 1
ATOM 2861 O O . CYS B 1 113 ? -8.086 16.938 15.922 1 84.81 113 CYS B O 1
ATOM 2863 N N . LEU B 1 114 ? -6.195 17.188 17.047 1 83.25 114 LEU B N 1
ATOM 2864 C CA . LEU B 1 114 ? -6.898 17.578 18.25 1 83.25 114 LEU B CA 1
ATOM 2865 C C . LEU B 1 114 ? -7.691 18.859 18.031 1 83.25 114 LEU B C 1
ATOM 2867 O O . LEU B 1 114 ? -8.859 18.953 18.422 1 83.25 114 LEU B O 1
ATOM 2871 N N . CYS B 1 115 ? -7.062 19.797 17.406 1 84.19 115 CYS B N 1
ATOM 2872 C CA . CYS B 1 115 ? -7.715 21.078 17.125 1 84.19 115 CYS B CA 1
ATOM 2873 C C . CYS B 1 115 ? -8.883 20.891 16.172 1 84.19 115 CYS B C 1
ATOM 2875 O O . CYS B 1 115 ? -9.93 21.531 16.328 1 84.19 115 CYS B O 1
ATOM 2877 N N . ALA B 1 116 ? -8.664 20.016 15.234 1 77.69 116 ALA B N 1
ATOM 2878 C CA . ALA B 1 116 ? -9.719 19.766 14.25 1 77.69 116 ALA B CA 1
ATOM 2879 C C . ALA B 1 116 ? -10.953 19.156 14.914 1 77.69 116 ALA B C 1
ATOM 2881 O O . ALA B 1 116 ? -12.078 19.578 14.633 1 77.69 116 ALA B O 1
ATOM 2882 N N . VAL B 1 117 ? -10.727 18.266 15.742 1 75.94 117 VAL B N 1
ATOM 2883 C CA . VAL B 1 117 ? -11.836 17.594 16.422 1 75.94 117 VAL B CA 1
ATOM 2884 C C . VAL B 1 117 ? -12.508 18.578 17.391 1 75.94 117 VAL B C 1
ATOM 2886 O O . VAL B 1 117 ? -13.742 18.625 17.453 1 75.94 117 VAL B O 1
ATOM 2889 N N . MET B 1 118 ? -11.734 19.359 18.078 1 79.62 118 MET B N 1
ATOM 2890 C CA . MET B 1 118 ? -12.281 20.344 19.016 1 79.62 118 MET B CA 1
ATOM 2891 C C . MET B 1 118 ? -13.023 21.453 18.281 1 79.62 118 MET B C 1
ATOM 2893 O O . MET B 1 118 ? -14.07 21.922 18.75 1 79.62 118 MET B O 1
ATOM 2897 N N . ALA B 1 119 ? -12.406 21.828 17.234 1 77.56 119 ALA B N 1
ATOM 2898 C CA . ALA B 1 119 ? -13.055 22.859 16.438 1 77.56 119 ALA B CA 1
ATOM 2899 C C . ALA B 1 119 ? -14.391 22.391 15.883 1 77.56 119 ALA B C 1
ATOM 2901 O O . ALA B 1 119 ? -15.375 23.125 15.883 1 77.56 119 ALA B O 1
ATOM 2902 N N . GLU B 1 120 ? -14.383 21.188 15.406 1 72.81 120 GLU B N 1
ATOM 2903 C CA . GLU B 1 120 ? -15.625 20.625 14.875 1 72.81 120 GLU B CA 1
ATOM 2904 C C . GLU B 1 120 ? -16.703 20.547 15.953 1 72.81 120 GLU B C 1
ATOM 2906 O O . GLU B 1 120 ? -17.859 20.875 15.703 1 72.81 120 GLU B O 1
ATOM 2911 N N . LYS B 1 121 ? -16.344 20.109 17.031 1 74.81 121 LYS B N 1
ATOM 2912 C CA . LYS B 1 121 ? -17.281 19.984 18.156 1 74.81 121 LYS B CA 1
ATOM 2913 C C . LYS B 1 121 ? -17.844 21.344 18.562 1 74.81 121 LYS B C 1
ATOM 2915 O O . LYS B 1 121 ? -19.047 21.484 18.766 1 74.81 121 LYS B O 1
ATOM 2920 N N . HIS B 1 122 ? -17.062 22.375 18.578 1 78.69 122 HIS B N 1
ATOM 2921 C CA . HIS B 1 122 ? -17.484 23.672 19.094 1 78.69 122 HIS B CA 1
ATOM 2922 C C . HIS B 1 122 ? -18.141 24.516 18.016 1 78.69 122 HIS B C 1
ATOM 2924 O O . HIS B 1 122 ? -19 25.344 18.297 1 78.69 122 HIS B O 1
ATOM 2930 N N . LEU B 1 123 ? -17.719 24.266 16.812 1 75 123 LEU B N 1
ATOM 2931 C CA . LEU B 1 123 ? -18.406 24.938 15.703 1 75 123 LEU B CA 1
ATOM 2932 C C . LEU B 1 123 ? -19.875 24.516 15.633 1 75 123 LEU B C 1
ATOM 2934 O O . LEU B 1 123 ? -20.734 25.328 15.344 1 75 123 LEU B O 1
ATOM 2938 N N . LYS B 1 124 ? -20.016 23.297 15.922 1 72.5 124 LYS B N 1
ATOM 2939 C CA . LYS B 1 124 ? -21.375 22.781 15.922 1 72.5 124 LYS B CA 1
ATOM 2940 C C . LYS B 1 124 ? -22.141 23.25 17.156 1 72.5 124 LYS B C 1
ATOM 2942 O O . LYS B 1 124 ? -23.359 23.438 17.094 1 72.5 124 LYS B O 1
ATOM 2947 N N . ALA B 1 125 ? -21.422 23.469 18.203 1 78.12 125 ALA B N 1
ATOM 2948 C CA . ALA B 1 125 ? -22.062 23.891 19.453 1 78.12 125 ALA B CA 1
ATOM 2949 C C . ALA B 1 125 ? -22.5 25.359 19.375 1 78.12 125 ALA B C 1
ATOM 2951 O O . ALA B 1 125 ? -23.531 25.734 19.938 1 78.12 125 ALA B O 1
ATOM 2952 N N . PHE B 1 126 ? -21.609 26.203 18.688 1 79.81 126 PHE B N 1
ATOM 2953 C CA . PHE B 1 126 ? -21.922 27.609 18.562 1 79.81 126 PHE B CA 1
ATOM 2954 C C . PHE B 1 126 ? -22.547 27.922 17.203 1 79.81 126 PHE B C 1
ATOM 2956 O O . PHE B 1 126 ? -22.094 28.828 16.516 1 79.81 126 PHE B O 1
ATOM 2963 N N . SER B 1 127 ? -23.531 27.203 16.875 1 76.56 127 SER B N 1
ATOM 2964 C CA . SER B 1 127 ? -24.172 27.328 15.562 1 76.56 127 SER B CA 1
ATOM 2965 C C . SER B 1 127 ? -24.859 28.672 15.398 1 76.56 127 SER B C 1
ATOM 2967 O O . SER B 1 127 ? -25.156 29.094 14.281 1 76.56 127 SER B O 1
ATOM 2969 N N . HIS B 1 128 ? -24.953 29.453 16.531 1 79.75 128 HIS B N 1
ATOM 2970 C CA . HIS B 1 128 ? -25.625 30.75 16.469 1 79.75 128 HIS B CA 1
ATOM 2971 C C . HIS B 1 128 ? -24.688 31.812 15.914 1 79.75 128 HIS B C 1
ATOM 2973 O O . HIS B 1 128 ? -25.141 32.906 15.5 1 79.75 128 HIS B O 1
ATOM 2979 N N . ILE B 1 129 ? -23.422 31.609 15.984 1 80 129 ILE B N 1
ATOM 2980 C CA . ILE B 1 129 ? -22.422 32.5 15.414 1 80 129 ILE B CA 1
ATOM 2981 C C . ILE B 1 129 ? -22.062 32.031 14.008 1 80 129 ILE B C 1
ATOM 2983 O O . ILE B 1 129 ? -21.828 30.844 13.781 1 80 129 ILE B O 1
ATOM 2987 N N . PRO B 1 130 ? -22.141 32.938 13.109 1 80.06 130 PRO B N 1
ATOM 2988 C CA . PRO B 1 130 ? -21.75 32.531 11.758 1 80.06 130 PRO B CA 1
ATOM 2989 C C . PRO B 1 130 ? -20.344 31.953 11.695 1 80.06 130 PRO B C 1
ATOM 2991 O O . PRO B 1 130 ? -19.453 32.375 12.445 1 80.06 130 PRO B O 1
ATOM 2994 N N . ILE B 1 131 ? -20.141 31.031 10.828 1 77.19 131 ILE B N 1
ATOM 2995 C CA . ILE B 1 131 ? -18.906 30.281 10.719 1 77.19 131 ILE B CA 1
ATOM 2996 C C . ILE B 1 131 ? -17.734 31.234 10.445 1 77.19 131 ILE B C 1
ATOM 2998 O O . ILE B 1 131 ? -16.625 31.031 10.953 1 77.19 131 ILE B O 1
ATOM 3002 N N . TYR B 1 132 ? -17.953 32.281 9.664 1 77.81 132 TYR B N 1
ATOM 3003 C CA . TYR B 1 132 ? -16.875 33.219 9.312 1 77.81 132 TYR B CA 1
ATOM 3004 C C . TYR B 1 132 ? -16.406 33.969 10.539 1 77.81 132 TYR B C 1
ATOM 3006 O O . TYR B 1 132 ? -15.211 34.281 10.656 1 77.81 132 TYR B O 1
ATOM 3014 N N . ALA B 1 133 ? -17.266 34.25 11.414 1 80.12 133 ALA B N 1
ATOM 3015 C CA . ALA B 1 133 ? -16.906 34.969 12.641 1 80.12 133 ALA B CA 1
ATOM 3016 C C . ALA B 1 133 ? -16.125 34.062 13.578 1 80.12 133 ALA B C 1
ATOM 3018 O O . ALA B 1 133 ? -15.195 34.5 14.266 1 80.12 133 ALA B O 1
ATOM 3019 N N . GLN B 1 134 ? -16.5 32.875 13.57 1 80.88 134 GLN B N 1
ATOM 3020 C CA . GLN B 1 134 ? -15.781 31.922 14.406 1 80.88 134 GLN B CA 1
ATOM 3021 C C . GLN B 1 134 ? -14.359 31.703 13.898 1 80.88 134 GLN B C 1
ATOM 3023 O O . GLN B 1 134 ? -13.414 31.672 14.695 1 80.88 134 GLN B O 1
ATOM 3028 N N . VAL B 1 135 ? -14.234 31.672 12.602 1 80.25 135 VAL B N 1
ATOM 3029 C CA . VAL B 1 135 ? -12.922 31.484 11.992 1 80.25 135 VAL B CA 1
ATOM 3030 C C . VAL B 1 135 ? -12.07 32.719 12.203 1 80.25 135 VAL B C 1
ATOM 3032 O O . VAL B 1 135 ? -10.852 32.625 12.414 1 80.25 135 VAL B O 1
ATOM 3035 N N . ALA B 1 136 ? -12.719 33.812 12.148 1 81 136 ALA B N 1
ATOM 3036 C CA . ALA B 1 136 ? -12.008 35.062 12.359 1 81 136 ALA B CA 1
ATOM 3037 C C . ALA B 1 136 ? -11.453 35.156 13.781 1 81 136 ALA B C 1
ATOM 3039 O O . ALA B 1 136 ? -10.352 35.656 14 1 81 136 ALA B O 1
ATOM 3040 N N . GLN B 1 137 ? -12.242 34.688 14.719 1 83.56 137 GLN B N 1
ATOM 3041 C CA . GLN B 1 137 ? -11.781 34.656 16.109 1 83.56 137 GLN B CA 1
ATOM 3042 C C . GLN B 1 137 ? -10.586 33.75 16.281 1 83.56 137 GLN B C 1
ATOM 3044 O O . GLN B 1 137 ? -9.609 34.094 16.953 1 83.56 137 GLN B O 1
ATOM 3049 N N . LEU B 1 138 ? -10.664 32.688 15.656 1 85.5 138 LEU B N 1
ATOM 3050 C CA . LEU B 1 138 ? -9.594 31.703 15.727 1 85.5 138 LEU B CA 1
ATOM 3051 C C . LEU B 1 138 ? -8.312 32.25 15.094 1 85.5 138 LEU B C 1
ATOM 3053 O O . LEU B 1 138 ? -7.234 32.125 15.672 1 85.5 138 LEU B O 1
ATOM 3057 N N . LYS B 1 139 ? -8.43 32.875 13.953 1 86.12 139 LYS B N 1
ATOM 3058 C CA . LYS B 1 139 ? -7.25 33.344 13.227 1 86.12 139 LYS B CA 1
ATOM 3059 C C . LYS B 1 139 ? -6.621 34.562 13.914 1 86.12 139 LYS B C 1
ATOM 3061 O O . LYS B 1 139 ? -5.402 34.719 13.883 1 86.12 139 LYS B O 1
ATOM 3066 N N . PHE B 1 140 ? -7.484 35.281 14.539 1 87.88 140 PHE B N 1
ATOM 3067 C CA . PHE B 1 140 ? -6.965 36.438 15.281 1 87.88 140 PHE B CA 1
ATOM 3068 C C . PHE B 1 140 ? -6.066 35.969 16.422 1 87.88 140 PHE B C 1
ATOM 3070 O O . PHE B 1 140 ? -4.957 36.5 16.594 1 87.88 140 PHE B O 1
ATOM 3077 N N . ALA B 1 141 ? -6.559 35.094 17.188 1 89.25 141 ALA B N 1
ATOM 3078 C CA . ALA B 1 141 ? -5.762 34.594 18.297 1 89.25 141 ALA B CA 1
ATOM 3079 C C . ALA B 1 141 ? -4.535 33.844 17.781 1 89.25 141 ALA B C 1
ATOM 3081 O O . ALA B 1 141 ? -3.451 33.938 18.359 1 89.25 141 ALA B O 1
ATOM 3082 N N . TRP B 1 142 ? -4.691 33.125 16.688 1 91 142 TRP B N 1
ATOM 3083 C CA . TRP B 1 142 ? -3.598 32.375 16.078 1 91 142 TRP B CA 1
ATOM 3084 C C . TRP B 1 142 ? -2.467 33.312 15.664 1 91 142 TRP B C 1
ATOM 3086 O O . TRP B 1 142 ? -1.29 33 15.852 1 91 142 TRP B O 1
ATOM 3096 N N . LEU B 1 143 ? -2.787 34.469 15.125 1 90.81 143 LEU B N 1
ATOM 3097 C CA . LEU B 1 143 ? -1.808 35.438 14.641 1 90.81 143 LEU B CA 1
ATOM 3098 C C . LEU B 1 143 ? -0.92 35.906 15.781 1 90.81 143 LEU B C 1
ATOM 3100 O O . LEU B 1 143 ? 0.303 35.969 15.641 1 90.81 143 LEU B O 1
ATOM 3104 N N . TRP B 1 144 ? -1.529 36.219 16.891 1 91.31 144 TRP B N 1
ATOM 3105 C CA . TRP B 1 144 ? -0.784 36.75 18.031 1 91.31 144 TRP B CA 1
ATOM 3106 C C . TRP B 1 144 ? 0.122 35.688 18.641 1 91.31 144 TRP B C 1
ATOM 3108 O O . TRP B 1 144 ? 1.272 35.969 18.984 1 91.31 144 TRP B O 1
ATOM 3118 N N . VAL B 1 145 ? -0.393 34.594 18.703 1 91.81 145 VAL B N 1
ATOM 3119 C CA . VAL B 1 145 ? 0.391 33.531 19.297 1 91.81 145 VAL B CA 1
ATOM 3120 C C . VAL B 1 145 ? 1.552 33.156 18.359 1 91.81 145 VAL B C 1
ATOM 3122 O O . VAL B 1 145 ? 2.676 32.938 18.828 1 91.81 145 VAL B O 1
ATOM 3125 N N . SER B 1 146 ? 1.278 33.062 17.062 1 91.31 146 SER B N 1
ATOM 3126 C CA . SER B 1 146 ? 2.318 32.75 16.094 1 91.31 146 SER B CA 1
ATOM 3127 C C . SER B 1 146 ? 3.424 33.812 16.109 1 91.31 146 SER B C 1
ATOM 3129 O O . SER B 1 146 ? 4.605 33.469 16 1 91.31 146 SER B O 1
ATOM 3131 N N . LEU B 1 147 ? 3.033 35.062 16.281 1 89.38 147 LEU B N 1
ATOM 3132 C CA . LEU B 1 147 ? 4.004 36.156 16.375 1 89.38 147 LEU B CA 1
ATOM 3133 C C . LEU B 1 147 ? 4.867 36 17.625 1 89.38 147 LEU B C 1
ATOM 3135 O O . LEU B 1 147 ? 6.082 36.219 17.578 1 89.38 147 LEU B O 1
ATOM 3139 N N . ALA B 1 148 ? 4.23 35.688 18.688 1 90.5 148 ALA B N 1
ATOM 3140 C CA . ALA B 1 148 ? 4.953 35.5 19.938 1 90.5 148 ALA B CA 1
ATOM 3141 C C . ALA B 1 148 ? 5.938 34.344 19.844 1 90.5 148 ALA B C 1
ATOM 3143 O O . ALA B 1 148 ? 7.078 34.438 20.297 1 90.5 148 ALA B O 1
ATOM 3144 N N . LEU B 1 149 ? 5.5 33.281 19.172 1 89.44 149 LEU B N 1
ATOM 3145 C CA . LEU B 1 149 ? 6.344 32.125 19.031 1 89.44 149 LEU B CA 1
ATOM 3146 C C . LEU B 1 149 ? 7.535 32.406 18.125 1 89.44 149 LEU B C 1
ATOM 3148 O O . LEU B 1 149 ? 8.656 32 18.406 1 89.44 149 LEU B O 1
ATOM 3152 N N . THR B 1 150 ? 7.348 33.062 17.047 1 86.19 150 THR B N 1
ATOM 3153 C CA . THR B 1 150 ? 8.406 33.406 16.109 1 86.19 150 THR B CA 1
ATOM 3154 C C . THR B 1 150 ? 9.43 34.344 16.766 1 86.19 150 THR B C 1
ATOM 3156 O O . THR B 1 150 ? 10.633 34.156 16.594 1 86.19 150 THR B O 1
ATOM 3159 N N . LEU B 1 151 ? 8.906 35.312 17.578 1 85.56 151 LEU B N 1
ATOM 3160 C CA . LEU B 1 151 ? 9.789 36.281 18.219 1 85.56 151 LEU B CA 1
ATOM 3161 C C . LEU B 1 151 ? 10.586 35.594 19.344 1 85.56 151 LEU B C 1
ATOM 3163 O O . LEU B 1 151 ? 11.719 36 19.625 1 85.56 151 LEU B O 1
ATOM 3167 N N . THR B 1 152 ? 10.102 34.531 19.891 1 85.12 152 THR B N 1
ATOM 3168 C CA . THR B 1 152 ? 10.758 33.875 21.031 1 85.12 152 THR B CA 1
ATOM 3169 C C . THR B 1 152 ? 11.727 32.812 20.547 1 85.12 152 THR B C 1
ATOM 3171 O O . THR B 1 152 ? 12.836 32.688 21.094 1 85.12 152 THR B O 1
ATOM 3174 N N . PHE B 1 153 ? 11.367 32.094 19.469 1 81.81 153 PHE B N 1
ATOM 3175 C CA . PHE B 1 153 ? 12.133 30.891 19.141 1 81.81 153 PHE B CA 1
ATOM 3176 C C . PHE B 1 153 ? 12.953 31.094 17.875 1 81.81 153 PHE B C 1
ATOM 3178 O O . PHE B 1 153 ? 13.883 30.344 17.594 1 81.81 153 PHE B O 1
ATOM 3185 N N . ASP B 1 154 ? 12.633 32.031 17.109 1 76.75 154 ASP B N 1
ATOM 3186 C CA . ASP B 1 154 ? 13.422 32.281 15.898 1 76.75 154 ASP B CA 1
ATOM 3187 C C . ASP B 1 154 ? 14.539 33.281 16.172 1 76.75 154 ASP B C 1
ATOM 3189 O O . ASP B 1 154 ? 14.289 34.5 16.25 1 76.75 154 ASP B O 1
ATOM 3193 N N . GLY B 1 155 ? 15.711 32.781 16.234 1 75.25 155 GLY B N 1
ATOM 3194 C CA . GLY B 1 155 ? 16.875 33.625 16.531 1 75.25 155 GLY B CA 1
ATOM 3195 C C . GLY B 1 155 ? 17.172 34.625 15.438 1 75.25 155 GLY B C 1
ATOM 3196 O O . GLY B 1 155 ? 17.594 35.75 15.719 1 75.25 155 GLY B O 1
ATOM 3197 N N . ASN B 1 156 ? 16.891 34.25 14.32 1 76.69 156 ASN B N 1
ATOM 3198 C CA . ASN B 1 156 ? 17.188 35.156 13.203 1 76.69 156 ASN B CA 1
ATOM 3199 C C . ASN B 1 156 ? 16.281 36.375 13.234 1 76.69 156 ASN B C 1
ATOM 3201 O O . ASN B 1 156 ? 16.75 37.5 12.977 1 76.69 156 ASN B O 1
ATOM 3205 N N . VAL B 1 157 ? 15.07 36.156 13.57 1 76.88 157 VAL B N 1
ATOM 3206 C CA . VAL B 1 157 ? 14.125 37.281 13.617 1 76.88 157 VAL B CA 1
ATOM 3207 C C . VAL B 1 157 ? 14.469 38.188 14.781 1 76.88 157 VAL B C 1
ATOM 3209 O O . VAL B 1 157 ? 14.344 39.406 14.664 1 76.88 157 VAL B O 1
ATOM 3212 N N . ARG B 1 158 ? 15.023 37.562 15.773 1 77.56 158 ARG B N 1
ATOM 3213 C CA . ARG B 1 158 ? 15.383 38.375 16.938 1 77.56 158 ARG B CA 1
ATOM 3214 C C . ARG B 1 158 ? 16.625 39.219 16.656 1 77.56 158 ARG B C 1
ATOM 3216 O O . ARG B 1 158 ? 16.703 40.375 17.109 1 77.56 158 ARG B O 1
ATOM 3223 N N . GLN B 1 159 ? 17.453 38.656 15.844 1 81.44 159 GLN B N 1
ATOM 3224 C CA . GLN B 1 159 ? 18.734 39.344 15.633 1 81.44 159 GLN B CA 1
ATOM 3225 C C . GLN B 1 159 ? 18.672 40.281 14.438 1 81.44 159 GLN B C 1
ATOM 3227 O O . GLN B 1 159 ? 19.219 41.375 14.477 1 81.44 159 GLN B O 1
ATOM 3232 N N . HIS B 1 160 ? 17.938 39.844 13.438 1 82 160 HIS B N 1
ATOM 3233 C CA . HIS B 1 160 ? 18.031 40.594 12.195 1 82 160 HIS B CA 1
ATOM 3234 C C . HIS B 1 160 ? 16.688 41.25 11.844 1 82 160 HIS B C 1
ATOM 3236 O O . HIS B 1 160 ? 16.609 42.031 10.898 1 82 160 HIS B O 1
ATOM 3242 N N . GLY B 1 161 ? 15.68 41 12.68 1 76.94 161 GLY B N 1
ATOM 3243 C CA . GLY B 1 161 ? 14.383 41.625 12.422 1 76.94 161 GLY B CA 1
ATOM 3244 C C . GLY B 1 161 ? 13.406 40.656 11.742 1 76.94 161 GLY B C 1
ATOM 3245 O O . GLY B 1 161 ? 13.805 39.656 11.188 1 76.94 161 GLY B O 1
ATOM 3246 N N . PHE B 1 162 ? 12.18 41 11.68 1 79.75 162 PHE B N 1
ATOM 3247 C CA . PHE B 1 162 ? 11.078 40.188 11.195 1 79.75 162 PHE B CA 1
ATOM 3248 C C . PHE B 1 162 ? 11.148 40 9.68 1 79.75 162 PHE B C 1
ATOM 3250 O O . PHE B 1 162 ? 10.844 38.938 9.148 1 79.75 162 PHE B O 1
ATOM 3257 N N . PHE B 1 163 ? 11.594 40.969 8.992 1 79 163 PHE B N 1
ATOM 3258 C CA . PHE B 1 163 ? 11.555 40.969 7.535 1 79 163 PHE B CA 1
ATOM 3259 C C . PHE B 1 163 ? 12.914 40.562 6.965 1 79 163 PHE B C 1
ATOM 3261 O O . PHE B 1 163 ? 13.133 40.625 5.754 1 79 163 PHE B O 1
ATOM 3268 N N . ASP B 1 164 ? 13.75 40.188 7.926 1 76.25 164 ASP B N 1
ATOM 3269 C CA . ASP B 1 164 ? 15.062 39.75 7.461 1 76.25 164 ASP B CA 1
ATOM 3270 C C . ASP B 1 164 ? 14.969 38.406 6.719 1 76.25 164 ASP B C 1
ATOM 3272 O O . ASP B 1 164 ? 14.328 37.469 7.199 1 76.25 164 ASP B O 1
ATOM 3276 N N . GLY B 1 165 ? 15.312 38.375 5.547 1 73 165 GLY B N 1
ATOM 3277 C CA . GLY B 1 165 ? 15.32 37.125 4.77 1 73 165 GLY B CA 1
ATOM 3278 C C . GLY B 1 165 ? 14.148 37 3.822 1 73 165 GLY B C 1
ATOM 3279 O O . GLY B 1 165 ? 14.016 36 3.107 1 73 165 GLY B O 1
ATOM 3280 N N . TRP B 1 166 ? 13.336 38 4.023 1 77.62 166 TRP B N 1
ATOM 3281 C CA . TRP B 1 166 ? 12.188 37.969 3.119 1 77.62 166 TRP B CA 1
ATOM 3282 C C . TRP B 1 166 ? 12.633 38.156 1.674 1 77.62 166 TRP B C 1
ATOM 3284 O O . TRP B 1 166 ? 13.281 39.156 1.346 1 77.62 166 TRP B O 1
ATOM 3294 N N . ASP B 1 167 ? 12.547 37.125 1.007 1 80.75 167 ASP B N 1
ATOM 3295 C CA . ASP B 1 167 ? 12.797 37.156 -0.431 1 80.75 167 ASP B CA 1
ATOM 3296 C C . ASP B 1 167 ? 11.562 36.719 -1.212 1 80.75 167 ASP B C 1
ATOM 3298 O O . ASP B 1 167 ? 10.477 36.562 -0.646 1 80.75 167 ASP B O 1
ATOM 3302 N N . ALA B 1 168 ? 11.609 36.781 -2.441 1 82.81 168 ALA B N 1
ATOM 3303 C CA . ALA B 1 168 ? 10.508 36.375 -3.305 1 82.81 168 ALA B CA 1
ATOM 3304 C C . ALA B 1 168 ? 10.047 34.938 -2.967 1 82.81 168 ALA B C 1
ATOM 3306 O O . ALA B 1 168 ? 8.859 34.656 -3.031 1 82.81 168 ALA B O 1
ATOM 3307 N N . ARG B 1 169 ? 11.031 34.219 -2.461 1 76.88 169 ARG B N 1
ATOM 3308 C CA . ARG B 1 169 ? 10.711 32.844 -2.102 1 76.88 169 ARG B CA 1
ATOM 3309 C C . ARG B 1 169 ? 9.844 32.781 -0.847 1 76.88 169 ARG B C 1
ATOM 3311 O O . ARG B 1 169 ? 8.883 32.031 -0.779 1 76.88 169 ARG B O 1
ATOM 3318 N N . THR B 1 170 ? 10.188 33.625 -0.006 1 80.12 170 THR B N 1
ATOM 3319 C CA . THR B 1 170 ? 9.438 33.656 1.242 1 80.12 170 THR B CA 1
ATOM 3320 C C . THR B 1 170 ? 8.023 34.156 1.003 1 80.12 170 THR B C 1
ATOM 3322 O O . THR B 1 170 ? 7.062 33.656 1.577 1 80.12 170 THR B O 1
ATOM 3325 N N . VAL B 1 171 ? 7.895 35.125 0.141 1 84.94 171 VAL B N 1
ATOM 3326 C CA . VAL B 1 171 ? 6.59 35.688 -0.179 1 84.94 171 VAL B CA 1
ATOM 3327 C C . VAL B 1 171 ? 5.734 34.656 -0.9 1 84.94 171 VAL B C 1
ATOM 3329 O O . VAL B 1 171 ? 4.535 34.531 -0.639 1 84.94 171 VAL B O 1
ATOM 3332 N N . ALA B 1 172 ? 6.34 33.938 -1.73 1 83 172 ALA B N 1
ATOM 3333 C CA . ALA B 1 172 ? 5.613 32.875 -2.447 1 83 172 ALA B CA 1
ATOM 3334 C C . ALA B 1 172 ? 5.078 31.828 -1.482 1 83 172 ALA B C 1
ATOM 3336 O O . ALA B 1 172 ? 3.953 31.359 -1.638 1 83 172 ALA B O 1
ATOM 3337 N N . VAL B 1 173 ? 5.914 31.5 -0.538 1 81.75 173 VAL B N 1
ATOM 3338 C CA . VAL B 1 173 ? 5.5 30.516 0.453 1 81.75 173 VAL B CA 1
ATOM 3339 C C . VAL B 1 173 ? 4.355 31.078 1.294 1 81.75 173 VAL B C 1
ATOM 3341 O O . VAL B 1 173 ? 3.371 30.375 1.558 1 81.75 173 VAL B O 1
ATOM 3344 N N . ALA B 1 174 ? 4.496 32.344 1.696 1 83.12 174 ALA B N 1
ATOM 3345 C CA . ALA B 1 174 ? 3.459 32.969 2.502 1 83.12 174 ALA B CA 1
ATOM 3346 C C . ALA B 1 174 ? 2.131 33.031 1.752 1 83.12 174 ALA B C 1
ATOM 3348 O O . ALA B 1 174 ? 1.079 32.719 2.316 1 83.12 174 ALA B O 1
ATOM 3349 N N . VAL B 1 175 ? 2.178 33.344 0.528 1 87.06 175 VAL B N 1
ATOM 3350 C CA . VAL B 1 175 ? 0.97 33.406 -0.288 1 87.06 175 VAL B CA 1
ATOM 3351 C C . VAL B 1 175 ? 0.37 32.031 -0.462 1 87.06 175 VAL B C 1
ATOM 3353 O O . VAL B 1 175 ? -0.852 31.859 -0.433 1 87.06 175 VAL B O 1
ATOM 3356 N N . SER B 1 176 ? 1.251 31.094 -0.64 1 84.69 176 SER B N 1
ATOM 3357 C CA . SER B 1 176 ? 0.773 29.719 -0.792 1 84.69 176 SER B CA 1
ATOM 3358 C C . SER B 1 176 ? 0.04 29.25 0.459 1 84.69 176 SER B C 1
ATOM 3360 O O . SER B 1 176 ? -0.959 28.531 0.366 1 84.69 176 SER B O 1
ATOM 3362 N N . TRP B 1 177 ? 0.485 29.672 1.553 1 84 177 TRP B N 1
ATOM 3363 C CA . TRP B 1 177 ? -0.151 29.281 2.807 1 84 177 TRP B CA 1
ATOM 3364 C C . TRP B 1 177 ? -1.528 29.922 2.941 1 84 177 TRP B C 1
ATOM 3366 O O . TRP B 1 177 ? -2.457 29.297 3.469 1 84 177 TRP B O 1
ATOM 3376 N N . VAL B 1 178 ? -1.618 31.125 2.479 1 82.81 178 VAL B N 1
ATOM 3377 C CA . VAL B 1 178 ? -2.906 31.812 2.514 1 82.81 178 VAL B CA 1
ATOM 3378 C C . VAL B 1 178 ? -3.893 31.109 1.588 1 82.81 178 VAL B C 1
ATOM 3380 O O . VAL B 1 178 ? -5.055 30.906 1.947 1 82.81 178 VAL B O 1
ATOM 3383 N N . CYS B 1 179 ? -3.445 30.734 0.471 1 85 179 CYS B N 1
ATOM 3384 C CA . CYS B 1 179 ? -4.297 30.031 -0.473 1 85 179 CYS B CA 1
ATOM 3385 C C . CYS B 1 179 ? -4.738 28.688 0.097 1 85 179 CYS B C 1
ATOM 3387 O O . CYS B 1 179 ? -5.898 28.297 -0.055 1 85 179 CYS B O 1
ATOM 3389 N N . LYS B 1 180 ? -3.795 28.016 0.733 1 78.44 180 LYS B N 1
ATOM 3390 C CA . LYS B 1 180 ? -4.105 26.75 1.37 1 78.44 180 LYS B CA 1
ATOM 3391 C C . LYS B 1 180 ? -5.184 26.906 2.438 1 78.44 180 LYS B C 1
ATOM 3393 O O . LYS B 1 180 ? -6.105 26.094 2.525 1 78.44 180 LYS B O 1
ATOM 3398 N N . GLY B 1 181 ? -5.098 27.953 3.236 1 74.25 181 GLY B N 1
ATOM 3399 C CA . GLY B 1 181 ? -6.094 28.219 4.262 1 74.25 181 GLY B CA 1
ATOM 3400 C C . GLY B 1 181 ? -7.473 28.5 3.695 1 74.25 181 GLY B C 1
ATOM 3401 O O . GLY B 1 181 ? -8.477 28 4.203 1 74.25 181 GLY B O 1
ATOM 3402 N N . TRP B 1 182 ? -7.43 29.172 2.602 1 76.88 182 TRP B N 1
ATOM 3403 C CA . TRP B 1 182 ? -8.695 29.516 1.96 1 76.88 182 TRP B CA 1
ATOM 3404 C C . TRP B 1 182 ? -9.344 28.281 1.354 1 76.88 182 TRP B C 1
ATOM 3406 O O . TRP B 1 182 ? -10.562 28.094 1.457 1 76.88 182 TRP B O 1
ATOM 3416 N N . THR B 1 183 ? -8.617 27.531 0.779 1 76.56 183 THR B N 1
ATOM 3417 C CA . THR B 1 183 ? -9.125 26.297 0.181 1 76.56 183 THR B CA 1
ATOM 3418 C C . THR B 1 183 ? -9.68 25.359 1.254 1 76.56 183 THR B C 1
ATOM 3420 O O . THR B 1 183 ? -10.727 24.734 1.061 1 76.56 183 THR B O 1
ATOM 3423 N N . THR B 1 184 ? -8.945 25.297 2.305 1 71.06 184 THR B N 1
ATOM 3424 C CA . THR B 1 184 ? -9.398 24.453 3.404 1 71.06 184 THR B CA 1
ATOM 3425 C C . THR B 1 184 ? -10.734 24.953 3.953 1 71.06 184 THR B C 1
ATOM 3427 O O . THR B 1 184 ? -11.609 24.156 4.293 1 71.06 184 THR B O 1
ATOM 3430 N N . PHE B 1 185 ? -10.867 26.219 4.004 1 68.69 185 PHE B N 1
ATOM 3431 C CA . PHE B 1 185 ? -12.117 26.812 4.469 1 68.69 185 PHE B CA 1
ATOM 3432 C C . PHE B 1 185 ? -13.266 26.469 3.529 1 68.69 185 PHE B C 1
ATOM 3434 O O . PHE B 1 185 ? -14.367 26.141 3.982 1 68.69 185 PHE B O 1
ATOM 3441 N N . LEU B 1 186 ? -12.992 26.484 2.293 1 72.75 186 LEU B N 1
ATOM 3442 C CA . LEU B 1 186 ? -14.023 26.203 1.303 1 72.75 186 LEU B CA 1
ATOM 3443 C C . LEU B 1 186 ? -14.43 24.734 1.354 1 72.75 186 LEU B C 1
ATOM 3445 O O . LEU B 1 186 ? -15.609 24.406 1.213 1 72.75 186 LEU B O 1
ATOM 3449 N N . VAL B 1 187 ? -13.438 23.938 1.607 1 69.5 187 VAL B N 1
ATOM 3450 C CA . VAL B 1 187 ? -13.703 22.5 1.664 1 69.5 187 VAL B CA 1
ATOM 3451 C C . VAL B 1 187 ? -14.461 22.156 2.945 1 69.5 187 VAL B C 1
ATOM 3453 O O . VAL B 1 187 ? -15.359 21.312 2.941 1 69.5 187 VAL B O 1
ATOM 3456 N N . LEU B 1 188 ? -14.102 22.797 4.027 1 61.5 188 LEU B N 1
ATOM 3457 C CA . LEU B 1 188 ? -14.789 22.578 5.297 1 61.5 188 LEU B CA 1
ATOM 3458 C C . LEU B 1 188 ? -16.234 23.047 5.211 1 61.5 188 LEU B C 1
ATOM 3460 O O . LEU B 1 188 ? -17.125 22.422 5.797 1 61.5 188 LEU B O 1
ATOM 3464 N N . LYS B 1 189 ? -16.375 24.047 4.512 1 63.12 189 LYS B N 1
ATOM 3465 C CA . LYS B 1 189 ? -17.734 24.562 4.344 1 63.12 189 LYS B CA 1
ATOM 3466 C C . LYS B 1 189 ? -18.625 23.547 3.641 1 63.12 189 LYS B C 1
ATOM 3468 O O . LYS B 1 189 ? -19.812 23.422 3.951 1 63.12 189 LYS B O 1
ATOM 3473 N N . ASN B 1 190 ? -17.953 22.766 2.844 1 61.56 190 ASN B N 1
ATOM 3474 C CA . ASN B 1 190 ? -18.734 21.781 2.109 1 61.56 190 ASN B CA 1
ATOM 3475 C C . ASN B 1 190 ? -18.625 20.391 2.748 1 61.56 190 ASN B C 1
ATOM 3477 O O . ASN B 1 190 ? -19.234 19.438 2.266 1 61.56 190 ASN B O 1
ATOM 3481 N N . LEU B 1 191 ? -18.047 20.344 3.904 1 57 191 LEU B N 1
ATOM 3482 C CA . LEU B 1 191 ? -17.906 19.188 4.777 1 57 191 LEU B CA 1
ATOM 3483 C C . LEU B 1 191 ? -17.391 17.984 4.004 1 57 191 LEU B C 1
ATOM 3485 O O . LEU B 1 191 ? -17.906 16.875 4.168 1 57 191 LEU B O 1
ATOM 3489 N N . ASP B 1 192 ? -16.656 18.281 2.947 1 67.19 192 ASP B N 1
ATOM 3490 C CA . ASP B 1 192 ? -16.25 17.094 2.195 1 67.19 192 ASP B CA 1
ATOM 3491 C C . ASP B 1 192 ? -14.812 16.688 2.553 1 67.19 192 ASP B C 1
ATOM 3493 O O . ASP B 1 192 ? -13.859 17.078 1.886 1 67.19 192 ASP B O 1
ATOM 3497 N N . SER B 1 193 ? -14.68 16.016 3.635 1 69.88 193 SER B N 1
ATOM 3498 C CA . SER B 1 193 ? -13.391 15.523 4.125 1 69.88 193 SER B CA 1
ATOM 3499 C C . SER B 1 193 ? -12.742 14.578 3.117 1 69.88 193 SER B C 1
ATOM 3501 O O . SER B 1 193 ? -11.516 14.453 3.076 1 69.88 193 SER B O 1
ATOM 3503 N N . VAL B 1 194 ? -13.547 14.102 2.303 1 74.75 194 VAL B N 1
ATOM 3504 C CA . VAL B 1 194 ? -13.047 13.164 1.307 1 74.75 194 VAL B CA 1
ATOM 3505 C C . VAL B 1 194 ? -12.195 13.906 0.278 1 74.75 194 VAL B C 1
ATOM 3507 O O . VAL B 1 194 ? -11.07 13.492 -0.02 1 74.75 194 VAL B O 1
ATOM 3510 N N . LEU B 1 195 ? -12.742 15.023 -0.151 1 75.94 195 LEU B N 1
ATOM 3511 C CA . LEU B 1 195 ? -12.039 15.797 -1.166 1 75.94 195 LEU B CA 1
ATOM 3512 C C . LEU B 1 195 ? -10.742 16.375 -0.606 1 75.94 195 LEU B C 1
ATOM 3514 O O . LEU B 1 195 ? -9.727 16.438 -1.311 1 75.94 195 LEU B O 1
ATOM 3518 N N . LYS B 1 196 ? -10.766 16.75 0.566 1 77 196 LYS B N 1
ATOM 3519 C CA . LYS B 1 196 ? -9.578 17.281 1.226 1 77 196 LYS B CA 1
ATOM 3520 C C . LYS B 1 196 ? -8.477 16.219 1.296 1 77 196 LYS B C 1
ATOM 3522 O O . LYS B 1 196 ? -7.32 16.5 0.968 1 77 196 LYS B O 1
ATOM 3527 N N . ASN B 1 197 ? -8.875 15.086 1.659 1 79.62 197 ASN B N 1
ATOM 3528 C CA . ASN B 1 197 ? -7.898 14.016 1.804 1 79.62 197 ASN B CA 1
ATOM 3529 C C . ASN B 1 197 ? -7.336 13.578 0.452 1 79.62 197 ASN B C 1
ATOM 3531 O O . ASN B 1 197 ? -6.145 13.297 0.331 1 79.62 197 ASN B O 1
ATOM 3535 N N . ILE B 1 198 ? -8.172 13.555 -0.515 1 83 198 ILE B N 1
ATOM 3536 C CA . ILE B 1 198 ? -7.719 13.18 -1.851 1 83 198 ILE B CA 1
ATOM 3537 C C . ILE B 1 198 ? -6.777 14.258 -2.395 1 83 198 ILE B C 1
ATOM 3539 O O . ILE B 1 198 ? -5.766 13.938 -3.021 1 83 198 ILE B O 1
ATOM 3543 N N . GLY B 1 199 ? -7.188 15.555 -2.162 1 84.88 199 GLY B N 1
ATOM 3544 C CA . GLY B 1 199 ? -6.324 16.656 -2.57 1 84.88 199 GLY B CA 1
ATOM 3545 C C . GLY B 1 199 ? -4.945 16.594 -1.939 1 84.88 199 GLY B C 1
ATOM 3546 O O . GLY B 1 199 ? -3.938 16.812 -2.613 1 84.88 199 GLY B O 1
ATOM 3547 N N . GLU B 1 200 ? -4.863 16.297 -0.708 1 84.38 200 GLU B N 1
ATOM 3548 C CA . GLU B 1 200 ? -3.596 16.203 0.01 1 84.38 200 GLU B CA 1
ATOM 3549 C C . GLU B 1 200 ? -2.77 15.016 -0.472 1 84.38 200 GLU B C 1
ATOM 3551 O O . GLU B 1 200 ? -1.541 15.086 -0.533 1 84.38 200 GLU B O 1
ATOM 3556 N N . ALA B 1 201 ? -3.486 13.945 -0.8 1 87.81 201 ALA B N 1
ATOM 3557 C CA . ALA B 1 201 ? -2.779 12.781 -1.325 1 87.81 201 ALA B CA 1
ATOM 3558 C C . ALA B 1 201 ? -2.139 13.094 -2.676 1 87.81 201 ALA B C 1
ATOM 3560 O O . ALA B 1 201 ? -0.989 12.719 -2.922 1 87.81 201 ALA B O 1
ATOM 3561 N N . VAL B 1 202 ? -2.85 13.766 -3.494 1 88.19 202 VAL B N 1
ATOM 3562 C CA . VAL B 1 202 ? -2.338 14.133 -4.809 1 88.19 202 VAL B CA 1
ATOM 3563 C C . VAL B 1 202 ? -1.188 15.125 -4.66 1 88.19 202 VAL B C 1
ATOM 3565 O O . VAL B 1 202 ? -0.23 15.102 -5.438 1 88.19 202 VAL B O 1
ATOM 3568 N N . ALA B 1 203 ? -1.318 15.953 -3.654 1 89.62 203 ALA B N 1
ATOM 3569 C CA . ALA B 1 203 ? -0.263 16.922 -3.396 1 89.62 203 ALA B CA 1
ATOM 3570 C C . ALA B 1 203 ? 1.068 16.234 -3.119 1 89.62 203 ALA B C 1
ATOM 3572 O O . ALA B 1 203 ? 2.131 16.766 -3.445 1 89.62 203 ALA B O 1
ATOM 3573 N N . ILE B 1 204 ? 1.037 15.047 -2.529 1 91.12 204 ILE B N 1
ATOM 3574 C CA . ILE B 1 204 ? 2.262 14.289 -2.285 1 91.12 204 ILE B CA 1
ATOM 3575 C C . ILE B 1 204 ? 2.982 14.031 -3.607 1 91.12 204 ILE B C 1
ATOM 3577 O O . ILE B 1 204 ? 4.191 14.242 -3.711 1 91.12 204 ILE B O 1
ATOM 3581 N N . LEU B 1 205 ? 2.232 13.602 -4.574 1 90.12 205 LEU B N 1
ATOM 3582 C CA . LEU B 1 205 ? 2.785 13.266 -5.883 1 90.12 205 LEU B CA 1
ATOM 3583 C C . LEU B 1 205 ? 3.391 14.5 -6.547 1 90.12 205 LEU B C 1
ATOM 3585 O O . LEU B 1 205 ? 4.508 14.438 -7.07 1 90.12 205 LEU B O 1
ATOM 3589 N N . VAL B 1 206 ? 2.707 15.602 -6.445 1 88.31 206 VAL B N 1
ATOM 3590 C CA . VAL B 1 206 ? 3.15 16.844 -7.086 1 88.31 206 VAL B CA 1
ATOM 3591 C C . VAL B 1 206 ? 4.422 17.344 -6.406 1 88.31 206 VAL B C 1
ATOM 3593 O O . VAL B 1 206 ? 5.383 17.719 -7.078 1 88.31 206 VAL B O 1
ATOM 3596 N N . ILE B 1 207 ? 4.422 17.297 -5.117 1 87.19 207 ILE B N 1
ATOM 3597 C CA . ILE B 1 207 ? 5.566 17.797 -4.359 1 87.19 207 ILE B CA 1
ATOM 3598 C C . ILE B 1 207 ? 6.781 16.906 -4.617 1 87.19 207 ILE B C 1
ATOM 3600 O O . ILE B 1 207 ? 7.906 17.391 -4.734 1 87.19 207 ILE B O 1
ATOM 3604 N N . TYR B 1 208 ? 6.57 15.625 -4.719 1 87.38 208 TYR B N 1
ATOM 3605 C CA . TYR B 1 208 ? 7.664 14.703 -5.012 1 87.38 208 TYR B CA 1
ATOM 3606 C C . TYR B 1 208 ? 8.258 14.984 -6.383 1 87.38 208 TYR B C 1
ATOM 3608 O O . TYR B 1 208 ? 9.484 15.008 -6.543 1 87.38 208 TYR B O 1
ATOM 3616 N N . LEU B 1 209 ? 7.391 15.125 -7.395 1 84.69 209 LEU B N 1
ATOM 3617 C CA . LEU B 1 209 ? 7.852 15.406 -8.75 1 84.69 209 LEU B CA 1
ATOM 3618 C C . LEU B 1 209 ? 8.602 16.734 -8.805 1 84.69 209 LEU B C 1
ATOM 3620 O O . LE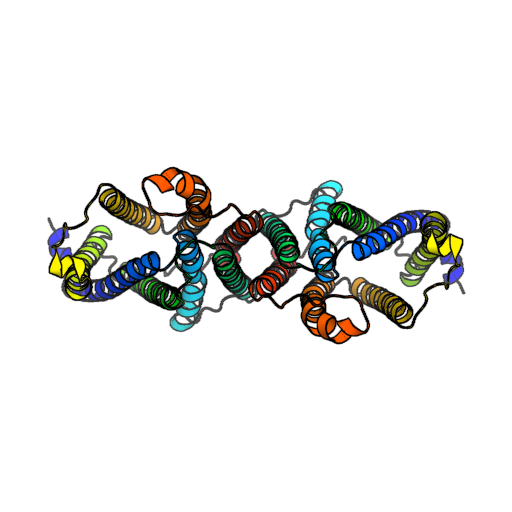U B 1 209 ? 9.586 16.875 -9.539 1 84.69 209 LEU B O 1
ATOM 3624 N N . PHE B 1 210 ? 8.109 17.688 -8.031 1 81.19 210 PHE B N 1
ATOM 3625 C CA . PHE B 1 210 ? 8.789 18.984 -7.945 1 81.19 210 PHE B CA 1
ATOM 3626 C C . PHE B 1 210 ? 10.172 18.812 -7.32 1 81.19 210 PHE B C 1
ATOM 3628 O O . PHE B 1 210 ? 11.133 19.469 -7.746 1 81.19 210 PHE B O 1
ATOM 3635 N N . ASP B 1 211 ? 10.242 17.969 -6.34 1 76.5 211 ASP B N 1
ATOM 3636 C CA . ASP B 1 211 ? 11.508 17.703 -5.656 1 76.5 211 ASP B CA 1
ATOM 3637 C C . ASP B 1 211 ? 12.531 17.094 -6.609 1 76.5 211 ASP B C 1
ATOM 3639 O O . ASP B 1 211 ? 13.719 17.422 -6.559 1 76.5 211 ASP B O 1
ATOM 3643 N N . VAL B 1 212 ? 12.102 16.25 -7.473 1 77.25 212 VAL B N 1
ATOM 3644 C CA . VAL B 1 212 ? 12.992 15.508 -8.359 1 77.25 212 VAL B CA 1
ATOM 3645 C C . VAL B 1 212 ? 13.352 16.375 -9.562 1 77.25 212 VAL B C 1
ATOM 3647 O O . VAL B 1 212 ? 14.516 16.422 -9.977 1 77.25 212 VAL B O 1
ATOM 3650 N N . PHE B 1 213 ? 12.43 17 -10.211 1 73.44 213 PHE B N 1
ATOM 3651 C CA . PHE B 1 213 ? 12.68 17.672 -11.477 1 73.44 213 PHE B CA 1
ATOM 3652 C C . PHE B 1 213 ? 13.125 19.109 -11.234 1 73.44 213 PHE B C 1
ATOM 3654 O O . PHE B 1 213 ? 14.016 19.625 -11.922 1 73.44 213 PHE B O 1
ATOM 3661 N N . ILE B 1 214 ? 12.438 19.797 -10.414 1 66.19 214 ILE B N 1
ATOM 3662 C CA . ILE B 1 214 ? 12.641 21.234 -10.336 1 66.19 214 ILE B CA 1
ATOM 3663 C C . ILE B 1 214 ? 13.828 21.531 -9.422 1 66.19 214 ILE B C 1
ATOM 3665 O O . ILE B 1 214 ? 14.531 22.531 -9.609 1 66.19 214 ILE B O 1
ATOM 3669 N N . ALA B 1 215 ? 14.039 20.547 -8.531 1 59.97 215 ALA B N 1
ATOM 3670 C CA . ALA B 1 215 ? 15.156 20.875 -7.637 1 59.97 215 ALA B CA 1
ATOM 3671 C C . ALA B 1 215 ? 16.469 20.984 -8.414 1 59.97 215 ALA B C 1
ATOM 3673 O O . ALA B 1 215 ? 17.312 21.812 -8.078 1 59.97 215 ALA B O 1
ATOM 3674 N N . ASP B 1 216 ? 16.531 20.141 -9.469 1 57.41 216 ASP B N 1
ATOM 3675 C CA . ASP B 1 216 ? 17.719 20.266 -10.305 1 57.41 216 ASP B CA 1
ATOM 3676 C C . ASP B 1 216 ? 17.703 21.578 -11.094 1 57.41 216 ASP B C 1
ATOM 3678 O O . ASP B 1 216 ? 18.75 22.203 -11.305 1 57.41 216 ASP B O 1
ATOM 3682 N N . MET B 1 217 ? 16.531 21.906 -11.445 1 56.31 217 MET B N 1
ATOM 3683 C CA . MET B 1 217 ? 16.453 23.094 -12.289 1 56.31 217 MET B CA 1
ATOM 3684 C C . MET B 1 217 ? 16.688 24.359 -11.461 1 56.31 217 MET B C 1
ATOM 3686 O O . MET B 1 217 ? 17.234 25.344 -11.969 1 56.31 217 MET B O 1
ATOM 3690 N N . VAL B 1 218 ? 16.266 24.25 -10.273 1 54.25 218 VAL B N 1
ATOM 3691 C CA . VAL B 1 218 ? 16.375 25.453 -9.453 1 54.25 218 VAL B CA 1
ATOM 3692 C C . VAL B 1 218 ? 17.625 25.375 -8.578 1 54.25 218 VAL B C 1
ATOM 3694 O O . VAL B 1 218 ? 17.844 26.219 -7.711 1 54.25 218 VAL B O 1
ATOM 3697 N N . ALA B 1 219 ? 18.344 24.297 -8.812 1 55 219 ALA B N 1
ATOM 3698 C CA . ALA B 1 219 ? 19.578 24.141 -8.047 1 55 219 ALA B CA 1
ATOM 3699 C C . ALA B 1 219 ? 20.438 25.406 -8.117 1 55 219 ALA B C 1
ATOM 3701 O O . ALA B 1 219 ? 21.188 25.719 -7.191 1 55 219 ALA B O 1
ATOM 3702 N N . ASP B 1 220 ? 20.297 25.953 -9.234 1 53.06 220 ASP B N 1
ATOM 3703 C CA . ASP B 1 220 ? 21.062 27.188 -9.367 1 53.06 220 ASP B CA 1
ATOM 3704 C C . ASP B 1 220 ? 20.516 28.281 -8.445 1 53.06 220 ASP B C 1
ATOM 3706 O O . ASP B 1 220 ? 21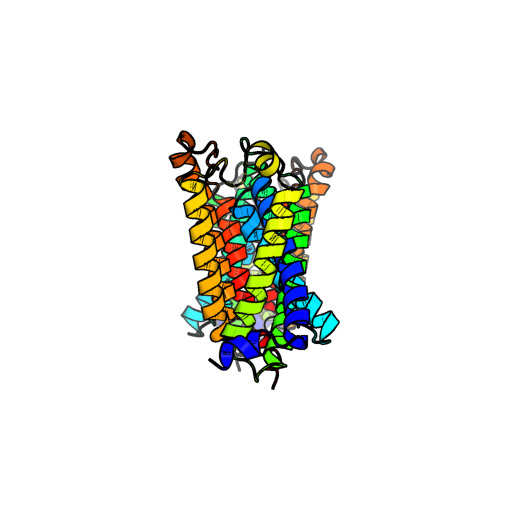.266 29.125 -7.969 1 53.06 220 ASP B O 1
ATOM 3710 N N . ILE B 1 221 ? 19.297 28.281 -8.203 1 51.09 221 ILE B N 1
ATOM 3711 C CA . ILE B 1 221 ? 18.688 29.344 -7.41 1 51.09 221 ILE B CA 1
ATOM 3712 C C . ILE B 1 221 ? 18.484 28.875 -5.973 1 51.09 221 ILE B C 1
ATOM 3714 O O . ILE B 1 221 ? 18.594 29.656 -5.031 1 51.09 221 ILE B O 1
ATOM 3718 N N . LEU B 1 222 ? 18.141 27.578 -5.816 1 49.56 222 LEU B N 1
ATOM 3719 C CA . LEU B 1 222 ? 17.875 27.016 -4.496 1 49.56 222 LEU B CA 1
ATOM 3720 C C . LEU B 1 222 ? 18.812 25.844 -4.219 1 49.56 222 LEU B C 1
ATOM 3722 O O . LEU B 1 222 ? 19.062 25.016 -5.102 1 49.56 222 LEU B O 1
ATOM 3726 N N . PRO B 1 223 ? 19.688 26.031 -3.32 1 46.88 223 PRO B N 1
ATOM 3727 C CA . PRO B 1 223 ? 20.625 24.969 -2.982 1 46.88 223 PRO B CA 1
ATOM 3728 C C . PRO B 1 223 ? 19.953 23.609 -2.801 1 46.88 223 PRO B C 1
ATOM 3730 O O . PRO B 1 223 ? 20.156 22.953 -1.786 1 46.88 223 PRO B O 1
ATOM 3733 N N . VAL B 1 224 ? 18.922 23.516 -3.512 1 51.72 224 VAL B N 1
ATOM 3734 C CA . VAL B 1 224 ? 18.281 22.219 -3.307 1 51.72 224 VAL B CA 1
ATOM 3735 C C . VAL B 1 224 ? 18.844 21.188 -4.281 1 51.72 224 VAL B C 1
ATOM 3737 O O . VAL B 1 224 ? 18.984 21.469 -5.473 1 51.72 224 VAL B O 1
ATOM 3740 N N . HIS B 1 225 ? 19.672 20.422 -3.865 1 51.91 225 HIS B N 1
ATOM 3741 C CA . HIS B 1 225 ? 20.188 19.359 -4.707 1 51.91 225 HIS B CA 1
ATOM 3742 C C . HIS B 1 225 ? 19.078 18.406 -5.145 1 51.91 225 HIS B C 1
ATOM 3744 O O . HIS B 1 225 ? 18.25 17.984 -4.32 1 51.91 225 HIS B O 1
ATOM 3750 N N . GLY B 1 226 ? 18.719 18.656 -6.371 1 55.56 226 GLY B N 1
ATOM 3751 C CA . GLY B 1 226 ? 17.703 17.781 -6.961 1 55.56 226 GLY B CA 1
ATOM 3752 C C . GLY B 1 226 ? 17.922 16.312 -6.645 1 55.56 226 GLY B C 1
ATOM 3753 O O . GLY B 1 226 ? 19.062 15.883 -6.445 1 55.56 226 GLY B O 1
ATOM 3754 N N . LYS B 1 227 ? 16.984 15.688 -6.094 1 63.72 227 LYS B N 1
ATOM 3755 C CA . LYS B 1 227 ? 17.031 14.25 -5.824 1 63.72 227 LYS B CA 1
ATOM 3756 C C . LYS B 1 227 ? 17.031 13.453 -7.125 1 63.72 227 LYS B C 1
ATOM 3758 O O . LYS B 1 227 ? 16.438 13.867 -8.117 1 63.72 227 LYS B O 1
ATOM 3763 N N . ASP B 1 228 ? 17.969 12.57 -7.367 1 70.75 228 ASP B N 1
ATOM 3764 C CA . ASP B 1 228 ? 17.938 11.641 -8.492 1 70.75 228 ASP B CA 1
ATOM 3765 C C . ASP B 1 228 ? 16.641 10.859 -8.531 1 70.75 228 ASP B C 1
ATOM 3767 O O . ASP B 1 228 ? 16.156 10.406 -7.488 1 70.75 228 ASP B O 1
ATOM 3771 N N . PHE B 1 229 ? 16 11.055 -9.625 1 77.19 229 PHE B N 1
ATOM 3772 C CA . PHE B 1 229 ? 14.766 10.312 -9.797 1 77.19 229 PHE B CA 1
ATOM 3773 C C . PHE B 1 229 ? 15.008 8.812 -9.641 1 77.19 229 PHE B C 1
ATOM 3775 O O . PHE B 1 229 ? 15.805 8.227 -10.375 1 77.19 229 PHE B O 1
ATOM 3782 N N . ARG B 1 230 ? 14.57 8.312 -8.672 1 81.88 230 ARG B N 1
ATOM 3783 C CA . ARG B 1 230 ? 14.57 6.871 -8.484 1 81.88 230 ARG B CA 1
ATOM 3784 C C . ARG B 1 230 ? 13.172 6.293 -8.68 1 81.88 230 ARG B C 1
ATOM 3786 O O . ARG B 1 230 ? 12.234 6.652 -7.961 1 81.88 230 ARG B O 1
ATOM 3793 N N . LEU B 1 231 ? 13 5.445 -9.633 1 85.25 231 LEU B N 1
ATOM 3794 C CA . LEU B 1 231 ? 11.719 4.84 -9.984 1 85.25 231 LEU B CA 1
ATOM 3795 C C . LEU B 1 231 ? 11.109 4.117 -8.789 1 85.25 231 LEU B C 1
ATOM 3797 O O . LEU B 1 231 ? 9.898 4.145 -8.594 1 85.25 231 LEU B O 1
ATOM 3801 N N . ALA B 1 232 ? 11.906 3.488 -8.016 1 86.19 232 ALA B N 1
ATOM 3802 C CA . ALA B 1 232 ? 11.422 2.76 -6.844 1 86.19 232 ALA B CA 1
ATOM 3803 C C . ALA B 1 232 ? 10.727 3.699 -5.859 1 86.19 232 ALA B C 1
ATOM 3805 O O . ALA B 1 232 ? 9.648 3.387 -5.352 1 86.19 232 ALA B O 1
ATOM 3806 N N . THR B 1 233 ? 11.312 4.824 -5.656 1 88.06 233 THR B N 1
ATOM 3807 C CA . THR B 1 233 ? 10.75 5.785 -4.719 1 88.06 233 THR B CA 1
ATOM 3808 C C . THR B 1 233 ? 9.461 6.395 -5.277 1 88.06 233 THR B C 1
ATOM 3810 O O . THR B 1 233 ? 8.516 6.645 -4.531 1 88.06 233 THR B O 1
ATOM 3813 N N . PHE B 1 234 ? 9.461 6.633 -6.57 1 90 234 PHE B N 1
ATOM 3814 C CA . PHE B 1 234 ? 8.266 7.148 -7.219 1 90 234 PHE B CA 1
ATOM 3815 C C . PHE B 1 234 ? 7.098 6.176 -7.059 1 90 234 PHE B C 1
ATOM 3817 O O . PHE B 1 234 ? 5.98 6.586 -6.742 1 90 234 PHE B O 1
ATOM 3824 N N . LEU B 1 235 ? 7.344 4.949 -7.219 1 93.12 235 LEU B N 1
ATOM 3825 C CA . LEU B 1 235 ? 6.312 3.926 -7.074 1 93.12 235 LEU B CA 1
ATOM 3826 C C . LEU B 1 235 ? 5.824 3.848 -5.633 1 93.12 235 LEU B C 1
ATOM 3828 O O . LEU B 1 235 ? 4.641 3.607 -5.387 1 93.12 235 LEU B O 1
ATOM 3832 N N . MET B 1 236 ? 6.672 4.02 -4.719 1 93.25 236 MET B N 1
ATOM 3833 C CA . MET B 1 236 ? 6.273 4.031 -3.312 1 93.25 236 MET B CA 1
ATOM 3834 C C . MET B 1 236 ? 5.309 5.176 -3.029 1 93.25 236 MET B C 1
ATOM 3836 O O . MET B 1 236 ? 4.359 5.016 -2.262 1 93.25 236 MET B O 1
ATOM 3840 N N . VAL B 1 237 ? 5.602 6.312 -3.637 1 93.75 237 VAL B N 1
ATOM 3841 C CA . VAL B 1 237 ? 4.711 7.461 -3.484 1 93.75 237 VAL B CA 1
ATOM 3842 C C . VAL B 1 237 ? 3.324 7.113 -4.02 1 93.75 237 VAL B C 1
ATOM 3844 O O . VAL B 1 237 ? 2.312 7.406 -3.375 1 93.75 237 VAL B O 1
ATOM 3847 N N . LEU B 1 238 ? 3.299 6.492 -5.082 1 94.94 238 LEU B N 1
ATOM 3848 C CA . LEU B 1 238 ? 2.027 6.109 -5.684 1 94.94 238 LEU B CA 1
ATOM 3849 C C . LEU B 1 238 ? 1.268 5.141 -4.781 1 94.94 238 LEU B C 1
ATOM 3851 O O . LEU B 1 238 ? 0.045 5.238 -4.652 1 94.94 238 LEU B O 1
ATOM 3855 N N . VAL B 1 239 ? 1.998 4.242 -4.203 1 95.62 239 VAL B N 1
ATOM 3856 C CA . VAL B 1 239 ? 1.381 3.275 -3.299 1 95.62 239 VAL B CA 1
ATOM 3857 C C . VAL B 1 239 ? 0.698 4.008 -2.148 1 95.62 239 VAL B C 1
ATOM 3859 O O . VAL B 1 239 ? -0.445 3.703 -1.8 1 95.62 239 VAL B O 1
ATOM 3862 N N . ILE B 1 240 ? 1.356 4.945 -1.625 1 94.56 240 ILE B N 1
ATOM 3863 C CA . ILE B 1 240 ? 0.821 5.684 -0.488 1 94.56 240 ILE B CA 1
ATOM 3864 C C . ILE B 1 240 ? -0.409 6.48 -0.923 1 94.56 240 ILE B C 1
ATOM 3866 O O . ILE B 1 240 ? -1.444 6.449 -0.253 1 94.56 240 ILE B O 1
ATOM 3870 N N . VAL B 1 241 ? -0.303 7.148 -2.061 1 94.88 241 VAL B N 1
ATOM 3871 C CA . VAL B 1 241 ? -1.397 7.969 -2.568 1 94.88 241 VAL B CA 1
ATOM 3872 C C . VAL B 1 241 ? -2.619 7.094 -2.834 1 94.88 241 VAL B C 1
ATOM 3874 O O . VAL B 1 241 ? -3.734 7.434 -2.434 1 94.88 241 VAL B O 1
ATOM 3877 N N . LEU B 1 242 ? -2.391 6 -3.379 1 94.44 242 LEU B N 1
ATOM 3878 C CA . LEU B 1 242 ? -3.496 5.109 -3.721 1 94.44 242 LEU B CA 1
ATOM 3879 C C . LEU B 1 242 ? -4.094 4.477 -2.469 1 94.44 242 LEU B C 1
ATOM 3881 O O . LEU B 1 242 ? -5.305 4.266 -2.393 1 94.44 242 LEU B O 1
ATOM 3885 N N . THR B 1 243 ? -3.27 4.129 -1.558 1 93.94 243 THR B N 1
ATOM 3886 C CA . THR B 1 243 ? -3.762 3.549 -0.313 1 93.94 243 THR B CA 1
ATOM 3887 C C . THR B 1 243 ? -4.598 4.562 0.462 1 93.94 243 THR B C 1
ATOM 3889 O O . THR B 1 243 ? -5.656 4.223 0.999 1 93.94 243 THR B O 1
ATOM 3892 N N . VAL B 1 244 ? -4.137 5.789 0.485 1 92.06 244 VAL B N 1
ATOM 3893 C CA . VAL B 1 244 ? -4.875 6.848 1.169 1 92.06 244 VAL B CA 1
ATOM 3894 C C . VAL B 1 244 ? -6.223 7.059 0.49 1 92.06 244 VAL B C 1
ATOM 3896 O O . VAL B 1 244 ? -7.246 7.219 1.163 1 92.06 244 VAL B O 1
ATOM 3899 N N . THR B 1 245 ? -6.227 7.039 -0.799 1 89.25 245 THR B N 1
ATOM 3900 C CA . THR B 1 245 ? -7.469 7.215 -1.544 1 89.25 245 THR B CA 1
ATOM 3901 C C . THR B 1 245 ? -8.422 6.055 -1.282 1 89.25 245 THR B C 1
ATOM 3903 O O . THR B 1 245 ? -9.641 6.246 -1.21 1 89.25 245 THR B O 1
ATOM 3906 N N . SER B 1 246 ? -7.859 4.898 -1.148 1 88.5 246 SER B N 1
ATOM 3907 C CA . SER B 1 246 ? -8.695 3.746 -0.833 1 88.5 246 SER B CA 1
ATOM 3908 C C . SER B 1 246 ? -9.344 3.891 0.542 1 88.5 246 SER B C 1
ATOM 3910 O O . SER B 1 246 ? -10.523 3.57 0.719 1 88.5 246 SER B O 1
ATOM 3912 N N . TYR B 1 247 ? -8.562 4.344 1.455 1 88.19 247 TYR B N 1
ATOM 3913 C CA . TYR B 1 247 ? -9.086 4.535 2.801 1 88.19 247 TYR B CA 1
ATOM 3914 C C . TYR B 1 247 ? -10.195 5.586 2.812 1 88.19 247 TYR B C 1
ATOM 3916 O O . TYR B 1 247 ? -11.211 5.422 3.486 1 88.19 247 TYR B O 1
ATOM 3924 N N . THR B 1 248 ? -10.031 6.605 2.047 1 83.88 248 THR B N 1
ATOM 3925 C CA . THR B 1 248 ? -10.938 7.742 2.051 1 83.88 248 THR B CA 1
ATOM 3926 C C . THR B 1 248 ? -12.219 7.41 1.291 1 83.88 248 THR B C 1
ATOM 3928 O O . THR B 1 248 ? -13.297 7.895 1.643 1 83.88 248 THR B O 1
ATOM 3931 N N . LEU B 1 249 ? -12.125 6.543 0.251 1 81.94 249 LEU B N 1
ATOM 3932 C CA . LEU B 1 249 ? -13.273 6.254 -0.605 1 81.94 249 LEU B CA 1
ATOM 3933 C C . LEU B 1 249 ? -14.047 5.047 -0.088 1 81.94 249 LEU B C 1
ATOM 3935 O O . LEU B 1 249 ? -15.195 4.824 -0.483 1 81.94 249 LEU B O 1
ATOM 3939 N N . ALA B 1 250 ? -13.531 4.195 0.656 1 73.62 250 ALA B N 1
ATOM 3940 C CA . ALA B 1 250 ? -14.211 2.996 1.131 1 73.62 250 ALA B CA 1
ATOM 3941 C C . ALA B 1 250 ? -15.469 3.357 1.916 1 73.62 250 ALA B C 1
ATOM 3943 O O . ALA B 1 250 ? -15.445 4.246 2.771 1 73.62 250 ALA B O 1
ATOM 3944 N N . PRO B 1 251 ? -16.688 3.01 1.277 1 59.22 251 PRO B N 1
ATOM 3945 C CA . PRO B 1 251 ? -18 3.355 1.855 1 59.22 251 PRO B CA 1
ATOM 3946 C C . PRO B 1 251 ? -18.078 3.059 3.352 1 59.22 251 PRO B C 1
ATOM 3948 O O . PRO B 1 251 ? -18.75 3.779 4.094 1 59.22 251 PRO B O 1
ATOM 3951 N N . ALA B 1 252 ? -17.812 1.875 3.658 1 52.31 252 ALA B N 1
ATOM 3952 C CA . ALA B 1 252 ? -18.047 1.541 5.059 1 52.31 252 ALA B CA 1
ATOM 3953 C C . ALA B 1 252 ? -17.5 2.623 5.984 1 52.31 252 ALA B C 1
ATOM 3955 O O . ALA B 1 252 ? -17.906 2.727 7.141 1 52.31 252 ALA B O 1
ATOM 3956 N N . TRP B 1 253 ? -16.453 3.244 5.426 1 47.34 253 TRP B N 1
ATOM 3957 C CA . TRP B 1 253 ? -15.68 4.125 6.301 1 47.34 253 TRP B CA 1
ATOM 3958 C C . TRP B 1 253 ? -16.391 5.453 6.504 1 47.34 253 TRP B C 1
ATOM 3960 O O . TRP B 1 253 ? -15.938 6.305 7.27 1 47.34 253 TRP B O 1
ATOM 3970 N N . ARG B 1 254 ? -17.031 5.852 5.312 1 45.16 254 ARG B N 1
ATOM 3971 C CA . ARG B 1 254 ? -17.656 7.164 5.262 1 45.16 254 ARG B CA 1
ATOM 3972 C C . ARG B 1 254 ? -18.469 7.434 6.523 1 45.16 254 ARG B C 1
ATOM 3974 O O . ARG B 1 254 ? -18.688 8.586 6.895 1 45.16 254 ARG B O 1
ATOM 3981 N N . LYS B 1 255 ? -19.484 6.555 6.699 1 40.31 255 LYS B N 1
ATOM 3982 C CA . LYS B 1 255 ? -20.375 7.305 7.586 1 40.31 255 LYS B CA 1
ATOM 3983 C C . LYS B 1 255 ? -19.672 7.645 8.898 1 40.31 255 LYS B C 1
ATOM 3985 O O . LYS B 1 255 ? -19.594 6.809 9.805 1 40.31 255 LYS B O 1
ATOM 3990 N N . PRO B 1 256 ? -18.516 8.086 8.945 1 35.91 256 PRO B N 1
ATOM 3991 C CA . PRO B 1 256 ? -18.625 8.531 10.336 1 35.91 256 PRO B CA 1
ATOM 3992 C C . PRO B 1 256 ? -20.016 9.086 10.664 1 35.91 256 PRO B C 1
ATOM 3994 O O . PRO B 1 256 ? -20.766 9.469 9.758 1 35.91 256 PRO B O 1
ATOM 3997 N N . ALA B 1 257 ? -20.453 9.172 12 1 32.09 257 ALA B N 1
ATOM 3998 C CA . ALA B 1 257 ? -21.562 9.852 12.648 1 32.09 257 ALA B CA 1
ATOM 3999 C C . ALA B 1 257 ? -21.766 11.25 12.078 1 32.09 257 ALA B C 1
ATOM 4001 O O . ALA B 1 257 ? -20.812 12.039 12.008 1 32.09 257 ALA B O 1
ATOM 4002 N N . SER B 1 258 ? -22.469 11.648 11.023 1 28.97 258 SER B N 1
ATOM 4003 C CA . SER B 1 258 ? -23.062 12.969 11.195 1 28.97 258 SER B CA 1
ATOM 4004 C C . SER B 1 258 ? -23.156 13.352 12.664 1 28.97 258 SER B C 1
ATOM 4006 O O . SER B 1 258 ? -23.578 12.547 13.5 1 28.97 258 SER B O 1
ATOM 4008 N N . CYS B 1 259 ? -22.328 14.141 13.312 1 25.91 259 CYS B N 1
ATOM 4009 C CA . CYS B 1 259 ? -23.047 14.773 14.414 1 25.91 259 CYS B CA 1
ATOM 4010 C C . CYS B 1 259 ? -24.484 15.062 14.031 1 25.91 259 CYS B C 1
ATOM 4012 O O . CYS B 1 259 ? -24.75 15.57 12.938 1 25.91 259 CYS B O 1
ATOM 4014 N N . PRO B 1 260 ? -25.484 14.523 14.734 1 22.72 260 PRO B N 1
ATOM 4015 C CA . PRO B 1 260 ? -26.75 15.219 14.469 1 22.72 260 PRO B CA 1
ATOM 4016 C C . PRO B 1 260 ? -26.547 16.688 14.133 1 22.72 260 PRO B C 1
ATOM 4018 O O . PRO B 1 260 ? -25.578 17.312 14.586 1 22.72 260 PRO B O 1
#

Foldseek 3Di:
DVQVVVLVDPPLLVLLLVLLLLLLLLVVLLVVLCVQDPPLLLLLLLLLLLVLLQVVCCVPVVDDDDPVLVVLSVVSVVLSVVLRVVLQVQCPPDRHRDCVSSVSSVSSSNSVSVSVVSVVVVCVVPVVRDPVSSVVSNVVSNVVSNVVCCCVPPPCCVVPNDCVPDDPVNVVVVVVVVVVVVVVVVCVVVPLVLVVQLVSLVVSLVSLVCQQPVLVVCCVVDVRDHGPDDPVSSVSSVVSSVSSNCSSPPVVNPDPPPPD/DVQVVVLVDPPLLVLLLVLLLLLLLLVVLLVVLCVQDPPLLLLLLLLLLLVLLQVCCCVPVVDDDDPVLVVLSVVSVVLSVVLRVVLQVQCPPDRHRDVVSSVSSVSSSNSVSVSVVSVVVVCVVPVVRDPVSSVVSNVVSNVVSNVVCCCPPPPCCVVPNDCVPDDPVNVVVVVVVVVVVVVVVVCVVVVLVLVVQLVSLVVSLVSLVCQAPVCVVCCVVDVRPHGDDDPVSSVSSVVSSVSSNCSSPPVVNPPDDPPD

Secondary structure (DSSP, 8-state):
-HHHHHHT-HHHHHHHHHHHHHHHHHHHHHHHHHHHS-HHHHHHHTTHHHHHHHHHHHHHH-PPPPHHHHHHHHHHHHHHHHHHHHHHHH-SSS----HHHHHHHHHHHHHHHHHHHHHHHHHHHTTTS-HHHHHHHHHHHHHHHHHHHHHHH-HHHHHH-TTTT--HHHHHHHHHHHHHHHHHHHHHHTT-HHHHHHHHHHHHHHHHHHHHHHHHHSTTTS--------HHHHHHHHHHHHHHHHHHH-GGGT------/-HHHHHHT-HHHHHHHHHHHHHHHHHHHHHHHHHHHS-HHHHHHHTTHHHHHHHHHHHHHH-PPPPHHHHHHHHHHHHHHHHHHHHHHHH-SSS----HHHHHHHHHHHHHHHHHHHHHHHHHHHTTTS-HHHHHHHHHHHHHHHHHHHHHHH-HHHHHH-TTTT--HHHHHHHHHHHHHHHHHHHHHHTT-HHHHHHHHHHHHHHHHHIIIIIHHHSTTTS--------HHHHHHHHHHHHHHHHHHH-GGGT------

Nearest PDB structures (foldseek):
  6xbo-assembly1_A  TM=7.307E-01  e=1.519E-05  Mus musculus
  6i1z-assembly1_B  TM=6.879E-01  e=2.921E-04  Zea mays
  5oge-assembly1_E  TM=6.522E-01  e=5.873E-03  Saccharomyces cerevisiae S288C
  5oge-assembly4_F  TM=5.979E-01  e=7.025E-03  Saccharomyces cerevisiae S288C
  6xbo-assembly1_A  TM=7.298E-01  e=1.420E-05  Mus musculus

Solvent-accessible surface area (backbone atoms only — not comparable to full-atom values): 27173 Å² total; per-residue (Å²): 117,70,65,64,63,59,42,63,37,63,68,63,39,53,54,34,32,54,40,13,46,41,43,27,52,18,52,51,28,44,55,56,16,52,73,46,37,55,69,39,54,50,50,46,54,54,56,49,39,61,51,51,43,50,50,47,42,29,70,74,70,62,50,77,75,51,70,64,55,51,44,50,45,50,28,45,52,30,37,42,52,19,44,49,50,47,52,46,70,66,40,82,74,46,80,66,78,45,72,65,27,54,54,27,45,52,51,18,40,50,32,46,44,53,35,49,54,51,46,53,55,46,52,62,69,45,63,87,51,57,67,69,43,54,51,47,43,21,49,52,39,21,52,56,46,39,50,52,48,43,58,72,69,33,63,58,36,62,73,62,33,83,69,56,78,66,40,76,65,49,50,51,51,53,50,49,50,52,51,51,52,52,49,50,50,56,38,56,74,65,66,37,64,51,58,54,51,45,51,55,36,52,44,34,56,52,44,38,52,44,42,33,56,44,21,50,67,34,32,82,79,38,90,38,69,34,43,77,82,45,69,34,59,54,27,42,50,49,25,40,35,41,49,50,44,45,60,58,60,39,64,90,64,53,69,54,78,66,73,128,118,71,64,62,61,61,44,62,37,64,66,65,40,53,54,34,32,55,42,14,47,41,43,28,51,17,51,52,28,44,55,56,17,52,72,43,35,55,68,39,53,48,50,46,55,54,57,49,40,62,50,52,43,52,50,48,42,30,70,73,70,64,52,76,74,50,69,64,53,50,44,50,45,50,27,44,53,30,37,42,51,18,45,48,48,47,52,48,70,64,40,80,78,50,79,66,79,44,72,64,28,55,54,27,46,54,51,19,39,51,32,45,44,51,36,50,53,51,47,52,56,47,52,64,69,45,62,86,50,56,68,68,44,54,50,49,42,22,51,52,40,20,50,55,46,38,50,52,47,44,58,70,68,32,63,60,36,62,73,61,35,82,69,55,81,66,40,76,66,49,52,50,52,53,51,50,50,52,51,51,52,51,50,50,50,56,38,56,73,64,65,38,66,51,59,53,52,45,52,54,35,51,43,35,56,53,43,38,51,42,43,33,56,44,20,51,68,34,32,83,79,39,90,38,74,34,42,76,83,46,68,36,58,54,27,42,50,49,26,40,34,38,47,52,44,45,60,57,62,38,64,89,62,53,67,55,80,68,73,129

Radius of gyration: 28.86 Å; Cα contacts (8 Å, |Δi|>4): 546; chains: 2; bounding box: 55×95×50 Å

pLDDT: mean 78.7, std 13.84, range [22.72, 95.62]

Organism: Polarella glacialis (NCBI:txid89957)

InterPro domains:
  IPR007271 Nucleotide-sugar transporter [PF04142] (20-224)
  IPR007271 Nucleotide-sugar transporter [PTHR10231] (15-243)

Sequence (520 aa):
MPGLRQCWDPVPLKIFSAIAVAYALGDFLEMQSMSVMGGAAYQILLQSKLLVTAVIIWSLRGVRQTPLQWNVLVTIAMGMSAFVLADQGSSSGGPPFQPIGLVFVVAKVFFSCLCAVMAEKHLKAFSHIPIYAQVAQLKFAWLWVSLALTLTFDGNVRQHGFFDGWDA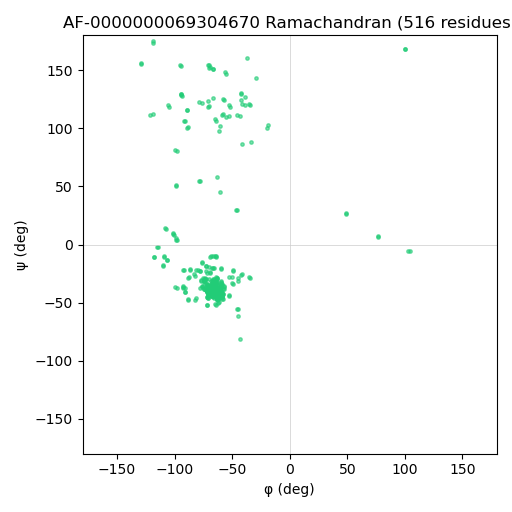RTVAVAVSWVCKGWTTFLVLKNLDSVLKNIGEAVAILVIYLFDVFIADMVADILPVHGKDFRLATFLMVLVIVLTVTSYTLAPAWRKPASCPMPGLRQCWDPVPLKIFSAIAVAYALGDFLEMQSMSVMGGAAYQILLQSKLLVTAVIIWSLRGVRQTPLQWNVLVTIAMGMSAFVLADQGSSSGGPPFQPIGLVFVVAKVFFSCLCAVMAEKHLKAFSHIPIYAQVAQLKFAWLWVSLALTLTFDGNVRQHGFFDGWDARTVAVAVSWVCKGWTTFLVLKNLDSVLKNIGEAVAILVIYLFDVFIADMVADILPVHGKDFRLATFLMVLVIVLTVTSYTLAPAWRKPASCP